Protein AF-A0A137QIG9-F1 (afdb_monomer)

Structure (mmCIF, N/CA/C/O backbone):
data_AF-A0A137QIG9-F1
#
_entry.id   AF-A0A137QIG9-F1
#
loop_
_atom_site.group_PDB
_atom_site.id
_atom_site.type_symbol
_atom_site.label_atom_id
_atom_site.label_alt_id
_atom_site.label_comp_id
_atom_site.label_asym_id
_atom_site.label_entity_id
_atom_site.label_seq_id
_atom_site.pdbx_PDB_ins_code
_atom_site.Cartn_x
_atom_site.Cartn_y
_atom_site.Cartn_z
_atom_site.occupancy
_atom_site.B_iso_or_equiv
_atom_site.auth_seq_id
_atom_site.auth_comp_id
_atom_site.auth_asym_id
_atom_site.auth_atom_id
_atom_site.pdbx_PDB_model_num
ATOM 1 N N . MET A 1 1 ? 20.051 21.800 -20.502 1.00 20.91 1 MET A N 1
ATOM 2 C CA . MET A 1 1 ? 19.982 21.470 -21.946 1.00 20.91 1 MET A CA 1
ATOM 3 C C . MET A 1 1 ? 20.220 19.974 -22.194 1.00 20.91 1 MET A C 1
ATOM 5 O O . MET A 1 1 ? 20.769 19.618 -23.230 1.00 20.91 1 MET A O 1
ATOM 9 N N . TRP A 1 2 ? 19.825 19.126 -21.243 1.00 20.00 2 TRP A N 1
ATOM 10 C CA . TRP A 1 2 ? 19.670 17.667 -21.298 1.00 20.00 2 TRP A CA 1
ATOM 11 C C . TRP A 1 2 ? 18.840 17.330 -20.047 1.00 20.00 2 TRP A C 1
ATOM 13 O O . TRP A 1 2 ? 19.403 17.200 -18.962 1.00 2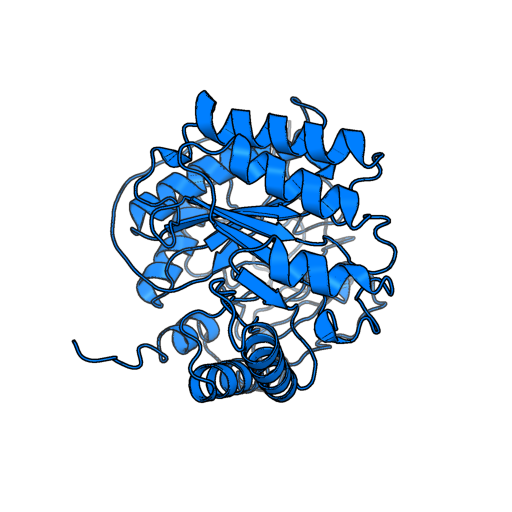0.00 2 TRP A O 1
ATOM 23 N N . ASP A 1 3 ? 17.510 17.343 -20.177 1.00 23.22 3 ASP A N 1
ATOM 24 C CA . ASP A 1 3 ? 16.591 17.719 -19.088 1.00 23.22 3 ASP A CA 1
ATOM 25 C C . ASP A 1 3 ? 15.458 16.648 -18.887 1.00 23.22 3 ASP A C 1
ATOM 27 O O . ASP A 1 3 ? 14.949 16.127 -19.881 1.00 23.22 3 ASP A O 1
ATOM 31 N N . GLY A 1 4 ? 15.091 16.304 -17.625 1.00 28.17 4 GLY A N 1
ATOM 32 C CA . GLY A 1 4 ? 13.861 15.561 -17.190 1.00 28.17 4 GLY A CA 1
ATOM 33 C C . GLY A 1 4 ? 13.885 14.081 -16.680 1.00 28.17 4 GLY A C 1
ATOM 34 O O . GLY A 1 4 ? 14.002 13.181 -17.510 1.00 28.17 4 GLY A O 1
ATOM 35 N N . ALA A 1 5 ? 13.660 13.808 -15.354 1.00 31.02 5 ALA A N 1
ATOM 36 C CA . ALA A 1 5 ? 13.376 12.457 -14.746 1.00 31.02 5 ALA A CA 1
ATOM 37 C C . ALA A 1 5 ? 13.061 12.339 -13.207 1.00 31.02 5 ALA A C 1
ATOM 39 O O . ALA A 1 5 ? 13.785 12.983 -12.450 1.00 31.02 5 ALA A O 1
ATOM 40 N N . TYR A 1 6 ? 12.203 11.455 -12.603 1.00 29.22 6 TYR A N 1
ATOM 41 C CA . TYR A 1 6 ? 11.046 10.566 -12.986 1.00 29.22 6 TYR A CA 1
ATOM 42 C C . TYR A 1 6 ? 10.512 9.657 -11.771 1.00 29.22 6 TYR A C 1
ATOM 44 O O . TYR A 1 6 ? 11.312 8.849 -11.323 1.00 29.22 6 TYR A O 1
ATOM 52 N N . ASP A 1 7 ? 9.247 9.677 -11.236 1.00 35.91 7 ASP A N 1
ATOM 53 C CA . ASP A 1 7 ? 8.769 8.852 -10.029 1.00 35.91 7 ASP A CA 1
ATOM 54 C C . ASP A 1 7 ? 7.508 7.980 -10.257 1.00 35.91 7 ASP A C 1
ATOM 56 O O . ASP A 1 7 ? 6.702 8.225 -11.162 1.00 35.91 7 ASP A O 1
ATOM 60 N N . MET A 1 8 ? 7.252 7.091 -9.280 1.00 25.17 8 MET A N 1
ATOM 61 C CA . MET A 1 8 ? 5.929 6.565 -8.882 1.00 25.17 8 MET A CA 1
ATOM 62 C C . MET A 1 8 ? 5.747 6.568 -7.367 1.00 25.17 8 MET A C 1
ATOM 64 O O . MET A 1 8 ? 6.738 6.579 -6.657 1.00 25.17 8 MET A O 1
ATOM 68 N N . ARG A 1 9 ? 4.503 6.527 -6.865 1.00 32.47 9 ARG A N 1
ATOM 69 C CA . ARG A 1 9 ? 4.206 6.260 -5.447 1.00 32.47 9 ARG A CA 1
ATOM 70 C C . ARG A 1 9 ? 2.824 5.615 -5.247 1.00 32.47 9 ARG A C 1
ATOM 72 O O . ARG A 1 9 ? 1.987 5.681 -6.142 1.00 32.47 9 ARG A O 1
ATOM 79 N N . TYR A 1 10 ? 2.664 5.036 -4.056 1.00 36.44 10 TYR A N 1
ATOM 80 C CA . TYR A 1 10 ? 2.079 3.713 -3.791 1.00 36.44 10 TYR A CA 1
ATOM 81 C C . TYR A 1 10 ? 0.558 3.509 -3.870 1.00 36.44 10 TYR A C 1
ATOM 83 O O . TYR A 1 10 ? -0.215 4.411 -3.532 1.00 36.44 10 TYR A O 1
ATOM 91 N N . TYR A 1 11 ? 0.180 2.247 -4.132 1.00 31.41 11 TYR A N 1
ATOM 92 C CA . TYR A 1 11 ? -1.182 1.690 -4.097 1.00 31.41 11 TYR A CA 1
ATOM 93 C C . TYR A 1 11 ? -1.285 0.354 -3.333 1.00 31.41 11 TYR A C 1
ATOM 95 O O . TYR A 1 11 ? -0.499 -0.568 -3.560 1.00 31.41 11 TYR A O 1
ATOM 103 N N . GLU A 1 12 ? -2.303 0.204 -2.476 1.00 28.77 12 GLU A N 1
ATOM 104 C CA . GLU A 1 12 ? -2.576 -1.024 -1.696 1.00 28.77 12 GLU A CA 1
ATOM 105 C C . GLU A 1 12 ? -4.069 -1.476 -1.808 1.00 28.77 12 GLU A C 1
ATOM 107 O O . GLU A 1 12 ? -4.941 -0.656 -1.516 1.00 28.77 12 GLU A O 1
ATOM 112 N N . PRO A 1 13 ? -4.388 -2.706 -2.300 1.00 24.38 13 PRO A N 1
ATOM 113 C CA . PRO A 1 13 ? -5.691 -3.036 -2.941 1.00 24.38 13 PRO A CA 1
ATOM 114 C C . PRO A 1 13 ? -6.859 -3.701 -2.138 1.00 24.38 13 PRO A C 1
ATOM 116 O O . PRO A 1 13 ? -6.637 -4.215 -1.044 1.00 24.38 13 PRO A O 1
ATOM 119 N N . LEU A 1 14 ? -8.081 -3.740 -2.743 1.00 25.34 14 LEU A N 1
ATOM 120 C CA . LEU A 1 14 ? -9.395 -4.326 -2.283 1.00 25.34 14 LEU A CA 1
ATOM 121 C C . LEU A 1 14 ? -10.174 -5.136 -3.419 1.00 25.34 14 LEU A C 1
ATOM 123 O O . LEU A 1 14 ? -9.456 -5.667 -4.254 1.00 25.34 14 LEU A O 1
ATOM 127 N N . PHE A 1 15 ? -11.540 -5.260 -3.569 1.00 26.16 15 PHE A N 1
ATOM 128 C CA . PHE A 1 15 ? -12.291 -6.038 -4.656 1.00 26.16 15 PHE A CA 1
ATOM 129 C C . PHE A 1 15 ? -13.721 -5.567 -5.260 1.00 26.16 15 PHE A C 1
ATOM 131 O O . PHE A 1 15 ? -14.719 -6.048 -4.724 1.00 26.16 15 PHE A O 1
ATOM 138 N N . ASN A 1 16 ? -13.887 -4.761 -6.378 1.00 27.81 16 ASN A N 1
ATOM 139 C CA . ASN A 1 16 ? -15.129 -4.403 -7.232 1.00 27.81 16 ASN A CA 1
ATOM 140 C C . ASN A 1 16 ? -15.050 -3.196 -8.301 1.00 27.81 16 ASN A C 1
ATOM 142 O O . ASN A 1 16 ? -13.960 -2.673 -8.494 1.00 27.81 16 ASN A O 1
ATOM 146 N N . SER A 1 17 ? -16.112 -2.805 -9.101 1.00 25.45 17 SER A N 1
ATOM 147 C CA . SER A 1 17 ? -15.988 -2.362 -10.564 1.00 25.45 17 SER A CA 1
ATOM 148 C C . SER A 1 17 ? -16.797 -1.224 -11.359 1.00 25.45 17 SER A C 1
ATOM 150 O O . SER A 1 17 ? -18.005 -1.096 -11.169 1.00 25.45 17 SER A O 1
ATOM 152 N N . LEU A 1 18 ? -16.173 -0.645 -12.447 1.00 28.23 18 LEU A N 1
ATOM 153 C CA . LEU A 1 18 ? -16.595 0.108 -13.725 1.00 28.23 18 LEU A CA 1
ATOM 154 C C . LEU A 1 18 ? -17.172 1.590 -13.756 1.00 28.23 18 LEU A C 1
ATOM 156 O O . LEU A 1 18 ? -18.077 1.843 -12.970 1.00 28.23 18 LEU A O 1
ATOM 160 N N . ASN A 1 19 ? -16.880 2.625 -14.619 1.00 27.17 19 ASN A N 1
ATOM 161 C CA . ASN A 1 19 ? -15.881 3.099 -15.669 1.00 27.17 19 ASN A CA 1
ATOM 162 C C . ASN A 1 19 ? -16.148 4.647 -16.027 1.00 27.17 19 ASN A C 1
ATOM 164 O O . ASN A 1 19 ? -17.226 5.089 -15.635 1.00 27.17 19 ASN A O 1
ATOM 168 N N . THR A 1 20 ? -15.469 5.601 -16.768 1.00 29.83 20 THR A N 1
ATOM 169 C CA . THR A 1 20 ? -14.322 5.803 -17.759 1.00 29.83 20 THR A CA 1
ATOM 170 C C . THR A 1 20 ? -13.870 7.326 -17.974 1.00 29.83 20 THR A C 1
ATOM 172 O O . THR A 1 20 ? -14.753 8.129 -18.258 1.00 29.83 20 THR A O 1
ATOM 175 N N . GLY A 1 21 ? -12.562 7.755 -18.001 1.00 24.03 21 GLY A N 1
ATOM 176 C CA . GLY A 1 21 ? -12.031 9.139 -18.399 1.00 24.03 21 GLY A CA 1
ATOM 177 C C . GLY A 1 21 ? -10.466 9.366 -18.618 1.00 24.03 21 GLY A C 1
ATOM 178 O O . GLY A 1 21 ? -9.690 8.572 -18.112 1.00 24.03 21 GLY A O 1
ATOM 179 N N . MET A 1 22 ? -9.919 10.338 -19.420 1.00 24.84 22 MET A N 1
ATOM 180 C CA . MET A 1 22 ? -8.519 10.222 -20.007 1.00 24.84 22 MET A CA 1
ATOM 181 C C . MET A 1 22 ? -7.687 11.479 -20.511 1.00 24.84 22 MET A C 1
ATOM 183 O O . MET A 1 22 ? -8.282 12.419 -21.030 1.00 24.84 22 MET A O 1
ATOM 187 N N . HIS A 1 23 ? -6.323 11.348 -20.582 1.00 23.94 23 HIS A N 1
ATOM 188 C CA . HIS A 1 23 ? -5.239 12.020 -21.414 1.00 23.94 23 HIS A CA 1
ATOM 189 C C . HIS A 1 23 ? -4.222 13.061 -20.798 1.00 23.94 23 HIS A C 1
ATOM 191 O O . HIS A 1 23 ? -4.358 13.444 -19.649 1.00 23.94 23 HIS A O 1
ATOM 197 N N . VAL A 1 24 ? -3.107 13.400 -21.509 1.00 25.73 24 VAL A N 1
ATOM 198 C CA . VAL A 1 24 ? -1.710 13.578 -20.957 1.00 25.73 24 VAL A CA 1
ATOM 199 C C . VAL A 1 24 ? -0.944 14.899 -21.291 1.00 25.73 24 VAL A C 1
ATOM 201 O O . VAL A 1 24 ? -0.969 15.301 -22.457 1.00 25.73 24 VAL A O 1
ATOM 204 N N . ARG A 1 25 ? -0.125 15.456 -20.351 1.00 23.64 25 ARG A N 1
ATOM 205 C CA . ARG A 1 25 ? 1.225 16.107 -20.557 1.00 23.64 25 ARG A CA 1
ATOM 206 C C . ARG A 1 25 ? 1.881 16.691 -19.271 1.00 23.64 25 ARG A C 1
ATOM 208 O O . ARG A 1 25 ? 1.282 17.580 -18.692 1.00 23.64 25 ARG A O 1
ATOM 215 N N . GLU A 1 26 ? 3.127 16.293 -18.941 1.00 27.64 26 GLU A N 1
ATOM 216 C CA . GLU A 1 26 ? 4.297 17.079 -18.415 1.00 27.64 26 GLU A CA 1
ATOM 217 C C . GLU A 1 26 ? 5.324 16.186 -17.661 1.00 27.64 26 GLU A C 1
ATOM 219 O O . GLU A 1 26 ? 5.009 15.051 -17.313 1.00 27.64 26 GLU A O 1
ATOM 224 N N . MET A 1 27 ? 6.596 16.620 -17.531 1.00 28.98 27 MET A N 1
ATOM 225 C CA . MET A 1 27 ? 7.738 15.714 -17.253 1.00 28.98 27 MET A CA 1
ATOM 226 C C . MET A 1 27 ? 9.002 16.433 -16.709 1.00 28.98 27 MET A C 1
ATOM 228 O O . MET A 1 27 ? 9.857 16.829 -17.493 1.00 28.98 27 MET A O 1
ATOM 232 N N . GLU A 1 28 ? 9.162 16.575 -15.383 1.00 26.73 28 GLU A N 1
ATOM 233 C CA . GLU A 1 28 ? 10.444 16.949 -14.725 1.00 26.73 28 GLU A CA 1
ATOM 234 C C . GLU A 1 28 ? 10.423 16.760 -13.193 1.00 26.73 28 GLU A C 1
ATOM 236 O O . GLU A 1 28 ? 9.338 16.644 -12.641 1.00 26.73 28 GLU A O 1
ATOM 241 N N . ILE A 1 29 ? 11.589 16.743 -12.509 1.00 31.03 29 ILE A N 1
ATOM 242 C CA . ILE A 1 29 ? 11.810 16.159 -11.147 1.00 31.03 29 ILE A CA 1
ATOM 243 C C . ILE A 1 29 ? 11.631 14.617 -11.192 1.00 31.03 29 ILE A C 1
ATOM 245 O O . ILE A 1 29 ? 11.130 14.138 -12.209 1.00 31.03 29 ILE A O 1
ATOM 249 N N . HIS A 1 30 ? 12.015 13.857 -10.130 1.00 48.34 30 HIS A N 1
ATOM 250 C CA . HIS A 1 30 ? 11.229 12.732 -9.542 1.00 48.34 30 HIS A CA 1
ATOM 251 C C . HIS A 1 30 ? 11.862 11.332 -9.193 1.00 48.34 30 HIS A C 1
ATOM 253 O O . HIS A 1 30 ? 11.135 10.516 -8.662 1.00 48.34 30 HIS A O 1
ATOM 259 N N . CYS A 1 31 ? 13.152 10.991 -9.354 1.00 48.56 31 CYS A N 1
ATOM 260 C CA . CYS A 1 31 ? 13.641 9.572 -9.235 1.00 48.56 31 CYS A CA 1
ATOM 261 C C . CYS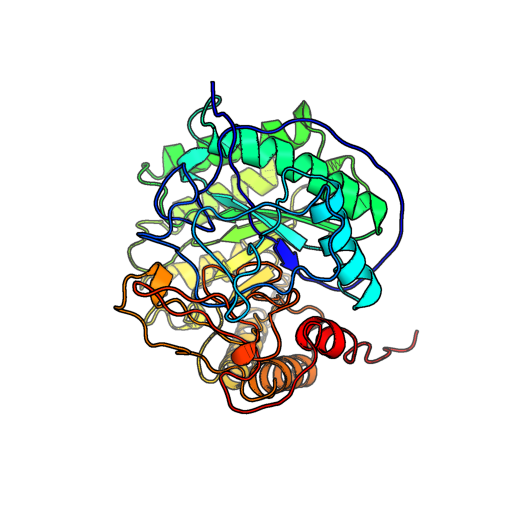 A 1 31 ? 13.637 8.794 -7.875 1.00 48.56 31 CYS A C 1
ATOM 263 O O . CYS A 1 31 ? 14.425 7.856 -7.727 1.00 48.56 31 CYS A O 1
ATOM 265 N N . ASP A 1 32 ? 12.805 9.111 -6.878 1.00 51.09 32 ASP A N 1
ATOM 266 C CA . ASP A 1 32 ? 13.020 8.639 -5.495 1.00 51.09 32 ASP A CA 1
ATOM 267 C C . ASP A 1 32 ? 12.648 7.159 -5.209 1.00 51.09 32 ASP A C 1
ATOM 269 O O . ASP A 1 32 ? 13.412 6.491 -4.504 1.00 51.09 32 ASP A O 1
ATOM 273 N N . GLU A 1 33 ? 11.556 6.573 -5.714 1.00 62.06 33 GLU A N 1
ATOM 274 C CA . GLU A 1 33 ? 11.270 5.163 -5.357 1.00 62.06 33 GLU A CA 1
ATOM 275 C C . GLU A 1 33 ? 12.213 4.165 -6.058 1.00 62.06 33 GLU A C 1
ATOM 277 O O . GLU A 1 33 ? 12.598 3.145 -5.478 1.00 62.06 33 GLU A O 1
ATOM 282 N N . TRP A 1 34 ? 12.688 4.502 -7.260 1.00 65.38 34 TRP A N 1
ATOM 283 C CA . TRP A 1 34 ? 13.612 3.663 -8.029 1.00 65.38 34 TRP A CA 1
ATOM 284 C C . TRP A 1 34 ? 15.094 3.867 -7.666 1.00 65.38 34 TRP A C 1
ATOM 286 O O . TRP A 1 34 ? 15.857 2.896 -7.660 1.00 65.38 34 TRP A O 1
ATOM 296 N N . PHE A 1 35 ? 15.541 5.090 -7.352 1.00 69.62 35 PHE A N 1
ATOM 297 C CA . PHE A 1 35 ? 16.967 5.410 -7.183 1.00 69.62 35 PHE A CA 1
ATOM 298 C C . PHE A 1 35 ? 17.256 6.290 -5.961 1.00 69.62 35 PHE A C 1
ATOM 300 O O . PHE A 1 35 ? 16.421 7.032 -5.461 1.00 69.62 35 PHE A O 1
ATOM 307 N N . ASP A 1 36 ? 18.493 6.224 -5.471 1.00 55.38 36 ASP A N 1
ATOM 308 C CA . ASP A 1 36 ? 18.964 6.946 -4.279 1.00 55.38 36 ASP A CA 1
ATOM 309 C C . ASP A 1 36 ? 19.332 8.424 -4.563 1.00 55.38 36 ASP A C 1
ATOM 311 O O . ASP A 1 36 ? 20.041 9.055 -3.777 1.00 55.38 36 ASP A O 1
ATOM 315 N N . SER A 1 37 ? 18.910 8.956 -5.717 1.00 51.03 37 SER A N 1
ATOM 316 C CA . SER A 1 37 ? 19.242 10.288 -6.238 1.00 51.03 37 SER A CA 1
ATOM 317 C C . SER A 1 37 ? 18.197 10.784 -7.239 1.00 51.03 37 SER A C 1
ATOM 319 O O . SER A 1 37 ? 17.603 9.986 -7.953 1.00 51.03 37 SER A O 1
ATOM 321 N N . GLN A 1 38 ? 18.049 12.108 -7.371 1.00 47.22 38 GLN A N 1
ATOM 322 C CA . GLN A 1 38 ? 17.079 12.751 -8.277 1.00 47.22 38 GLN A CA 1
ATOM 323 C C . GLN A 1 38 ? 17.286 12.433 -9.773 1.00 47.22 38 GLN A C 1
ATOM 325 O O . GLN A 1 38 ? 16.360 12.607 -10.556 1.00 47.22 38 GLN A O 1
ATOM 330 N N . SER A 1 39 ? 18.466 11.942 -10.167 1.00 49.22 39 SER A N 1
ATOM 331 C CA . SER A 1 39 ? 18.742 11.373 -11.492 1.00 49.22 39 SER A CA 1
ATOM 332 C C . SER A 1 39 ? 18.711 9.837 -11.460 1.00 49.22 39 SER A C 1
ATOM 334 O O . SER A 1 39 ? 19.260 9.267 -10.508 1.00 49.22 39 SER A O 1
ATOM 336 N N . PRO A 1 40 ? 18.204 9.157 -12.509 1.00 53.31 40 PRO A N 1
ATOM 337 C CA . PRO A 1 40 ? 18.238 7.701 -12.599 1.00 53.31 40 PRO A CA 1
ATOM 338 C C . PRO A 1 40 ? 19.681 7.244 -12.853 1.00 53.31 40 PRO A C 1
ATOM 340 O O . PRO A 1 40 ? 20.229 7.391 -13.945 1.00 53.31 40 PRO A O 1
ATOM 343 N N . ASP A 1 41 ? 20.323 6.753 -11.795 1.00 58.78 41 ASP A N 1
ATOM 344 C CA . ASP A 1 41 ? 21.766 6.534 -11.716 1.00 58.78 41 ASP A CA 1
ATOM 345 C C . ASP A 1 41 ? 22.059 5.137 -11.141 1.00 58.78 41 ASP A C 1
ATOM 347 O O . ASP A 1 41 ? 21.824 4.836 -9.965 1.00 58.78 41 ASP A O 1
ATOM 351 N N . MET A 1 42 ? 22.649 4.278 -11.976 1.00 65.75 42 MET A N 1
ATOM 352 C CA . MET A 1 42 ? 22.959 2.881 -11.649 1.00 65.75 42 MET A CA 1
ATOM 353 C C . MET A 1 42 ? 24.043 2.678 -10.573 1.00 65.75 42 MET A C 1
ATOM 355 O O . MET A 1 42 ? 24.452 1.545 -10.317 1.00 65.75 42 MET A O 1
ATOM 359 N N . LYS A 1 43 ? 24.539 3.729 -9.906 1.00 65.69 43 LYS A N 1
ATOM 360 C CA . LYS A 1 43 ? 25.306 3.585 -8.655 1.00 65.69 43 LYS A CA 1
ATOM 361 C C . LYS A 1 43 ? 24.429 3.044 -7.521 1.00 65.69 43 LYS A C 1
ATOM 363 O O . LYS A 1 43 ? 24.957 2.337 -6.660 1.00 65.69 43 LYS A O 1
ATOM 368 N N . ARG A 1 44 ? 23.138 3.411 -7.474 1.00 71.69 44 ARG A N 1
ATOM 369 C CA . ARG A 1 44 ? 22.250 3.137 -6.328 1.00 71.69 44 ARG A CA 1
ATOM 370 C C . ARG A 1 44 ? 20.748 3.033 -6.706 1.00 71.69 44 ARG A C 1
ATOM 372 O O . ARG A 1 44 ? 19.979 3.926 -6.358 1.00 71.69 44 ARG A O 1
ATOM 379 N N . PRO A 1 45 ? 20.301 1.953 -7.370 1.00 78.25 45 PRO A N 1
ATOM 380 C CA . PRO A 1 45 ? 18.892 1.553 -7.341 1.00 78.25 45 PRO A CA 1
ATOM 381 C C . PRO A 1 45 ? 18.457 1.211 -5.906 1.00 78.25 45 PRO A C 1
ATOM 383 O O . PRO A 1 45 ? 19.284 0.773 -5.099 1.00 78.25 45 PRO A O 1
ATOM 386 N N . ARG A 1 46 ? 17.166 1.394 -5.605 1.00 78.31 46 ARG A N 1
ATOM 387 C CA . ARG A 1 46 ? 16.542 1.097 -4.300 1.00 78.31 46 ARG A CA 1
ATOM 388 C C . ARG A 1 46 ? 15.595 -0.111 -4.307 1.00 78.31 46 ARG A C 1
ATOM 390 O O . ARG A 1 46 ? 14.922 -0.333 -3.313 1.00 78.31 46 ARG A O 1
ATOM 397 N N . PHE A 1 47 ? 15.570 -0.888 -5.386 1.00 86.06 47 PHE A N 1
ATOM 398 C CA . PHE A 1 47 ? 14.650 -2.004 -5.624 1.00 86.06 47 PHE A CA 1
ATOM 399 C C . PHE A 1 47 ? 15.410 -3.270 -6.032 1.00 86.06 47 PHE A C 1
ATOM 401 O O . PHE A 1 47 ? 16.444 -3.174 -6.697 1.00 86.06 47 PHE A O 1
ATOM 408 N N . ASP A 1 48 ? 14.897 -4.441 -5.655 1.00 92.62 48 ASP A N 1
ATOM 409 C CA . ASP A 1 48 ? 15.407 -5.739 -6.124 1.00 92.62 48 ASP A CA 1
ATOM 410 C C . ASP A 1 48 ? 14.557 -6.270 -7.288 1.00 92.62 48 ASP A C 1
ATOM 412 O O . ASP A 1 48 ? 15.087 -6.652 -8.329 1.00 92.62 48 ASP A O 1
ATOM 416 N N . LEU A 1 49 ? 13.233 -6.274 -7.110 1.00 91.19 49 LEU A N 1
ATOM 417 C CA . LEU A 1 49 ? 12.237 -6.837 -8.023 1.00 91.19 49 LEU A CA 1
ATOM 418 C C . LEU A 1 49 ? 12.134 -6.008 -9.311 1.00 91.19 49 LEU A C 1
ATOM 420 O O . LEU A 1 49 ? 11.777 -4.833 -9.247 1.00 91.19 49 LEU A O 1
ATOM 424 N N . PHE A 1 50 ? 12.439 -6.592 -10.474 1.00 91.69 50 PHE A N 1
ATOM 425 C CA . PHE A 1 50 ? 12.387 -5.852 -11.738 1.00 91.69 50 PHE A CA 1
ATOM 426 C C . PHE A 1 50 ? 10.999 -5.956 -12.393 1.00 91.69 50 PHE A C 1
ATOM 428 O O . PHE A 1 50 ? 10.531 -7.073 -12.622 1.00 91.69 50 PHE A O 1
ATOM 435 N N . PRO A 1 51 ? 10.338 -4.836 -12.731 1.00 91.44 51 PRO A N 1
ATOM 436 C CA . PRO A 1 51 ? 9.027 -4.858 -13.376 1.00 91.44 51 PRO A CA 1
ATOM 437 C C . PRO A 1 51 ? 9.086 -5.421 -14.795 1.00 91.44 51 PRO A C 1
ATOM 439 O O . PRO A 1 51 ? 9.984 -5.067 -15.564 1.00 91.44 51 PRO A O 1
ATOM 442 N N . ASP A 1 52 ? 8.102 -6.237 -15.177 1.00 93.56 52 ASP A N 1
ATOM 443 C CA . ASP A 1 52 ? 7.854 -6.462 -16.600 1.00 93.56 52 ASP A CA 1
ATOM 444 C C . ASP A 1 52 ? 7.114 -5.248 -17.155 1.00 93.56 52 ASP A C 1
ATOM 446 O O . ASP A 1 52 ? 5.999 -4.923 -16.745 1.00 93.56 52 ASP A O 1
ATOM 450 N N . VAL A 1 53 ? 7.759 -4.566 -18.096 1.00 90.62 53 VAL A N 1
ATOM 451 C CA . VAL A 1 53 ? 7.213 -3.375 -18.743 1.00 90.62 53 VAL A CA 1
ATOM 452 C C . VAL A 1 53 ? 6.741 -3.643 -20.182 1.00 90.62 53 VAL A C 1
ATOM 454 O O . VAL A 1 53 ? 6.421 -2.708 -20.914 1.00 90.62 53 VAL A O 1
ATOM 457 N N . SER A 1 54 ? 6.658 -4.915 -20.593 1.00 92.69 54 SER A N 1
ATOM 458 C CA . SER A 1 54 ? 6.287 -5.346 -21.953 1.00 92.69 54 SER A CA 1
ATOM 459 C C . SER A 1 54 ? 4.889 -4.906 -22.417 1.00 92.69 54 SER A C 1
ATOM 461 O O . SER A 1 54 ? 4.678 -4.704 -23.613 1.00 92.69 54 SER A O 1
ATOM 463 N N . LEU A 1 55 ? 3.951 -4.726 -21.482 1.00 92.19 55 LEU A N 1
ATOM 464 C CA . LEU A 1 55 ? 2.554 -4.353 -21.743 1.00 92.19 55 LEU A CA 1
ATOM 465 C C . LEU A 1 55 ? 2.285 -2.833 -21.722 1.00 92.19 55 LEU A C 1
ATOM 467 O O . LEU A 1 55 ? 1.159 -2.404 -21.982 1.00 92.19 55 LEU A O 1
ATOM 471 N N . TYR A 1 56 ? 3.290 -2.007 -21.418 1.00 89.94 56 TYR A N 1
ATOM 472 C CA . TYR A 1 56 ? 3.164 -0.546 -21.392 1.00 89.94 56 TYR A CA 1
ATOM 473 C C . TYR A 1 56 ? 3.384 0.055 -22.786 1.00 89.94 56 TYR A C 1
ATOM 475 O O . TYR A 1 56 ? 4.180 -0.440 -23.586 1.00 89.94 56 TYR A O 1
ATOM 483 N N . SER A 1 57 ? 2.709 1.165 -23.092 1.00 93.56 57 SER A N 1
ATOM 484 C CA . SER A 1 57 ? 2.948 1.883 -24.346 1.00 93.56 57 SER A CA 1
ATOM 485 C C . SER A 1 57 ? 4.255 2.695 -24.300 1.00 93.56 57 SER A C 1
ATOM 487 O O . SER A 1 57 ? 4.685 3.120 -23.226 1.00 93.56 57 SER A O 1
ATOM 489 N N . PRO A 1 58 ? 4.873 3.019 -25.453 1.00 92.00 58 PRO A N 1
ATOM 490 C CA . PRO A 1 58 ? 6.087 3.838 -25.497 1.00 92.00 58 PRO A CA 1
ATOM 491 C C . PRO A 1 58 ? 5.990 5.234 -24.853 1.00 92.00 58 PRO A C 1
ATOM 493 O O . PRO A 1 58 ? 7.026 5.848 -24.632 1.00 92.00 58 PRO A O 1
ATOM 496 N N . SER A 1 59 ? 4.791 5.759 -24.564 1.00 88.88 59 SER A N 1
ATOM 497 C CA . SER A 1 59 ? 4.619 7.025 -23.829 1.00 88.88 59 SER A CA 1
ATOM 498 C C . SER A 1 59 ? 4.612 6.853 -22.304 1.00 88.88 59 SER A C 1
ATOM 500 O O . SER A 1 59 ? 4.799 7.826 -21.574 1.00 88.88 59 SER A O 1
ATOM 502 N N . GLU A 1 60 ? 4.408 5.633 -21.809 1.00 85.75 60 GLU A N 1
ATOM 503 C CA . GLU A 1 60 ? 4.558 5.250 -20.398 1.00 85.75 60 GLU A CA 1
ATOM 504 C C . GLU A 1 60 ? 5.997 4.798 -20.086 1.00 85.75 60 GLU A C 1
ATOM 506 O O . GLU A 1 60 ? 6.403 4.811 -18.926 1.00 85.75 60 GLU A O 1
ATOM 511 N N . LEU A 1 61 ? 6.764 4.417 -21.118 1.00 83.50 61 LEU A N 1
ATOM 512 C CA . LEU A 1 61 ? 8.068 3.761 -21.010 1.00 83.50 61 LEU A CA 1
ATOM 513 C C . LEU A 1 61 ? 9.262 4.712 -21.012 1.00 83.50 61 LEU A C 1
ATOM 515 O O . LEU A 1 61 ? 9.377 5.632 -21.820 1.00 83.50 61 LEU A O 1
ATOM 519 N N . TYR A 1 62 ? 10.198 4.419 -20.116 1.00 80.75 62 TYR A N 1
ATOM 520 C CA . TYR A 1 62 ? 11.143 5.408 -19.623 1.00 80.75 62 TYR A CA 1
ATOM 521 C C . TYR A 1 62 ? 12.574 4.851 -19.486 1.00 80.75 62 TYR A C 1
ATOM 523 O O . TYR A 1 62 ? 12.788 3.955 -18.670 1.00 80.75 62 TYR A O 1
ATOM 531 N N . PRO A 1 63 ? 13.567 5.321 -20.269 1.00 84.06 63 PRO A N 1
ATOM 532 C CA . PRO A 1 63 ? 14.881 4.678 -20.355 1.00 84.06 63 PRO A CA 1
ATOM 533 C C . PRO A 1 63 ? 15.732 4.900 -19.098 1.00 84.06 63 PRO A C 1
ATOM 535 O O . PRO A 1 63 ? 15.914 6.032 -18.655 1.00 84.06 63 PRO A O 1
ATOM 538 N N . VAL A 1 64 ? 16.328 3.827 -18.570 1.00 80.81 64 VAL A N 1
ATOM 539 C CA . VAL A 1 64 ? 17.274 3.885 -17.441 1.00 80.81 64 VAL A CA 1
ATOM 540 C C . VAL A 1 64 ? 18.713 4.042 -17.967 1.00 80.81 64 VAL A C 1
ATOM 542 O O . VAL A 1 64 ? 19.246 3.100 -18.565 1.00 80.81 64 VAL A O 1
ATOM 545 N N . PRO A 1 65 ? 19.387 5.195 -17.776 1.00 77.25 65 PRO A N 1
ATOM 546 C CA . PRO A 1 65 ? 20.683 5.455 -18.401 1.00 77.25 65 PRO A CA 1
ATOM 547 C C . PRO A 1 65 ? 21.779 4.483 -17.948 1.00 77.25 65 PRO A C 1
ATOM 549 O O . PRO A 1 65 ? 22.082 4.356 -16.760 1.00 77.25 65 PRO A O 1
ATOM 552 N N . GLY A 1 66 ? 22.414 3.815 -18.915 1.00 78.00 66 GLY A N 1
ATOM 553 C CA . GLY A 1 66 ? 23.483 2.848 -18.647 1.00 78.00 66 GLY A CA 1
ATOM 554 C C . GLY A 1 66 ? 23.003 1.520 -18.051 1.00 78.00 66 GLY A C 1
ATOM 555 O O . GLY A 1 66 ? 23.813 0.813 -17.452 1.00 78.00 66 GLY A O 1
ATOM 556 N N . LEU A 1 67 ? 21.717 1.187 -18.203 1.00 82.44 67 LEU A N 1
ATOM 557 C CA . LEU A 1 67 ? 21.155 -0.122 -17.880 1.00 82.44 67 LEU A CA 1
ATOM 558 C C . LEU A 1 67 ? 20.647 -0.808 -19.156 1.00 82.44 67 LEU A C 1
ATOM 560 O O . LEU A 1 67 ? 19.827 -0.244 -19.886 1.00 82.44 67 LEU A O 1
ATOM 564 N N . THR A 1 68 ? 21.138 -2.020 -19.419 1.00 87.62 68 THR A N 1
ATOM 565 C CA . THR A 1 68 ? 20.779 -2.804 -20.608 1.00 87.62 68 THR A CA 1
ATOM 566 C C . THR A 1 68 ? 20.566 -4.279 -20.286 1.00 87.62 68 THR A C 1
ATOM 568 O O . THR A 1 68 ? 21.156 -4.812 -19.345 1.00 87.62 68 THR A O 1
ATOM 571 N N . THR A 1 69 ? 19.784 -4.971 -21.113 1.00 85.88 69 THR A N 1
ATOM 572 C CA . THR A 1 69 ? 19.657 -6.439 -21.106 1.00 85.88 69 THR A CA 1
ATOM 573 C C . THR A 1 69 ? 20.984 -7.135 -21.447 1.00 85.88 69 THR A C 1
ATOM 575 O O . THR A 1 69 ? 21.930 -6.520 -21.944 1.00 85.88 69 THR A O 1
ATOM 578 N N . ASN A 1 70 ? 21.037 -8.457 -21.262 1.00 83.44 70 ASN A N 1
ATOM 579 C CA . ASN A 1 70 ? 22.125 -9.313 -21.765 1.00 83.44 70 ASN A CA 1
ATOM 580 C C . ASN A 1 70 ? 22.304 -9.273 -23.302 1.00 83.44 70 ASN A C 1
ATOM 582 O O . ASN A 1 70 ? 23.381 -9.590 -23.802 1.00 83.44 70 ASN A O 1
ATOM 586 N N . THR A 1 71 ? 21.281 -8.853 -24.049 1.00 86.00 71 THR A N 1
ATOM 587 C CA . THR A 1 71 ? 21.311 -8.607 -25.501 1.00 86.00 71 THR A CA 1
ATOM 588 C C . THR A 1 71 ? 21.732 -7.174 -25.870 1.00 86.00 71 THR A C 1
ATOM 590 O O . THR A 1 71 ? 21.678 -6.807 -27.042 1.00 86.00 71 THR A O 1
ATOM 593 N N . ASN A 1 72 ? 22.193 -6.371 -24.899 1.00 87.25 72 ASN A N 1
ATOM 594 C CA . ASN A 1 72 ? 22.551 -4.949 -25.029 1.00 87.25 72 ASN A CA 1
ATOM 595 C C . ASN A 1 72 ? 21.384 -4.028 -25.449 1.00 87.25 72 ASN A C 1
ATOM 597 O O . ASN A 1 72 ? 21.607 -2.958 -26.017 1.00 87.25 72 ASN A O 1
ATOM 601 N N . GLN A 1 73 ? 20.136 -4.417 -25.179 1.00 89.06 73 GLN A N 1
ATOM 602 C CA . GLN A 1 73 ? 18.967 -3.566 -25.421 1.00 89.06 73 GLN A CA 1
ATOM 603 C C . GLN A 1 73 ? 18.765 -2.609 -24.241 1.00 89.06 73 GLN A C 1
ATOM 605 O O . GLN A 1 73 ? 18.920 -3.010 -23.089 1.00 89.06 73 GLN A O 1
ATOM 610 N N . GLN A 1 74 ? 18.410 -1.352 -24.521 1.00 89.62 74 GLN A N 1
ATOM 611 C CA . GLN A 1 74 ? 18.090 -0.346 -23.501 1.00 89.62 74 GLN A CA 1
ATOM 612 C C . GLN A 1 74 ? 16.951 -0.838 -22.595 1.00 89.62 74 GLN A C 1
ATOM 614 O O . GLN A 1 74 ? 15.919 -1.287 -23.088 1.00 89.62 74 GLN A O 1
ATOM 619 N N . THR A 1 75 ? 17.129 -0.735 -21.278 1.00 87.06 75 THR A N 1
ATOM 620 C CA . THR A 1 75 ? 16.105 -1.105 -20.291 1.00 87.06 75 THR A CA 1
ATOM 621 C C . THR A 1 75 ? 15.224 0.094 -19.933 1.00 87.06 75 THR A C 1
ATOM 623 O O . THR A 1 75 ? 15.706 1.230 -19.892 1.00 87.06 75 THR A O 1
ATOM 626 N N . PHE A 1 76 ? 13.943 -0.154 -19.660 1.00 86.25 76 PHE A N 1
ATOM 627 C CA . PHE A 1 76 ? 12.946 0.873 -19.358 1.00 86.25 76 PHE A CA 1
ATOM 628 C C . PHE A 1 76 ? 12.238 0.602 -18.018 1.00 86.25 76 PHE A C 1
ATOM 630 O O . PHE A 1 76 ? 12.194 -0.537 -17.556 1.00 86.25 76 PHE A O 1
ATOM 637 N N . LEU A 1 77 ? 11.689 1.657 -17.417 1.00 85.69 77 LEU A N 1
ATOM 638 C CA . LEU A 1 77 ? 10.742 1.642 -16.294 1.00 85.69 77 LEU A CA 1
ATOM 639 C C . LEU A 1 77 ? 9.457 2.397 -16.708 1.00 85.69 77 LEU A C 1
ATOM 641 O O . LEU A 1 77 ? 9.290 2.719 -17.886 1.00 85.69 77 LEU A O 1
ATOM 645 N N . PHE A 1 78 ? 8.557 2.664 -15.758 1.00 83.94 78 PHE A N 1
ATOM 646 C CA . PHE A 1 78 ? 7.250 3.315 -15.945 1.00 83.94 78 PHE A CA 1
ATOM 647 C C . PHE A 1 78 ? 7.012 4.413 -14.879 1.00 83.94 78 PHE A C 1
ATOM 649 O O . PHE A 1 78 ? 7.851 4.601 -13.993 1.00 83.94 78 PHE A O 1
ATOM 656 N N . SER A 1 79 ? 5.926 5.196 -14.998 1.00 80.12 79 SER A N 1
ATOM 657 C CA . SER A 1 79 ? 5.708 6.427 -14.204 1.00 80.12 79 SER A CA 1
ATOM 658 C C . SER A 1 79 ? 4.250 6.836 -14.009 1.00 80.12 79 SER A C 1
ATOM 660 O O . SER A 1 79 ? 3.531 7.032 -14.987 1.00 80.12 79 SER A O 1
ATOM 662 N N . SER A 1 80 ? 3.852 7.095 -12.764 1.00 77.94 80 SER A N 1
ATOM 663 C CA . SER A 1 80 ? 2.490 7.461 -12.330 1.00 77.94 80 SER A CA 1
ATOM 664 C C . SER A 1 80 ? 2.185 8.948 -12.521 1.00 77.94 80 SER A C 1
ATOM 666 O O . SER A 1 80 ? 1.048 9.380 -12.336 1.00 77.94 80 SER A O 1
ATOM 668 N N . ARG A 1 81 ? 3.180 9.735 -12.954 1.00 77.25 81 ARG A N 1
ATOM 669 C CA . ARG A 1 81 ? 2.944 11.051 -13.570 1.00 77.25 81 ARG A CA 1
ATOM 670 C C . ARG A 1 81 ? 2.363 10.949 -14.975 1.00 77.25 81 ARG A C 1
ATOM 672 O O . ARG A 1 81 ? 1.754 11.896 -15.454 1.00 77.25 81 ARG A O 1
ATOM 679 N N . ASN A 1 82 ? 2.518 9.811 -15.654 1.00 82.19 82 ASN A N 1
ATOM 680 C CA . ASN A 1 82 ? 1.693 9.538 -16.821 1.00 82.19 82 ASN A CA 1
ATOM 681 C C . ASN A 1 82 ? 0.358 8.949 -16.321 1.00 82.19 82 ASN A C 1
ATOM 683 O O . ASN A 1 82 ? 0.366 7.830 -15.804 1.00 82.19 82 ASN A O 1
ATOM 687 N N . PRO A 1 83 ? -0.794 9.630 -16.489 1.00 87.31 83 PRO A N 1
ATOM 688 C CA . PRO A 1 83 ? -2.084 9.085 -16.063 1.00 87.31 83 PRO A CA 1
ATOM 689 C C . PRO A 1 83 ? -2.426 7.765 -16.767 1.00 87.31 83 PRO A C 1
ATOM 691 O O . PRO A 1 83 ? -3.156 6.954 -16.211 1.00 87.31 83 PRO A O 1
ATOM 694 N N . SER A 1 84 ? -1.855 7.499 -17.949 1.00 91.12 84 SER A N 1
ATOM 695 C CA . SER A 1 84 ? -2.010 6.219 -18.662 1.00 91.12 84 SER A CA 1
ATOM 696 C C . SER A 1 84 ? -1.421 5.043 -17.873 1.00 91.12 84 SER A C 1
ATOM 698 O O . SER A 1 84 ? -1.990 3.958 -17.902 1.00 91.12 84 SER A O 1
ATOM 700 N N . THR A 1 85 ? -0.331 5.272 -17.131 1.00 86.88 85 THR A N 1
ATOM 701 C CA . THR A 1 85 ? 0.297 4.282 -16.243 1.00 86.88 85 THR A CA 1
ATOM 702 C C . THR A 1 85 ? -0.612 3.950 -15.066 1.00 86.88 85 THR A C 1
ATOM 704 O O . THR A 1 85 ? -0.906 2.784 -14.832 1.00 86.88 85 THR A O 1
ATOM 707 N N . VAL A 1 86 ? -1.092 4.975 -14.348 1.00 87.38 86 VAL A N 1
ATOM 708 C CA . VAL A 1 86 ? -1.988 4.783 -13.193 1.00 87.38 86 VAL A CA 1
ATOM 709 C C . VAL A 1 86 ? -3.271 4.107 -13.659 1.00 87.38 86 VAL A C 1
ATOM 711 O O . VAL A 1 86 ? -3.701 3.117 -13.079 1.00 87.38 86 VAL A O 1
ATOM 714 N N . GLN A 1 87 ? -3.826 4.556 -14.784 1.00 94.62 87 GLN A N 1
ATOM 715 C CA . GLN A 1 87 ? -4.961 3.901 -15.410 1.00 94.62 87 GLN A CA 1
ATOM 716 C C . GLN A 1 87 ? -4.668 2.438 -15.771 1.00 94.62 87 GLN A C 1
ATOM 718 O O . GLN A 1 87 ? -5.523 1.601 -15.532 1.00 94.62 87 GLN A O 1
ATOM 723 N N . ARG A 1 88 ? -3.482 2.091 -16.289 1.00 93.75 88 ARG A N 1
ATOM 724 C CA . ARG A 1 88 ? -3.105 0.690 -16.544 1.00 93.75 88 ARG A CA 1
ATOM 725 C C . ARG A 1 88 ? -3.070 -0.138 -15.265 1.00 93.75 88 ARG A C 1
ATOM 727 O O . ARG A 1 88 ? -3.571 -1.255 -15.266 1.00 93.75 88 ARG A O 1
ATOM 734 N N . HIS A 1 89 ? -2.543 0.407 -14.170 1.00 90.56 89 HIS A N 1
ATOM 735 C CA . HIS A 1 89 ? -2.551 -0.268 -12.868 1.00 90.56 89 HIS A CA 1
ATOM 736 C C . HIS A 1 89 ? -3.972 -0.534 -12.388 1.00 90.56 89 HIS A C 1
ATOM 738 O O . HIS A 1 89 ? -4.269 -1.647 -11.973 1.00 90.56 89 HIS A O 1
ATOM 744 N N . PHE A 1 90 ? -4.853 0.455 -12.505 1.00 90.25 90 PHE A N 1
ATOM 745 C CA . PHE A 1 90 ? -6.276 0.341 -12.186 1.00 90.25 90 PHE A CA 1
ATOM 746 C C . PHE A 1 90 ? -7.064 -0.527 -13.191 1.00 90.25 90 PHE A C 1
ATOM 748 O O . PHE A 1 90 ? -8.085 -1.111 -12.830 1.00 90.25 90 PHE A O 1
ATOM 755 N N . HIS A 1 91 ? -6.583 -0.672 -14.428 1.00 93.12 91 HIS A N 1
ATOM 756 C CA . HIS A 1 91 ? -7.153 -1.567 -15.436 1.00 93.12 91 HIS A CA 1
ATOM 757 C C . HIS A 1 91 ? -6.807 -3.018 -15.118 1.00 93.12 91 HIS A C 1
ATOM 759 O O . HIS A 1 91 ? -7.689 -3.865 -15.109 1.00 93.12 91 HIS A O 1
ATOM 765 N N . TRP A 1 92 ? -5.561 -3.293 -14.731 1.00 87.75 92 TRP A N 1
ATOM 766 C CA . TRP A 1 92 ? -5.183 -4.593 -14.186 1.00 87.75 92 TRP A CA 1
ATOM 767 C C . TRP A 1 92 ? -5.935 -4.900 -12.892 1.00 87.75 92 TRP A C 1
ATOM 769 O O . TRP A 1 92 ? -6.441 -6.008 -12.748 1.00 87.75 92 TRP A O 1
ATOM 779 N N . MET A 1 93 ? -6.148 -3.922 -12.000 1.00 83.56 93 MET A N 1
ATOM 780 C CA . MET A 1 93 ? -7.069 -4.127 -10.874 1.00 83.56 93 MET A CA 1
ATOM 781 C C . MET A 1 93 ? -8.453 -4.576 -11.377 1.00 83.56 93 MET A C 1
ATOM 783 O O . MET A 1 93 ? -9.042 -5.505 -10.828 1.00 83.56 93 MET A O 1
ATOM 787 N N . ALA A 1 94 ? -8.950 -3.974 -12.461 1.00 86.88 94 ALA A N 1
ATOM 788 C CA . ALA A 1 94 ? -10.230 -4.327 -13.056 1.00 86.88 94 ALA A CA 1
ATOM 789 C C . ALA A 1 94 ? -10.295 -5.711 -13.710 1.00 86.88 94 ALA A C 1
ATOM 791 O O . ALA A 1 94 ? -11.280 -6.421 -13.489 1.00 86.88 94 ALA A O 1
ATOM 792 N N . GLU A 1 95 ? -9.270 -6.104 -14.462 1.00 87.25 95 GLU A N 1
ATOM 793 C CA . GLU A 1 95 ? -9.137 -7.437 -15.064 1.00 87.25 95 GLU A CA 1
ATOM 794 C C . GLU A 1 95 ? -8.965 -8.530 -13.997 1.00 87.25 95 GLU A C 1
ATOM 796 O O . GLU A 1 95 ? -9.458 -9.648 -14.162 1.00 87.25 95 GLU A O 1
ATOM 801 N N . HIS A 1 96 ? -8.331 -8.193 -12.870 1.00 81.19 96 HIS A N 1
ATOM 802 C CA . HIS A 1 96 ? -7.973 -9.130 -11.807 1.00 81.19 96 HIS A CA 1
ATOM 803 C C . HIS A 1 96 ? -8.883 -9.074 -10.562 1.00 81.19 96 HIS A C 1
ATOM 805 O O . HIS A 1 96 ? -8.577 -9.674 -9.533 1.00 81.19 96 HIS A O 1
ATOM 811 N N . GLY A 1 97 ? -10.044 -8.417 -10.668 1.00 80.62 97 GLY A N 1
ATOM 812 C CA . GLY A 1 97 ? -11.112 -8.438 -9.655 1.00 80.62 97 GLY A CA 1
ATOM 813 C C . GLY A 1 97 ? -10.921 -7.497 -8.459 1.00 80.62 97 GLY A C 1
ATOM 814 O O . GLY A 1 97 ? -11.779 -7.455 -7.580 1.00 80.62 97 GLY A O 1
ATOM 815 N N . VAL A 1 98 ? -9.844 -6.717 -8.436 1.00 82.12 98 VAL A N 1
ATOM 816 C CA . VAL A 1 98 ? -9.472 -5.796 -7.356 1.00 82.12 98 VAL A CA 1
ATOM 817 C C . VAL A 1 98 ? -10.328 -4.517 -7.378 1.00 82.12 98 VAL A C 1
ATOM 819 O O . VAL A 1 98 ? -10.621 -3.995 -8.444 1.00 82.12 98 VAL A O 1
ATOM 822 N N . ASP A 1 99 ? -10.737 -3.982 -6.222 1.00 81.81 99 ASP A N 1
ATOM 823 C CA . ASP A 1 99 ? -11.592 -2.779 -6.071 1.00 81.81 99 ASP A CA 1
ATOM 824 C C . ASP A 1 99 ? -10.908 -1.535 -6.540 1.00 81.81 99 ASP A C 1
ATOM 826 O O . ASP A 1 99 ? -11.623 -0.611 -6.843 1.00 81.81 99 ASP A O 1
ATOM 830 N N . GLY A 1 100 ? -9.589 -1.426 -6.481 1.00 87.62 100 GLY A N 1
ATOM 831 C CA . GLY A 1 100 ? -8.972 -0.123 -6.272 1.00 87.62 100 GLY A CA 1
ATOM 832 C C . GLY A 1 100 ? -8.018 -0.159 -5.099 1.00 87.62 100 GLY A C 1
ATOM 833 O O . GLY A 1 100 ? -7.664 -1.251 -4.658 1.00 87.62 100 GLY A O 1
ATOM 834 N N . ALA A 1 101 ? -7.601 1.010 -4.606 1.00 87.12 101 ALA A N 1
ATOM 835 C CA . ALA A 1 101 ? -6.488 1.089 -3.664 1.00 87.12 101 ALA A CA 1
ATOM 836 C C . ALA A 1 101 ? -6.495 2.279 -2.691 1.00 87.12 101 ALA A C 1
ATOM 838 O O . ALA A 1 101 ? -7.033 3.354 -2.966 1.00 87.12 101 ALA A O 1
ATOM 839 N N . PHE A 1 102 ? -5.789 2.102 -1.576 1.00 87.50 102 PHE A N 1
ATOM 840 C CA . PHE A 1 102 ? -5.326 3.192 -0.723 1.00 87.50 102 PHE A CA 1
ATOM 841 C C . PHE A 1 102 ? -4.121 3.887 -1.368 1.00 87.50 102 PHE A C 1
ATOM 843 O O . PHE A 1 102 ? -3.157 3.230 -1.758 1.00 87.50 102 PHE A O 1
ATOM 850 N N . PHE A 1 103 ? -4.170 5.217 -1.466 1.00 89.06 103 PHE A N 1
ATOM 851 C CA . PHE A 1 103 ? -3.056 6.058 -1.903 1.00 89.06 103 PHE A CA 1
ATOM 852 C C . PHE A 1 103 ? -2.326 6.636 -0.685 1.00 89.06 103 PHE A C 1
ATOM 854 O O . PHE A 1 103 ? -2.893 7.441 0.064 1.00 89.06 103 PHE A O 1
ATOM 861 N N . ARG A 1 104 ? -1.068 6.223 -0.482 1.00 84.62 104 ARG A N 1
ATOM 862 C CA . ARG A 1 104 ? -0.274 6.556 0.713 1.00 84.62 104 ARG A CA 1
ATOM 863 C C . ARG A 1 104 ? 0.384 7.936 0.626 1.00 84.62 104 ARG A C 1
ATOM 865 O O . ARG A 1 104 ? 1.236 8.180 -0.229 1.00 84.62 104 ARG A O 1
ATOM 872 N N . ARG A 1 105 ? 0.069 8.798 1.597 1.00 85.81 105 ARG A N 1
ATOM 873 C CA . ARG A 1 105 ? 0.632 10.142 1.806 1.00 85.81 105 ARG A CA 1
ATOM 874 C C . ARG A 1 105 ? 1.470 10.160 3.086 1.00 85.81 105 ARG A C 1
ATOM 876 O O . ARG A 1 105 ? 0.946 9.973 4.179 1.00 85.81 105 ARG A O 1
ATOM 883 N N . GLY A 1 106 ? 2.772 10.406 2.960 1.00 81.88 106 GLY A N 1
ATOM 884 C CA . GLY A 1 106 ? 3.695 10.469 4.101 1.00 81.88 106 GLY A CA 1
ATOM 885 C C . GLY A 1 106 ? 3.685 11.845 4.771 1.00 81.88 106 GLY A C 1
ATOM 886 O O . GLY A 1 106 ? 4.005 12.841 4.121 1.00 81.88 106 GLY A O 1
ATOM 887 N N . ALA A 1 107 ? 3.356 11.908 6.063 1.00 83.50 107 ALA A N 1
ATOM 888 C CA . ALA A 1 107 ? 3.125 13.155 6.799 1.00 83.50 107 ALA A CA 1
ATOM 889 C C . ALA A 1 107 ? 4.322 14.124 6.788 1.00 83.50 107 ALA A C 1
ATOM 891 O O . ALA A 1 107 ? 4.130 15.333 6.636 1.00 83.50 107 ALA A O 1
ATOM 892 N N . GLY A 1 108 ? 5.553 13.602 6.848 1.00 77.62 108 GLY A N 1
ATOM 893 C CA . GLY A 1 108 ? 6.780 14.405 6.916 1.00 77.62 108 GLY A CA 1
ATOM 894 C C . GLY A 1 108 ? 6.984 15.398 5.761 1.00 77.62 108 GLY A C 1
ATOM 895 O O . GLY A 1 108 ? 7.600 16.441 5.972 1.00 77.62 108 GLY A O 1
ATOM 896 N N . TYR A 1 109 ? 6.424 15.137 4.570 1.00 74.88 109 TYR A N 1
ATOM 897 C CA . TYR A 1 109 ? 6.459 16.069 3.426 1.00 74.88 109 TYR A CA 1
ATOM 898 C C . TYR A 1 109 ? 5.151 16.850 3.211 1.00 74.88 109 TYR A C 1
ATOM 900 O O . TYR A 1 109 ? 5.028 17.597 2.244 1.00 74.88 109 TYR A O 1
ATOM 908 N N . LEU A 1 110 ? 4.159 16.725 4.099 1.00 82.19 110 LEU A N 1
ATOM 909 C CA . LEU A 1 110 ? 2.928 17.523 4.030 1.00 82.19 110 LEU A CA 1
ATOM 910 C C . LEU A 1 110 ? 3.086 18.908 4.678 1.00 82.19 110 LEU A C 1
ATOM 912 O O . LEU A 1 110 ? 2.324 19.818 4.347 1.00 82.19 110 LEU A O 1
ATOM 916 N N . ARG A 1 111 ? 4.081 19.085 5.561 1.00 80.44 111 ARG A N 1
ATOM 917 C CA . ARG A 1 111 ? 4.302 20.318 6.342 1.00 80.44 111 ARG A CA 1
ATOM 918 C C . ARG A 1 111 ? 4.453 21.572 5.475 1.00 80.44 111 ARG A C 1
ATOM 920 O O . ARG A 1 111 ? 3.889 22.614 5.798 1.00 80.44 111 ARG A O 1
ATOM 927 N N . GLU A 1 112 ? 5.198 21.479 4.374 1.00 79.50 112 GLU A N 1
ATOM 928 C CA . GLU A 1 112 ? 5.450 22.603 3.469 1.00 79.50 112 GLU A CA 1
ATOM 929 C C . GLU A 1 112 ? 4.546 22.520 2.232 1.00 79.50 112 GLU A C 1
ATOM 931 O O . GLU A 1 112 ? 4.505 21.518 1.519 1.00 79.50 112 GLU A O 1
ATOM 936 N N . SER A 1 113 ? 3.808 23.594 1.936 1.00 77.31 113 SER A N 1
ATOM 937 C CA . SER A 1 113 ? 2.885 23.639 0.788 1.00 77.31 113 SER A CA 1
ATOM 938 C C . SER A 1 113 ? 3.587 23.664 -0.574 1.00 77.31 113 SER A C 1
ATOM 940 O O . SER A 1 113 ? 2.927 23.516 -1.601 1.00 77.31 113 SER A O 1
ATOM 942 N N . GLN A 1 114 ? 4.904 23.878 -0.596 1.00 78.75 114 GLN A N 1
ATOM 943 C CA . GLN A 1 114 ? 5.743 23.916 -1.797 1.00 78.75 114 GLN A CA 1
ATOM 944 C C . GLN A 1 114 ? 6.740 22.747 -1.863 1.00 78.75 114 GLN A C 1
ATOM 946 O O . GLN A 1 114 ? 7.604 22.748 -2.738 1.00 78.75 114 GLN A O 1
ATOM 951 N N . ASP A 1 115 ? 6.625 21.742 -0.983 1.00 74.81 115 ASP A N 1
ATOM 952 C CA . ASP A 1 115 ? 7.444 20.530 -1.080 1.00 74.81 115 ASP A CA 1
ATOM 953 C C . ASP A 1 115 ? 7.154 19.815 -2.423 1.00 74.81 115 ASP A C 1
ATOM 955 O O . ASP A 1 115 ? 6.000 19.445 -2.686 1.00 74.81 115 ASP A O 1
ATOM 959 N N . PRO A 1 116 ? 8.165 19.569 -3.284 1.00 73.50 116 PRO A N 1
ATOM 960 C CA . PRO A 1 116 ? 7.979 18.865 -4.553 1.00 73.50 116 PRO A CA 1
ATOM 961 C C . PRO A 1 116 ? 7.345 17.471 -4.415 1.00 73.50 116 PRO A C 1
ATOM 963 O O . PRO A 1 116 ? 6.668 17.007 -5.335 1.00 73.50 116 PRO A O 1
ATOM 966 N N . LYS A 1 117 ? 7.520 16.795 -3.272 1.00 72.94 117 LYS A N 1
ATOM 967 C CA . LYS A 1 117 ? 6.880 15.511 -2.955 1.00 72.94 117 LYS A CA 1
ATOM 968 C C . LYS A 1 117 ? 5.394 15.669 -2.655 1.00 72.94 117 LYS A C 1
ATOM 970 O O . LYS A 1 117 ? 4.635 14.781 -3.045 1.00 72.94 117 LYS A O 1
ATOM 975 N N . ARG A 1 118 ? 4.976 16.776 -2.028 1.00 78.50 118 ARG A N 1
ATOM 976 C CA . ARG A 1 118 ? 3.559 17.113 -1.805 1.00 78.50 118 ARG A CA 1
ATOM 977 C C . ARG A 1 118 ? 2.869 17.495 -3.108 1.00 78.50 118 ARG A C 1
ATOM 979 O O . ARG A 1 118 ? 1.775 17.004 -3.376 1.00 78.50 118 ARG A O 1
ATOM 986 N N . ILE A 1 119 ? 3.527 18.310 -3.934 1.00 81.12 119 ILE A N 1
ATOM 987 C CA . ILE A 1 119 ? 3.036 18.682 -5.270 1.00 81.12 119 ILE A CA 1
ATOM 988 C C . ILE A 1 119 ? 2.845 17.418 -6.122 1.00 81.12 119 ILE A C 1
ATOM 990 O O . ILE A 1 119 ? 1.745 17.192 -6.620 1.00 81.12 119 ILE A O 1
ATOM 994 N N . LEU A 1 120 ? 3.849 16.530 -6.174 1.00 74.44 120 LEU A N 1
ATOM 995 C CA . LEU A 1 120 ? 3.735 15.231 -6.849 1.00 74.44 120 LEU A CA 1
ATOM 996 C C . LEU A 1 120 ? 2.587 14.375 -6.301 1.00 74.44 120 LEU A C 1
ATOM 998 O O . LEU A 1 120 ? 1.827 13.800 -7.069 1.00 74.44 120 LEU A O 1
ATOM 1002 N N . ASN A 1 121 ? 2.452 14.279 -4.976 1.00 79.44 121 ASN A N 1
ATOM 1003 C CA . ASN A 1 121 ? 1.369 13.513 -4.357 1.00 79.44 121 ASN A CA 1
ATOM 1004 C C . ASN A 1 121 ? -0.011 14.059 -4.727 1.00 79.44 121 ASN A C 1
ATOM 1006 O O . ASN A 1 121 ? -0.955 13.289 -4.852 1.00 79.44 121 ASN A O 1
ATOM 1010 N N . ASN A 1 122 ? -0.139 15.371 -4.905 1.00 85.50 122 ASN A N 1
ATOM 1011 C CA . ASN A 1 122 ? -1.388 16.002 -5.313 1.00 85.50 122 ASN A CA 1
ATOM 1012 C C . ASN A 1 122 ? -1.688 15.819 -6.807 1.00 85.50 122 ASN A C 1
ATOM 1014 O O . ASN A 1 122 ? -2.862 15.775 -7.154 1.00 85.50 122 ASN A O 1
ATOM 1018 N N . GLU A 1 123 ? -0.673 15.720 -7.666 1.00 84.62 123 GLU A N 1
ATOM 1019 C CA . GLU A 1 123 ? -0.825 15.392 -9.091 1.00 84.62 123 GLU A CA 1
ATOM 1020 C C . GLU A 1 123 ? -1.186 13.913 -9.283 1.00 84.62 123 GLU A C 1
ATOM 1022 O O . GLU A 1 123 ? -2.201 13.587 -9.890 1.00 84.62 123 GLU A O 1
ATOM 1027 N N . VAL A 1 124 ? -0.402 13.007 -8.690 1.00 83.38 124 VAL A N 1
ATOM 1028 C CA . VAL A 1 124 ? -0.646 11.561 -8.781 1.00 83.38 124 VAL A CA 1
ATOM 1029 C C . VAL A 1 124 ? -2.018 11.211 -8.200 1.00 83.38 124 VAL A C 1
ATOM 1031 O O . VAL A 1 124 ? -2.739 10.444 -8.821 1.00 83.38 124 VAL A O 1
ATOM 1034 N N . MET A 1 125 ? -2.450 11.835 -7.097 1.00 88.88 125 MET A N 1
ATOM 1035 C CA . MET A 1 125 ? -3.804 11.644 -6.551 1.00 88.88 125 MET A CA 1
ATOM 1036 C C . MET A 1 125 ? -4.930 12.064 -7.519 1.00 88.88 125 MET A C 1
ATOM 1038 O O . MET A 1 125 ? -6.010 11.475 -7.470 1.00 88.88 125 MET A O 1
ATOM 1042 N N . ASP A 1 126 ? -4.714 13.033 -8.418 1.00 89.94 126 ASP A N 1
ATOM 1043 C CA . ASP A 1 126 ? -5.707 13.333 -9.463 1.00 89.94 126 ASP A CA 1
ATOM 1044 C C . ASP A 1 126 ? -5.781 12.179 -10.467 1.00 89.94 126 ASP A C 1
ATOM 1046 O O . ASP A 1 126 ? -6.876 11.697 -10.758 1.00 89.94 126 ASP A O 1
ATOM 1050 N N . HIS A 1 127 ? -4.625 11.669 -10.911 1.00 92.00 127 HIS A N 1
ATOM 1051 C CA . HIS A 1 127 ? -4.553 10.487 -11.774 1.00 92.00 127 HIS A CA 1
ATOM 1052 C C . HIS A 1 127 ? -5.173 9.248 -11.111 1.00 92.00 127 HIS A C 1
ATOM 1054 O O . HIS A 1 127 ? -5.770 8.439 -11.808 1.00 92.00 127 HIS A O 1
ATOM 1060 N N . VAL A 1 128 ? -5.071 9.105 -9.784 1.00 91.06 128 VAL A N 1
ATOM 1061 C CA . VAL A 1 128 ? -5.719 8.033 -9.004 1.00 91.06 128 VAL A CA 1
ATOM 1062 C C . VAL A 1 128 ? -7.223 8.152 -9.057 1.00 91.06 128 VAL A C 1
ATOM 1064 O O . VAL A 1 128 ? -7.885 7.191 -9.424 1.00 91.06 128 VAL A O 1
ATOM 1067 N N . ARG A 1 129 ? -7.767 9.324 -8.712 1.00 95.50 129 ARG A N 1
ATOM 1068 C CA . ARG A 1 129 ? -9.210 9.566 -8.751 1.00 95.50 129 ARG A CA 1
ATOM 1069 C C . ARG A 1 129 ? -9.753 9.306 -10.158 1.00 95.50 129 ARG A C 1
ATOM 1071 O O . ARG A 1 129 ? -10.765 8.632 -10.302 1.00 95.50 129 ARG A O 1
ATOM 1078 N N . GLU A 1 130 ? -9.055 9.783 -11.186 1.00 96.94 130 GLU A N 1
ATOM 1079 C CA . GLU A 1 130 ? -9.452 9.606 -12.587 1.00 96.94 130 GLU A CA 1
ATOM 1080 C C . GLU A 1 130 ? -9.299 8.167 -13.076 1.00 96.94 130 GLU A C 1
ATOM 1082 O O . GLU A 1 130 ? -10.160 7.699 -13.811 1.00 96.94 130 GLU A O 1
ATOM 1087 N N . ALA A 1 131 ? -8.259 7.441 -12.660 1.00 94.31 131 ALA A N 1
ATOM 1088 C CA . ALA A 1 131 ? -8.075 6.021 -12.957 1.00 94.31 131 ALA A CA 1
ATOM 1089 C C . ALA A 1 131 ? -9.113 5.143 -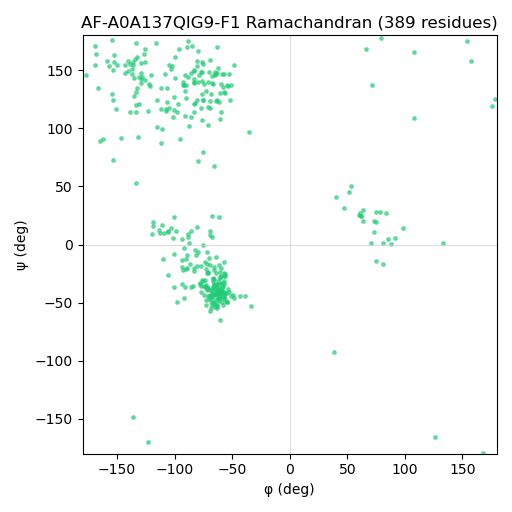12.238 1.00 94.31 131 ALA A C 1
ATOM 1091 O O . ALA A 1 131 ? -9.658 4.213 -12.834 1.00 94.31 131 ALA A O 1
ATOM 1092 N N . ALA A 1 132 ? -9.429 5.483 -10.988 1.00 92.25 132 ALA A N 1
ATOM 1093 C CA . ALA A 1 132 ? -10.449 4.840 -10.179 1.00 92.25 132 ALA A CA 1
ATOM 1094 C C . ALA A 1 132 ? -11.833 5.028 -10.812 1.00 92.25 132 ALA A C 1
ATOM 1096 O O . ALA A 1 132 ? -12.470 4.049 -11.189 1.00 92.25 132 ALA A O 1
ATOM 1097 N N . GLU A 1 133 ? -12.237 6.273 -11.077 1.00 97.38 133 GLU A N 1
ATOM 1098 C CA . GLU A 1 133 ? -13.420 6.593 -11.889 1.00 97.38 133 GLU A CA 1
ATOM 1099 C C . GLU A 1 133 ? -13.368 5.897 -13.262 1.00 97.38 133 GLU A C 1
ATOM 1101 O O . GLU A 1 133 ? -14.389 5.404 -13.748 1.00 97.38 133 GLU A O 1
ATOM 1106 N N . LYS A 1 134 ? -12.184 5.796 -13.891 1.00 97.75 134 LYS A N 1
ATOM 1107 C CA . LYS A 1 134 ? -12.048 5.254 -15.247 1.00 97.75 134 LYS A CA 1
ATOM 1108 C C . LYS A 1 134 ? -12.251 3.743 -15.351 1.00 97.75 134 LYS A C 1
ATOM 1110 O O . LYS A 1 134 ? -12.833 3.289 -16.333 1.00 97.75 134 LYS A O 1
ATOM 1115 N N . GLU A 1 135 ? -11.805 2.979 -14.372 1.00 94.38 135 GLU A N 1
ATOM 1116 C CA . GLU A 1 135 ? -11.934 1.513 -14.362 1.00 94.38 135 GLU A CA 1
ATOM 1117 C C . GLU A 1 135 ? -13.038 1.062 -13.360 1.00 94.38 135 GLU A C 1
ATOM 1119 O O . GLU A 1 135 ? -13.185 -0.120 -13.016 1.00 94.38 135 GLU A O 1
ATOM 1124 N N . GLY A 1 136 ? -13.802 2.057 -12.871 1.00 94.12 136 GLY A N 1
ATOM 1125 C CA . GLY A 1 136 ? -14.739 2.065 -11.736 1.00 94.12 136 GLY A CA 1
ATOM 1126 C C . GLY A 1 136 ? -14.276 1.295 -10.527 1.00 94.12 136 GLY A C 1
ATOM 1127 O O . GLY A 1 136 ? -15.039 0.579 -9.887 1.00 94.12 136 GLY A O 1
ATOM 1128 N N . ARG A 1 137 ? -12.998 1.446 -10.254 1.00 93.44 137 ARG A N 1
ATOM 1129 C CA . ARG A 1 137 ? -12.394 1.053 -9.008 1.00 93.44 137 ARG A CA 1
ATOM 1130 C C . ARG A 1 137 ? -12.662 2.140 -7.961 1.00 93.44 137 ARG A C 1
ATOM 1132 O O . ARG A 1 137 ? -12.921 3.284 -8.322 1.00 93.44 137 ARG A O 1
ATOM 1139 N N . VAL A 1 138 ? -12.608 1.831 -6.676 1.00 95.38 138 VAL A N 1
ATOM 1140 C CA . VAL A 1 138 ? -12.604 2.802 -5.582 1.00 95.38 138 VAL A CA 1
ATOM 1141 C C . VAL A 1 138 ? -11.188 3.316 -5.292 1.00 95.38 138 VAL A C 1
ATOM 1143 O O . VAL A 1 138 ? -10.190 2.782 -5.773 1.00 95.38 138 VAL A O 1
ATOM 1146 N N . PHE A 1 139 ? -11.066 4.339 -4.456 1.00 95.12 139 PHE A N 1
ATOM 1147 C CA . PHE A 1 139 ? -9.794 4.723 -3.856 1.00 95.12 139 PHE A CA 1
ATOM 1148 C C . PHE A 1 139 ? -9.998 5.363 -2.482 1.00 95.12 139 PHE A C 1
ATOM 1150 O O . PHE A 1 139 ? -11.052 5.932 -2.197 1.00 95.12 139 PHE A O 1
ATOM 1157 N N . ALA A 1 140 ? -8.983 5.282 -1.629 1.00 95.94 140 ALA A N 1
ATOM 1158 C CA . ALA A 1 140 ? -8.965 5.907 -0.309 1.00 95.94 140 ALA A CA 1
ATOM 1159 C C . ALA A 1 140 ? -7.649 6.654 -0.086 1.00 95.94 140 ALA A C 1
ATOM 1161 O O . ALA A 1 140 ? -6.650 6.380 -0.751 1.00 95.94 140 ALA A O 1
ATOM 1162 N N . ILE A 1 141 ? -7.623 7.576 0.875 1.00 95.62 141 ILE A N 1
ATOM 1163 C CA . ILE A 1 141 ? -6.369 8.153 1.366 1.00 95.62 141 ILE A CA 1
ATOM 1164 C C . ILE A 1 141 ? -5.852 7.326 2.541 1.00 95.62 141 ILE A C 1
ATOM 1166 O O . ILE A 1 141 ? -6.587 7.041 3.490 1.00 95.62 141 ILE A O 1
ATOM 1170 N N . GLU A 1 142 ? -4.567 6.990 2.485 1.00 91.38 142 GLU A N 1
ATOM 1171 C CA . GLU A 1 142 ? -3.800 6.562 3.646 1.00 91.38 142 GLU A CA 1
ATOM 1172 C C . GLU A 1 142 ? -2.832 7.666 4.079 1.00 91.38 142 GLU A C 1
ATOM 1174 O O . GLU A 1 142 ? -2.117 8.229 3.249 1.00 91.38 142 GLU A O 1
ATOM 1179 N N . TYR A 1 143 ? -2.765 7.933 5.383 1.00 92.75 143 TYR A N 1
ATOM 1180 C CA . TYR A 1 143 ? -1.734 8.771 5.987 1.00 92.75 143 TYR A CA 1
ATOM 1181 C C . TYR A 1 143 ? -0.700 7.919 6.726 1.00 92.75 143 TYR A C 1
ATOM 1183 O O . TYR A 1 143 ? -1.015 7.256 7.711 1.00 92.75 143 TYR A O 1
ATOM 1191 N N . ASP A 1 144 ? 0.547 7.976 6.262 1.00 86.25 144 ASP A N 1
ATOM 1192 C CA . ASP A 1 144 ? 1.709 7.338 6.883 1.00 86.25 144 ASP A CA 1
ATOM 1193 C C . ASP A 1 144 ? 2.460 8.350 7.759 1.00 86.25 144 ASP A C 1
ATOM 1195 O O . ASP A 1 144 ? 2.917 9.387 7.269 1.00 86.25 144 ASP A O 1
ATOM 1199 N N . VAL A 1 145 ? 2.586 8.052 9.056 1.00 84.56 145 VAL A N 1
ATOM 1200 C CA . VAL A 1 145 ? 3.233 8.929 10.047 1.00 84.56 145 VAL A CA 1
ATOM 1201 C C . VAL A 1 145 ? 4.573 8.396 10.585 1.00 84.56 145 VAL A C 1
ATOM 1203 O O . VAL A 1 145 ? 5.045 8.873 11.613 1.00 84.56 145 VAL A O 1
ATOM 1206 N N . TYR A 1 146 ? 5.211 7.422 9.918 1.00 67.00 146 TYR A N 1
ATOM 1207 C CA . TYR A 1 146 ? 6.412 6.729 10.431 1.00 67.00 146 TYR A CA 1
ATOM 1208 C C . TYR A 1 146 ? 7.615 7.642 10.747 1.00 67.00 146 TYR A C 1
ATOM 1210 O O . TYR A 1 146 ? 8.382 7.354 11.663 1.00 67.00 146 TYR A O 1
ATOM 1218 N N . ASP A 1 147 ? 7.794 8.728 9.989 1.00 54.56 147 ASP A N 1
ATOM 1219 C CA . ASP A 1 147 ? 8.914 9.675 10.120 1.00 54.56 147 ASP A CA 1
ATOM 1220 C C . ASP A 1 147 ? 8.414 11.131 10.088 1.00 54.56 147 ASP A C 1
ATOM 1222 O O . ASP A 1 147 ? 8.852 11.954 9.281 1.00 54.56 147 ASP A O 1
ATOM 1226 N N . ASP A 1 148 ? 7.446 11.461 10.953 1.00 54.94 148 ASP A N 1
ATOM 1227 C CA . ASP A 1 148 ? 7.157 12.861 11.273 1.00 54.94 148 ASP A CA 1
ATOM 1228 C C . ASP A 1 148 ? 7.892 13.275 12.554 1.00 54.94 148 ASP A C 1
ATOM 1230 O O . ASP A 1 148 ? 7.381 13.182 13.663 1.00 54.94 148 ASP A O 1
ATOM 1234 N N . SER A 1 149 ? 9.114 13.785 12.379 1.00 48.69 149 SER A N 1
ATOM 1235 C CA . SER A 1 149 ? 9.997 14.379 13.408 1.00 48.69 149 SER A CA 1
ATOM 1236 C C . SER A 1 149 ? 9.446 15.635 14.127 1.00 48.69 149 SER A C 1
ATOM 1238 O O . SER A 1 149 ? 10.204 16.491 14.590 1.00 48.69 149 SER A O 1
ATOM 1240 N N . ALA A 1 150 ? 8.127 15.797 14.152 1.00 51.50 150 ALA A N 1
ATOM 1241 C CA . ALA A 1 150 ? 7.403 16.882 14.784 1.00 51.50 150 ALA A CA 1
ATOM 1242 C C . ALA A 1 150 ? 7.073 16.543 16.249 1.00 51.50 150 ALA A C 1
ATOM 1244 O O . ALA A 1 150 ? 7.222 15.412 16.701 1.00 51.50 150 ALA A O 1
ATOM 1245 N N . SER A 1 151 ? 6.600 17.531 17.007 1.00 57.69 151 SER A N 1
ATOM 1246 C CA . SER A 1 151 ? 5.903 17.270 18.269 1.00 57.69 151 SER A CA 1
ATOM 1247 C C . SER A 1 151 ? 4.441 16.889 18.006 1.00 57.69 151 SER A C 1
ATOM 1249 O O . SER A 1 151 ? 3.859 17.352 17.024 1.00 57.69 151 SER A O 1
ATOM 1251 N N . ASP A 1 152 ? 3.830 16.121 18.919 1.00 61.56 152 ASP A N 1
ATOM 1252 C CA . ASP A 1 152 ? 2.448 15.606 18.859 1.00 61.56 152 ASP A CA 1
ATOM 1253 C C . ASP A 1 152 ? 1.425 16.611 18.287 1.00 61.56 152 ASP A C 1
ATOM 1255 O O . ASP A 1 152 ? 0.595 16.272 17.446 1.00 61.56 152 ASP A O 1
ATOM 1259 N N . VAL A 1 153 ? 1.503 17.873 18.724 1.00 60.16 153 VAL A N 1
ATOM 1260 C CA . VAL A 1 153 ? 0.585 18.953 18.320 1.00 60.16 153 VAL A CA 1
ATOM 1261 C C . VAL A 1 153 ? 0.678 19.262 16.821 1.00 60.16 153 VAL A C 1
ATOM 1263 O O . VAL A 1 153 ? -0.343 19.460 16.167 1.00 60.16 153 VAL A O 1
ATOM 1266 N N . ALA A 1 154 ? 1.889 19.286 16.263 1.00 77.75 154 ALA A N 1
ATOM 1267 C CA . ALA A 1 154 ? 2.109 19.668 14.874 1.00 77.75 154 ALA A CA 1
ATOM 1268 C C . ALA A 1 154 ? 1.697 18.566 13.882 1.00 77.75 154 ALA A C 1
ATOM 1270 O O . ALA A 1 154 ? 1.202 18.901 12.808 1.00 77.75 154 ALA A O 1
ATOM 1271 N N . LEU A 1 155 ? 1.812 17.280 14.243 1.00 84.56 155 LEU A N 1
ATOM 1272 C CA . LEU A 1 155 ? 1.348 16.179 13.386 1.00 84.56 155 LEU A CA 1
ATOM 1273 C C . LEU A 1 155 ? -0.169 16.268 13.135 1.00 84.56 155 LEU A C 1
ATOM 1275 O O . LEU A 1 155 ? -0.617 16.219 11.988 1.00 84.56 155 LEU A O 1
ATOM 1279 N N . ALA A 1 156 ? -0.966 16.457 14.192 1.00 87.06 156 ALA A N 1
ATOM 1280 C CA . ALA A 1 156 ? -2.421 16.564 14.070 1.00 87.06 156 ALA A CA 1
ATOM 1281 C C . ALA A 1 156 ? -2.852 17.784 13.229 1.00 87.06 156 ALA A C 1
ATOM 1283 O O . ALA A 1 156 ? -3.736 17.658 12.378 1.00 87.06 156 ALA A O 1
ATOM 1284 N N . ASP A 1 157 ? -2.192 18.935 13.405 1.00 88.75 157 ASP A N 1
ATOM 1285 C CA . ASP A 1 157 ? -2.446 20.148 12.614 1.00 88.75 157 ASP A CA 1
ATOM 1286 C C . ASP A 1 157 ? -2.066 19.981 11.130 1.00 88.75 157 ASP A C 1
ATOM 1288 O O . ASP A 1 157 ? -2.771 20.492 10.255 1.00 88.75 157 ASP A O 1
ATOM 1292 N N . VAL A 1 158 ? -0.971 19.274 10.824 1.00 90.31 158 VAL A N 1
ATOM 1293 C CA . VAL A 1 158 ? -0.527 18.983 9.446 1.00 90.31 158 VAL A CA 1
ATOM 1294 C C . VAL A 1 158 ? -1.519 18.057 8.739 1.00 90.31 158 VAL A C 1
ATOM 1296 O O . VAL A 1 158 ? -1.904 18.330 7.598 1.00 90.31 158 VAL A O 1
ATOM 1299 N N . LEU A 1 159 ? -1.990 17.013 9.428 1.00 93.50 159 LEU A N 1
ATOM 1300 C CA . LEU A 1 159 ? -3.020 16.106 8.916 1.00 93.50 159 LEU A CA 1
ATOM 1301 C C . LEU A 1 159 ? -4.364 16.830 8.712 1.00 93.50 159 LEU A C 1
ATOM 1303 O O . LEU A 1 159 ? -4.979 16.672 7.659 1.00 93.50 159 LEU A O 1
ATOM 1307 N N . GLU A 1 160 ? -4.796 17.687 9.648 1.00 94.94 160 GLU A N 1
ATOM 1308 C CA . GLU A 1 160 ? -6.033 18.472 9.497 1.00 94.94 160 GLU A CA 1
ATOM 1309 C C . GLU A 1 160 ? -5.961 19.454 8.314 1.00 94.94 160 GLU A C 1
ATOM 1311 O O . GLU A 1 160 ? -6.949 19.644 7.600 1.00 94.94 160 GLU A O 1
ATOM 1316 N N . GLN A 1 161 ? -4.803 20.078 8.081 1.00 94.06 161 GLN A N 1
ATOM 1317 C CA . GLN A 1 161 ? -4.601 21.000 6.960 1.00 94.06 161 GLN A CA 1
ATOM 1318 C C . GLN A 1 161 ? -4.573 20.285 5.607 1.00 94.06 161 GLN A C 1
ATOM 1320 O O . GLN A 1 161 ? -5.196 20.760 4.655 1.00 94.06 161 GLN A O 1
ATOM 1325 N N . ASP A 1 162 ? -3.876 19.150 5.499 1.00 94.25 162 ASP A N 1
ATOM 1326 C CA . ASP A 1 162 ? -3.851 18.387 4.251 1.00 94.25 162 ASP A CA 1
ATOM 1327 C C . ASP A 1 162 ? -5.215 17.763 3.943 1.00 94.25 162 ASP A C 1
ATOM 1329 O O . ASP A 1 162 ? -5.700 17.913 2.823 1.00 94.25 162 ASP A O 1
ATOM 1333 N N . TRP A 1 163 ? -5.890 17.177 4.937 1.00 97.25 163 TRP A N 1
ATOM 1334 C CA . TRP A 1 163 ? -7.223 16.604 4.750 1.00 97.25 163 TRP A CA 1
ATOM 1335 C C . TRP A 1 163 ? -8.253 17.654 4.325 1.00 97.25 163 TRP A C 1
ATOM 1337 O O . TRP A 1 163 ? -9.005 17.424 3.381 1.00 97.25 163 TRP A O 1
ATOM 1347 N N . LYS A 1 164 ? -8.241 18.856 4.922 1.00 96.12 164 LYS A N 1
ATOM 1348 C CA . LYS A 1 164 ? -9.086 19.971 4.453 1.00 96.12 164 LYS A CA 1
ATOM 1349 C C . LYS A 1 164 ? -8.795 20.351 3.003 1.00 96.12 164 LYS A C 1
ATOM 1351 O O . LYS A 1 164 ? -9.734 20.547 2.238 1.00 96.12 164 LYS A O 1
ATOM 1356 N N . ASN A 1 165 ? -7.527 20.420 2.603 1.00 94.69 165 ASN A N 1
ATOM 1357 C CA . ASN A 1 165 ? -7.162 20.670 1.209 1.00 94.69 165 ASN A CA 1
ATOM 1358 C C . ASN A 1 165 ? -7.688 19.556 0.277 1.00 94.69 165 ASN A C 1
ATOM 1360 O O . ASN A 1 165 ? -8.219 19.855 -0.792 1.00 94.69 165 ASN A O 1
ATOM 1364 N N . LEU A 1 166 ? -7.608 18.284 0.684 1.00 95.38 166 LEU A N 1
ATOM 1365 C CA . LEU A 1 166 ? -8.156 17.173 -0.102 1.00 95.38 166 LEU A CA 1
ATOM 1366 C C . LEU A 1 166 ? -9.692 17.216 -0.203 1.00 95.38 166 LEU A C 1
ATOM 1368 O O . LEU A 1 166 ? -10.247 17.023 -1.283 1.00 95.38 166 LEU A O 1
ATOM 1372 N N . VAL A 1 167 ? -10.390 17.504 0.896 1.00 97.19 167 VAL A N 1
ATOM 1373 C CA . VAL A 1 167 ? -11.860 17.534 0.943 1.00 97.19 167 VAL A CA 1
ATOM 1374 C C . VAL A 1 167 ? -12.443 18.754 0.226 1.00 97.19 167 VAL A C 1
ATOM 1376 O O . VAL A 1 167 ? -13.371 18.592 -0.563 1.00 97.19 167 VAL A O 1
ATOM 1379 N N . TYR A 1 168 ? -11.926 19.959 0.489 1.00 96.31 168 TYR A N 1
ATOM 1380 C CA . TYR A 1 168 ? -12.577 21.215 0.091 1.00 96.31 168 TYR A CA 1
ATOM 1381 C C . TYR A 1 168 ? -11.980 21.858 -1.172 1.00 96.31 168 TYR A C 1
ATOM 1383 O O . TYR A 1 168 ? -12.745 22.378 -1.978 1.00 96.31 168 TYR A O 1
ATOM 1391 N N . GLU A 1 169 ? -10.659 21.782 -1.388 1.00 94.56 169 GLU A N 1
ATOM 1392 C CA . GLU A 1 169 ? -10.003 22.380 -2.571 1.00 94.56 169 GLU A CA 1
ATOM 1393 C C . GLU A 1 169 ? -9.892 21.376 -3.731 1.00 94.56 169 GLU A C 1
ATOM 1395 O O . GLU A 1 169 ? -10.235 21.682 -4.871 1.00 94.56 169 GLU A O 1
ATOM 1400 N N . LYS A 1 170 ? -9.454 20.141 -3.443 1.00 93.50 170 LYS A N 1
ATOM 1401 C CA . LYS A 1 170 ? -9.394 19.037 -4.423 1.00 93.50 170 LYS A CA 1
ATOM 1402 C C . LYS A 1 170 ? -10.738 18.338 -4.642 1.00 93.50 170 LYS A C 1
ATOM 1404 O O . LYS A 1 170 ? -10.891 17.627 -5.631 1.00 93.50 170 LYS A O 1
ATOM 1409 N N . GLY A 1 171 ? -11.693 18.493 -3.723 1.00 96.38 171 GLY A N 1
ATOM 1410 C CA . GLY A 1 171 ? -13.012 17.868 -3.827 1.00 96.38 171 GLY A CA 1
ATOM 1411 C C . GLY A 1 171 ? -12.993 16.336 -3.796 1.00 96.38 171 GLY A C 1
ATOM 1412 O O . GLY A 1 171 ? -13.860 15.718 -4.410 1.00 96.38 171 GLY A O 1
ATOM 1413 N N . VAL A 1 172 ? -12.024 15.703 -3.121 1.00 95.56 172 VAL A N 1
ATOM 1414 C CA . VAL A 1 172 ? -11.753 14.253 -3.230 1.00 95.56 172 VAL A CA 1
ATOM 1415 C C . VAL A 1 172 ? -12.974 13.379 -2.897 1.00 95.56 172 VAL A C 1
ATOM 1417 O O . VAL A 1 172 ? -13.202 12.355 -3.534 1.00 95.56 172 VAL A O 1
ATOM 1420 N N . LEU A 1 173 ? -13.815 13.832 -1.959 1.00 97.44 173 LEU A N 1
ATOM 1421 C CA . LEU A 1 173 ? -15.035 13.144 -1.515 1.00 97.44 173 LEU A CA 1
ATOM 1422 C C . LEU A 1 173 ? -16.243 13.311 -2.455 1.00 97.44 173 LEU A C 1
ATOM 1424 O O . LEU A 1 173 ? -17.275 12.678 -2.217 1.00 97.44 173 LEU A O 1
ATOM 1428 N N . ASN A 1 174 ? -16.127 14.154 -3.490 1.00 96.94 174 ASN A N 1
ATOM 1429 C CA . ASN A 1 174 ? -17.144 14.322 -4.534 1.00 96.94 174 ASN A CA 1
ATOM 1430 C C . ASN A 1 174 ? -17.118 13.169 -5.548 1.00 96.94 174 ASN A C 1
ATOM 1432 O O . ASN A 1 174 ? -18.096 12.972 -6.268 1.00 96.94 174 ASN A O 1
ATOM 1436 N N . SER A 1 175 ? -16.015 12.416 -5.612 1.00 97.25 175 SER A N 1
ATOM 1437 C CA . SER A 1 175 ? -15.938 11.206 -6.421 1.00 97.25 175 SER A CA 1
ATOM 1438 C C . SER A 1 175 ? -16.836 10.121 -5.827 1.00 97.25 175 SER A C 1
ATOM 1440 O O . SER A 1 175 ? -16.738 9.802 -4.639 1.00 97.25 175 SER A O 1
ATOM 1442 N N . LEU A 1 176 ? -17.691 9.517 -6.657 1.00 96.12 176 LEU A N 1
ATOM 1443 C CA . LEU A 1 176 ? -18.465 8.327 -6.273 1.00 96.12 176 LEU A CA 1
ATOM 1444 C C . LEU A 1 176 ? -17.556 7.113 -6.033 1.00 96.12 176 LEU A C 1
ATOM 1446 O O . LEU A 1 176 ? -17.946 6.180 -5.338 1.00 96.12 176 LEU A O 1
ATOM 1450 N N . ASN A 1 177 ? -16.339 7.171 -6.570 1.00 96.69 177 ASN A N 1
ATOM 1451 C CA . ASN A 1 177 ? -15.286 6.183 -6.423 1.00 96.69 177 ASN A CA 1
ATOM 1452 C C . ASN A 1 177 ? -14.418 6.429 -5.177 1.00 96.69 177 ASN A C 1
ATOM 1454 O O . ASN A 1 177 ? -13.502 5.658 -4.921 1.00 96.69 177 ASN A O 1
ATOM 1458 N N . TYR A 1 178 ? -14.689 7.449 -4.354 1.00 98.19 178 TYR A N 1
ATOM 1459 C CA . TYR A 1 178 ? -14.062 7.500 -3.033 1.00 98.19 178 TYR A CA 1
ATOM 1460 C C . TYR A 1 178 ? -14.638 6.383 -2.146 1.00 98.19 178 TYR A C 1
ATOM 1462 O O . TYR A 1 178 ? -15.852 6.332 -1.931 1.00 98.19 178 TYR A O 1
ATOM 1470 N N . LEU A 1 179 ? -13.777 5.511 -1.614 1.00 97.00 179 LEU A N 1
ATOM 1471 C CA . LEU A 1 179 ? -14.153 4.342 -0.818 1.00 97.00 179 LEU A CA 1
ATOM 1472 C C . LEU A 1 179 ? -15.001 4.742 0.396 1.00 97.00 179 LEU A C 1
ATOM 1474 O O . LEU A 1 179 ? -14.632 5.625 1.180 1.00 97.00 179 LEU A O 1
ATOM 1478 N N . ARG A 1 180 ? -16.133 4.057 0.573 1.00 97.06 180 ARG A N 1
ATOM 1479 C CA . ARG A 1 180 ? -17.064 4.287 1.678 1.00 97.06 180 ARG A CA 1
ATOM 1480 C C . ARG A 1 180 ? -17.490 2.977 2.317 1.00 97.06 180 ARG A C 1
ATOM 1482 O O . ARG A 1 180 ? -17.969 2.091 1.622 1.00 97.06 180 ARG A O 1
ATOM 1489 N N . GLU A 1 181 ? -17.408 2.919 3.640 1.00 94.19 181 GLU A N 1
ATOM 1490 C CA . GLU A 1 181 ? -17.933 1.820 4.450 1.00 94.19 181 GLU A CA 1
ATOM 1491 C C . GLU A 1 181 ? -18.962 2.387 5.438 1.00 94.19 181 GLU A C 1
ATOM 1493 O O . GLU A 1 181 ? -18.803 3.490 5.972 1.00 94.19 181 GLU A O 1
ATOM 1498 N N . ASN A 1 182 ? -20.093 1.695 5.594 1.00 90.81 182 ASN A N 1
ATOM 1499 C CA . ASN A 1 182 ? -21.296 2.188 6.274 1.00 90.81 182 ASN A CA 1
ATOM 1500 C C . ASN A 1 182 ? -21.714 3.619 5.836 1.00 90.81 182 ASN A C 1
ATOM 1502 O O . ASN A 1 182 ? -22.248 4.406 6.618 1.00 90.81 182 ASN A O 1
ATOM 1506 N N . GLY A 1 183 ? -21.446 3.973 4.570 1.00 94.81 183 GLY A N 1
ATOM 1507 C CA . GLY A 1 183 ? -21.720 5.282 3.956 1.00 94.81 183 GLY A CA 1
ATOM 1508 C C . GLY A 1 183 ? -20.694 6.391 4.249 1.00 94.81 183 GLY A C 1
ATOM 1509 O O . GLY A 1 183 ? -20.640 7.385 3.509 1.00 94.81 183 GLY A O 1
ATOM 1510 N N . LYS A 1 184 ? -19.849 6.227 5.274 1.00 97.62 184 LYS A N 1
ATOM 1511 C CA . LYS A 1 184 ? -18.796 7.189 5.633 1.00 97.62 184 LYS A CA 1
ATOM 1512 C C . LYS A 1 184 ? -17.580 7.039 4.703 1.00 97.62 184 LYS A C 1
ATOM 1514 O O . LYS A 1 184 ? -17.256 5.908 4.350 1.00 97.62 184 LYS A O 1
ATOM 1519 N N . PRO A 1 185 ? -16.855 8.115 4.346 1.00 98.38 185 PRO A N 1
ATOM 1520 C CA . PRO A 1 185 ? -15.548 8.008 3.694 1.00 98.38 185 PRO A CA 1
ATOM 1521 C C . PRO A 1 185 ? -14.548 7.204 4.532 1.00 98.38 185 PRO A C 1
ATOM 1523 O O . PRO A 1 185 ? -14.433 7.444 5.736 1.00 98.38 185 PRO A O 1
ATOM 1526 N N . VAL A 1 186 ? -13.807 6.294 3.899 1.00 98.31 186 VAL A N 1
ATOM 1527 C CA . VAL A 1 186 ? -12.718 5.546 4.544 1.00 98.31 186 VAL A CA 1
ATOM 1528 C C . VAL A 1 186 ? -11.419 6.358 4.548 1.00 98.31 186 VAL A C 1
ATOM 1530 O O . VAL A 1 186 ? -11.078 7.009 3.558 1.00 98.31 186 VAL A O 1
ATOM 1533 N N . ILE A 1 187 ? -10.680 6.308 5.656 1.00 98.38 187 ILE A N 1
ATOM 1534 C CA . ILE A 1 187 ? -9.328 6.871 5.791 1.00 98.38 187 ILE A CA 1
ATOM 1535 C C . ILE A 1 187 ? -8.463 5.833 6.514 1.00 98.38 187 ILE A C 1
ATOM 1537 O O . ILE A 1 187 ? -8.858 5.363 7.582 1.00 98.38 187 ILE A O 1
ATOM 1541 N N . SER A 1 188 ? -7.305 5.475 5.952 1.00 95.88 188 SER A N 1
ATOM 1542 C CA . SER A 1 188 ? -6.309 4.639 6.645 1.00 95.88 188 SER A CA 1
ATOM 1543 C C . SER A 1 188 ? -5.281 5.510 7.367 1.00 95.88 188 SER A C 1
ATOM 1545 O O . SER A 1 188 ? -4.849 6.539 6.840 1.00 95.88 188 SER A O 1
ATOM 1547 N N . LEU A 1 189 ? -4.894 5.104 8.575 1.00 95.81 189 LEU A N 1
ATOM 1548 C CA . LEU A 1 189 ? -3.846 5.730 9.376 1.00 95.81 189 LEU A CA 1
ATOM 1549 C C . LEU A 1 189 ? -2.780 4.684 9.720 1.00 95.81 189 LEU A C 1
ATOM 1551 O O . LEU A 1 189 ? -3.043 3.739 10.469 1.00 95.81 189 LEU A O 1
ATOM 1555 N N . SER A 1 190 ? -1.571 4.886 9.205 1.00 89.75 190 SER A N 1
ATOM 1556 C CA . SER A 1 190 ? -0.446 3.955 9.318 1.00 89.75 190 SER A CA 1
ATOM 1557 C C . SER A 1 190 ? 0.626 4.464 10.262 1.00 89.75 190 SER A C 1
ATOM 1559 O O . SER A 1 190 ? 0.902 5.659 10.327 1.00 89.75 190 SER A O 1
ATOM 1561 N N . ASN A 1 191 ? 1.280 3.532 10.957 1.00 87.12 191 ASN A N 1
ATOM 1562 C CA . ASN A 1 191 ? 2.422 3.777 11.847 1.00 87.12 191 ASN A CA 1
ATOM 1563 C C . ASN A 1 191 ? 2.106 4.466 13.200 1.00 87.12 191 ASN A C 1
ATOM 1565 O O . ASN A 1 191 ? 3.004 4.791 13.982 1.00 87.12 191 ASN A O 1
ATOM 1569 N N . LEU A 1 192 ? 0.821 4.588 13.559 1.00 89.81 192 LEU A N 1
ATOM 1570 C CA . LEU A 1 192 ? 0.374 5.031 14.888 1.00 89.81 192 LEU A CA 1
ATOM 1571 C C . LEU A 1 192 ? 0.541 3.920 15.946 1.00 89.81 192 LEU A C 1
ATOM 1573 O O . LEU A 1 192 ? 0.004 2.823 15.798 1.00 89.81 192 LEU A O 1
ATOM 1577 N N . GLY A 1 193 ? 1.261 4.214 17.036 1.00 89.44 193 GLY A N 1
ATOM 1578 C CA . GLY A 1 193 ? 1.536 3.262 18.131 1.00 89.44 193 GLY A CA 1
ATOM 1579 C C . GLY A 1 193 ? 2.592 2.183 17.823 1.00 89.44 193 GLY A C 1
ATOM 1580 O O . GLY A 1 193 ? 2.642 1.153 18.494 1.00 89.44 193 GLY A O 1
ATOM 1581 N N . TRP A 1 194 ? 3.435 2.402 16.810 1.00 90.75 194 TRP A N 1
ATOM 1582 C CA . TRP A 1 194 ? 4.609 1.568 16.525 1.00 90.75 194 TRP A CA 1
ATOM 1583 C C . TRP A 1 194 ? 5.769 1.861 17.489 1.00 90.75 194 TRP A C 1
ATOM 1585 O O . TRP A 1 194 ? 5.953 2.998 17.939 1.00 90.75 194 TRP A O 1
ATOM 1595 N N . ARG A 1 195 ? 6.583 0.844 17.802 1.00 90.25 195 ARG A N 1
ATOM 1596 C CA . ARG A 1 195 ? 7.671 0.957 18.785 1.00 90.25 195 ARG A CA 1
ATOM 1597 C C . ARG A 1 195 ? 8.688 2.017 18.370 1.00 90.25 195 ARG A C 1
ATOM 1599 O O . ARG A 1 195 ? 9.243 1.978 17.277 1.00 90.25 195 ARG A O 1
ATOM 1606 N N . SER A 1 196 ? 9.024 2.904 19.304 1.00 85.38 196 SER A N 1
ATOM 1607 C CA . SER A 1 196 ? 9.965 4.025 19.115 1.00 85.38 196 SER A CA 1
ATOM 1608 C C . SER A 1 196 ? 9.469 5.168 18.219 1.00 85.38 196 SER A C 1
ATOM 1610 O O . SER A 1 196 ? 10.201 6.141 18.068 1.00 85.38 196 SER A O 1
ATOM 1612 N N . ALA A 1 197 ? 8.238 5.118 17.694 1.00 83.56 197 ALA A N 1
ATOM 1613 C CA . ALA A 1 197 ? 7.664 6.216 16.908 1.00 83.56 197 ALA A CA 1
ATOM 1614 C C . ALA A 1 197 ? 7.287 7.451 17.760 1.00 83.56 197 ALA A C 1
ATOM 1616 O O . ALA A 1 197 ? 6.884 8.476 17.227 1.00 83.56 197 ALA A O 1
ATOM 1617 N N . GLY A 1 198 ? 7.378 7.366 19.094 1.00 84.19 198 GLY A N 1
ATOM 1618 C CA . GLY A 1 198 ? 7.127 8.481 20.021 1.00 84.19 198 GLY A CA 1
ATOM 1619 C C . GLY A 1 198 ? 5.651 8.844 20.230 1.00 84.19 198 GLY A C 1
ATOM 1620 O O . GLY A 1 198 ? 5.335 9.535 21.195 1.00 84.19 198 GLY A O 1
ATOM 1621 N N . HIS A 1 199 ? 4.754 8.344 19.376 1.00 87.81 199 HIS A N 1
ATOM 1622 C CA . HIS A 1 199 ? 3.310 8.541 19.467 1.00 87.81 199 HIS A CA 1
ATOM 1623 C C . HIS A 1 199 ? 2.750 8.200 20.858 1.00 87.81 199 HIS A C 1
ATOM 1625 O O . HIS A 1 199 ? 3.082 7.170 21.440 1.00 87.81 199 HIS A O 1
ATOM 1631 N N . THR A 1 200 ? 1.841 9.036 21.367 1.00 91.75 200 THR A N 1
ATOM 1632 C CA . THR A 1 200 ? 1.126 8.799 22.631 1.00 91.75 200 THR A CA 1
ATOM 1633 C C . THR A 1 200 ? -0.308 8.301 22.387 1.00 91.75 200 THR A C 1
ATOM 1635 O O . THR A 1 200 ? -0.906 8.651 21.366 1.00 91.75 200 THR A O 1
ATOM 1638 N N . PRO A 1 201 ? -0.925 7.540 23.317 1.00 94.94 201 PRO A N 1
ATOM 1639 C CA . PRO A 1 201 ? -2.348 7.189 23.240 1.00 94.94 201 PRO A CA 1
ATOM 1640 C C . PRO A 1 201 ? -3.245 8.417 23.027 1.00 94.94 201 PRO A C 1
ATOM 1642 O O . PRO A 1 201 ? -4.090 8.429 22.135 1.00 94.94 201 PRO A O 1
ATOM 1645 N N . THR A 1 202 ? -2.986 9.498 23.771 1.00 94.19 202 THR A N 1
ATOM 1646 C CA . THR A 1 202 ? -3.670 10.795 23.649 1.00 94.19 202 THR A CA 1
ATOM 1647 C C . THR A 1 202 ? -3.569 11.398 22.245 1.00 94.19 202 THR A C 1
ATOM 1649 O O . THR A 1 202 ? -4.564 11.923 21.746 1.00 94.19 202 THR A O 1
ATOM 1652 N N . LEU A 1 203 ? -2.402 11.314 21.596 1.00 91.50 203 LEU A N 1
ATOM 1653 C CA . LEU A 1 203 ? -2.204 11.773 20.218 1.00 91.50 203 LEU A CA 1
ATOM 1654 C C . LEU A 1 203 ? -3.000 10.931 19.216 1.00 91.50 203 LEU A C 1
ATOM 1656 O O . LEU A 1 203 ? -3.640 11.480 18.324 1.00 91.50 203 LEU A O 1
ATOM 1660 N N . VAL A 1 204 ? -3.020 9.606 19.370 1.00 94.25 204 VAL A N 1
ATOM 1661 C CA . VAL A 1 204 ? -3.816 8.746 18.481 1.00 94.25 204 VAL A CA 1
ATOM 1662 C C . VAL A 1 204 ? -5.311 9.054 18.630 1.00 94.25 204 VAL A C 1
ATOM 1664 O O . VAL A 1 204 ? -5.988 9.265 17.622 1.00 94.25 204 VAL A O 1
ATOM 1667 N N . ARG A 1 205 ? -5.817 9.199 19.866 1.00 96.00 205 ARG A N 1
ATOM 1668 C CA . ARG A 1 205 ? -7.204 9.639 20.118 1.00 96.00 205 ARG A CA 1
ATOM 1669 C C . ARG A 1 205 ? -7.493 11.014 19.493 1.00 96.00 205 ARG A C 1
ATOM 1671 O O . ARG A 1 205 ? -8.560 11.203 18.912 1.00 96.00 205 ARG A O 1
ATOM 1678 N N . SER A 1 206 ? -6.565 11.975 19.570 1.00 94.88 206 SER A N 1
ATOM 1679 C CA . SER A 1 206 ? -6.779 13.324 19.020 1.00 94.88 206 SER A CA 1
ATOM 1680 C C . SER A 1 206 ? -6.760 13.363 17.487 1.00 94.88 206 SER A C 1
ATOM 1682 O O . SER A 1 206 ? -7.591 14.061 16.903 1.00 94.88 206 SER A O 1
ATOM 1684 N N . ILE A 1 207 ? -5.899 12.575 16.830 1.00 95.12 207 ILE A N 1
ATOM 1685 C CA . ILE A 1 207 ? -5.872 12.422 15.365 1.00 95.12 207 ILE A CA 1
ATOM 1686 C C . ILE A 1 207 ? -7.175 11.779 14.869 1.00 95.12 207 ILE A C 1
ATOM 1688 O O . ILE A 1 207 ? -7.809 12.310 13.956 1.00 95.12 207 ILE A O 1
ATOM 1692 N N . VAL A 1 208 ? -7.632 10.686 15.493 1.00 96.94 208 VAL A N 1
ATOM 1693 C CA . VAL A 1 208 ? -8.895 10.031 15.105 1.00 96.94 208 VAL A CA 1
ATOM 1694 C C . VAL A 1 208 ? -10.088 10.974 15.313 1.00 96.94 208 VAL A C 1
ATOM 1696 O O . VAL A 1 208 ? -10.887 11.173 14.395 1.00 96.94 208 VAL A O 1
ATOM 1699 N N . ALA A 1 209 ? -10.174 11.644 16.468 1.00 96.81 209 ALA A N 1
ATOM 1700 C CA . ALA A 1 209 ? -11.220 12.631 16.740 1.00 96.81 209 ALA A CA 1
ATOM 1701 C C . ALA A 1 209 ? -11.175 13.839 15.781 1.00 96.81 209 ALA A C 1
ATOM 1703 O O . ALA A 1 209 ? -12.222 14.399 15.445 1.00 96.81 209 ALA A O 1
ATOM 1704 N N . MET A 1 210 ? -9.989 14.235 15.303 1.00 96.69 210 MET A N 1
ATOM 1705 C CA . MET A 1 210 ? -9.829 15.262 14.272 1.00 96.69 210 MET A CA 1
ATOM 1706 C C . MET A 1 210 ? -10.440 14.811 12.942 1.00 96.69 210 MET A C 1
ATOM 1708 O O . MET A 1 210 ? -11.275 15.538 12.395 1.00 96.69 210 MET A O 1
ATOM 1712 N N . PHE A 1 211 ? -10.106 13.617 12.443 1.00 98.00 211 PHE A N 1
ATOM 1713 C CA . PHE A 1 211 ? -10.671 13.110 11.187 1.00 98.00 211 PHE A CA 1
ATOM 1714 C C . PHE A 1 211 ? -12.193 12.917 11.273 1.00 98.00 211 PHE A C 1
ATOM 1716 O O . PHE A 1 211 ? -12.912 13.324 10.357 1.00 98.00 211 PHE A O 1
ATOM 1723 N N . GLN A 1 212 ? -12.705 12.399 12.395 1.00 97.25 212 GLN A N 1
ATOM 1724 C CA . GLN A 1 212 ? -14.150 12.279 12.636 1.00 97.25 212 GLN A CA 1
ATOM 1725 C C . GLN A 1 212 ? -14.864 13.645 12.658 1.00 97.25 212 GLN A C 1
ATOM 1727 O O . GLN A 1 212 ? -15.967 13.772 12.130 1.00 97.25 212 GLN A O 1
ATOM 1732 N N . ARG A 1 213 ? -14.239 14.688 13.226 1.00 96.75 213 ARG A N 1
ATOM 1733 C CA . ARG A 1 213 ? -14.784 16.061 13.277 1.00 96.75 213 ARG A CA 1
ATOM 1734 C C . ARG A 1 213 ? -14.744 16.788 11.929 1.00 96.75 213 ARG A C 1
ATOM 1736 O O . ARG A 1 213 ? -15.604 17.626 11.669 1.00 96.75 213 ARG A O 1
ATOM 1743 N N . THR A 1 214 ? -13.703 16.568 11.131 1.00 96.62 214 THR A N 1
ATOM 1744 C CA . THR A 1 214 ? -13.407 17.379 9.933 1.00 96.62 214 THR A CA 1
ATOM 1745 C C . THR A 1 214 ? -13.998 16.816 8.645 1.00 96.62 214 THR A C 1
ATOM 1747 O O . THR A 1 214 ? -14.206 17.572 7.692 1.00 96.62 214 THR A O 1
ATOM 1750 N N . THR A 1 215 ? -14.303 15.517 8.626 1.00 98.12 215 THR A N 1
ATOM 1751 C CA . THR A 1 215 ? -14.910 14.821 7.485 1.00 98.12 215 THR A CA 1
ATOM 1752 C C . THR A 1 215 ? -16.426 15.053 7.445 1.00 98.12 215 THR A C 1
ATOM 1754 O O . THR A 1 215 ? -17.113 14.740 8.422 1.00 98.12 215 THR A O 1
ATOM 1757 N N . PRO A 1 216 ? -16.998 15.561 6.335 1.00 95.88 216 PRO A N 1
ATOM 1758 C CA . PRO A 1 216 ? -18.444 15.717 6.194 1.00 95.88 216 PRO A CA 1
ATOM 1759 C C . PRO A 1 216 ? -19.189 14.377 6.325 1.00 95.88 216 PRO A C 1
ATOM 1761 O O . PRO A 1 216 ? -19.054 13.496 5.480 1.00 95.88 216 PRO A O 1
ATOM 1764 N N . GLY A 1 217 ? -19.997 14.244 7.383 1.00 94.62 217 GLY A N 1
ATOM 1765 C CA . GLY A 1 217 ? -20.714 13.006 7.726 1.00 94.62 217 GLY A CA 1
ATOM 1766 C C . GLY A 1 217 ? -19.965 12.056 8.673 1.00 94.62 217 GLY A C 1
ATOM 1767 O O . GLY A 1 217 ? -20.473 10.972 8.951 1.00 94.62 217 GLY A O 1
ATOM 1768 N N . GLY A 1 218 ? -18.798 12.455 9.191 1.00 97.00 218 GLY A N 1
ATOM 1769 C CA . GLY A 1 218 ? -17.886 11.569 9.919 1.00 97.00 218 GLY A CA 1
ATOM 1770 C C . GLY A 1 218 ? -17.061 10.692 8.973 1.00 97.00 218 GLY A C 1
ATOM 1771 O O . GLY A 1 218 ? -17.221 10.754 7.755 1.00 97.00 218 GLY A O 1
ATOM 1772 N N . ALA A 1 219 ? -16.168 9.879 9.531 1.00 98.12 219 ALA A N 1
ATOM 1773 C CA . ALA A 1 219 ? -15.252 9.017 8.785 1.00 98.12 219 ALA A CA 1
ATOM 1774 C C . ALA A 1 219 ? -15.302 7.566 9.288 1.00 98.12 219 ALA A C 1
ATOM 1776 O O . ALA A 1 219 ? -15.692 7.293 10.428 1.00 98.12 219 ALA A O 1
ATOM 1777 N N . TYR A 1 220 ? -14.920 6.629 8.427 1.00 98.25 220 TYR A N 1
ATOM 1778 C CA . TYR A 1 220 ? -14.614 5.253 8.801 1.00 98.25 220 TYR A CA 1
ATOM 1779 C C . TYR A 1 220 ? -13.092 5.127 8.862 1.00 98.25 220 TYR A C 1
ATOM 1781 O O . TYR A 1 220 ? -12.415 5.249 7.839 1.00 98.25 220 TYR A O 1
ATOM 1789 N N . ILE A 1 221 ? -12.541 4.972 10.062 1.00 98.25 221 ILE A N 1
ATOM 1790 C CA . ILE A 1 221 ? -11.096 5.037 10.282 1.00 98.25 221 ILE A CA 1
ATOM 1791 C C . ILE A 1 221 ? -10.522 3.626 10.383 1.00 98.25 221 ILE A C 1
ATOM 1793 O O . ILE A 1 221 ? -10.828 2.886 11.319 1.00 98.25 221 ILE A O 1
ATOM 1797 N N . MET A 1 222 ? -9.666 3.277 9.424 1.00 97.81 222 MET A N 1
ATOM 1798 C CA . MET A 1 222 ? -8.852 2.066 9.451 1.00 97.81 222 MET A CA 1
ATOM 1799 C C . MET A 1 222 ? -7.483 2.376 10.065 1.00 97.81 222 MET A C 1
ATOM 1801 O O . MET A 1 222 ? -6.879 3.400 9.756 1.00 97.81 222 MET A O 1
ATOM 1805 N N . GLY A 1 223 ? -6.983 1.499 10.933 1.00 97.06 223 GLY A N 1
ATOM 1806 C CA . GLY A 1 223 ? -5.616 1.575 11.451 1.00 97.06 223 GLY A CA 1
ATOM 1807 C C . GLY A 1 223 ? -4.743 0.489 10.839 1.00 97.06 223 GLY A C 1
ATOM 1808 O O . GLY A 1 223 ? -5.063 -0.688 11.008 1.00 97.06 223 GLY A O 1
ATOM 1809 N N . TYR A 1 224 ? -3.641 0.856 10.183 1.00 93.69 224 TYR A N 1
ATOM 1810 C CA . TYR A 1 224 ? -2.608 -0.104 9.786 1.00 93.69 224 TYR A CA 1
ATOM 1811 C C . TYR A 1 224 ? -1.613 -0.272 10.944 1.00 93.69 224 TYR A C 1
ATOM 1813 O O . TYR A 1 224 ? -0.800 0.609 11.255 1.00 93.69 224 TYR A O 1
ATOM 1821 N N . LEU A 1 225 ? -1.775 -1.377 11.670 1.00 94.50 225 LEU A N 1
ATOM 1822 C CA . LEU A 1 225 ? -1.242 -1.566 13.018 1.00 94.50 225 LEU A CA 1
ATOM 1823 C C . LEU A 1 225 ? 0.059 -2.378 13.031 1.00 94.50 225 LEU A C 1
ATOM 1825 O O . LEU A 1 225 ? 0.315 -3.133 12.093 1.00 94.50 225 LEU A O 1
ATOM 1829 N N . PRO A 1 226 ? 0.849 -2.306 14.119 1.00 94.50 226 PRO A N 1
ATOM 1830 C CA . PRO A 1 226 ? 1.943 -3.242 14.342 1.00 94.50 226 PRO A CA 1
ATOM 1831 C C . PRO A 1 226 ? 1.484 -4.701 14.253 1.00 94.50 226 PRO A C 1
ATOM 1833 O O . PRO A 1 226 ? 0.388 -5.065 14.692 1.00 94.50 226 PRO A O 1
ATOM 1836 N N . THR A 1 227 ? 2.367 -5.563 13.772 1.00 93.19 227 THR A N 1
ATOM 1837 C CA . THR A 1 227 ? 2.212 -7.019 13.744 1.00 93.19 227 THR A CA 1
ATOM 1838 C C . THR A 1 227 ? 1.781 -7.570 15.105 1.00 93.19 227 THR A C 1
ATOM 1840 O O . THR A 1 227 ? 0.904 -8.433 15.201 1.00 93.19 227 THR A O 1
ATOM 1843 N N . PHE A 1 228 ? 2.391 -7.084 16.187 1.00 94.94 228 PHE A N 1
ATOM 1844 C CA . PHE A 1 228 ? 2.155 -7.549 17.556 1.00 94.94 228 PHE A CA 1
ATOM 1845 C C . PHE A 1 228 ? 1.221 -6.632 18.368 1.00 94.94 228 PHE A C 1
ATOM 1847 O O . PHE A 1 228 ? 1.235 -6.690 19.597 1.00 94.94 228 PHE A O 1
ATOM 1854 N N . TRP A 1 229 ? 0.360 -5.837 17.714 1.00 96.06 229 TRP A N 1
ATOM 1855 C CA . TRP A 1 229 ? -0.585 -4.898 18.356 1.00 96.06 229 TRP A CA 1
ATOM 1856 C C . TRP A 1 229 ? -1.309 -5.476 19.592 1.00 96.06 229 TRP A C 1
ATOM 1858 O O . TRP A 1 229 ? -1.384 -4.836 20.635 1.00 96.06 229 TRP A O 1
ATOM 1868 N N . ARG A 1 230 ? -1.795 -6.721 19.516 1.00 96.00 230 ARG A N 1
ATOM 1869 C CA . ARG A 1 230 ? -2.549 -7.381 20.597 1.00 96.00 230 ARG A CA 1
ATOM 1870 C C . ARG A 1 230 ? -1.698 -7.778 21.810 1.00 96.00 230 ARG A C 1
ATOM 1872 O O . ARG A 1 230 ? -2.249 -7.961 22.893 1.00 96.00 230 ARG A O 1
ATOM 1879 N N . THR A 1 231 ? -0.392 -7.984 21.640 1.00 96.00 231 THR A N 1
ATOM 1880 C CA . THR A 1 231 ? 0.516 -8.422 22.719 1.00 96.00 231 THR A CA 1
ATOM 1881 C C . THR A 1 231 ? 1.502 -7.344 23.165 1.00 96.00 231 THR A C 1
ATOM 1883 O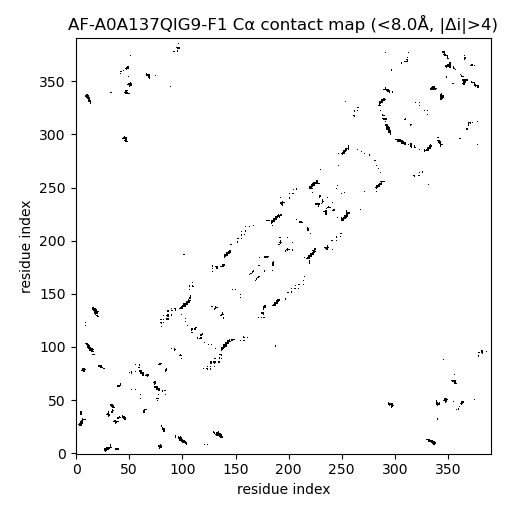 O . THR A 1 231 ? 2.093 -7.491 24.232 1.00 96.00 231 THR A O 1
ATOM 1886 N N . LEU A 1 232 ? 1.633 -6.250 22.404 1.00 96.31 232 LEU A N 1
ATOM 1887 C CA . LEU A 1 232 ? 2.537 -5.117 22.663 1.00 96.31 232 LEU A CA 1
ATOM 1888 C C . LEU A 1 232 ? 4.036 -5.508 22.661 1.00 96.31 232 LEU A C 1
ATOM 1890 O O . LEU A 1 232 ? 4.905 -4.858 23.257 1.00 96.31 232 LEU A O 1
ATOM 1894 N N . GLU A 1 233 ? 4.332 -6.600 21.955 1.00 94.25 233 GLU A N 1
ATOM 1895 C CA . GLU A 1 233 ? 5.665 -7.164 21.729 1.00 94.25 233 GLU A CA 1
ATOM 1896 C C . GLU A 1 233 ? 6.326 -6.554 20.475 1.00 94.25 233 GLU A C 1
ATOM 1898 O O . GLU A 1 233 ? 5.732 -5.729 19.790 1.00 94.25 233 GLU A O 1
ATOM 1903 N N . ASP A 1 234 ? 7.584 -6.918 20.217 1.00 93.12 234 ASP A N 1
ATOM 1904 C CA . ASP A 1 234 ? 8.362 -6.668 18.985 1.00 93.12 234 ASP A CA 1
ATOM 1905 C C . ASP A 1 234 ? 8.175 -5.292 18.299 1.00 93.12 234 ASP A C 1
ATOM 1907 O O . ASP A 1 234 ? 8.855 -4.341 18.679 1.00 93.12 234 ASP A O 1
ATOM 1911 N N . ASP A 1 235 ? 7.263 -5.138 17.333 1.00 92.56 235 ASP A N 1
ATOM 1912 C CA . ASP A 1 235 ? 7.054 -3.894 16.572 1.00 92.56 235 ASP A CA 1
ATOM 1913 C C . ASP A 1 235 ? 6.024 -2.916 17.176 1.00 92.56 235 ASP A C 1
ATOM 1915 O O . ASP A 1 235 ? 5.986 -1.744 16.796 1.00 92.56 235 ASP A O 1
ATOM 1919 N N . ALA A 1 236 ? 5.227 -3.346 18.155 1.00 95.00 236 ALA A N 1
ATOM 1920 C CA . ALA A 1 236 ? 4.246 -2.509 18.848 1.00 95.00 236 ALA A CA 1
ATOM 1921 C C . ALA A 1 236 ? 4.872 -1.689 19.989 1.00 95.00 236 ALA A C 1
ATOM 1923 O O . ALA A 1 236 ? 5.810 -2.141 20.646 1.00 95.00 236 ALA A O 1
ATOM 1924 N N . ASP A 1 237 ? 4.344 -0.497 20.282 1.00 94.62 237 ASP A N 1
ATOM 1925 C CA . ASP A 1 237 ? 4.726 0.231 21.498 1.00 94.62 237 ASP A CA 1
ATOM 1926 C C . ASP A 1 237 ? 4.249 -0.515 22.769 1.00 94.62 237 ASP A C 1
ATOM 1928 O O . ASP A 1 237 ? 3.129 -1.024 22.788 1.00 94.62 237 ASP A O 1
ATOM 1932 N N . PRO A 1 238 ? 5.060 -0.616 23.844 1.00 96.31 238 PRO A N 1
ATOM 1933 C CA . PRO A 1 238 ? 4.719 -1.410 25.027 1.00 96.31 238 PRO A CA 1
ATOM 1934 C C . PRO A 1 238 ? 3.670 -0.776 25.964 1.00 96.31 238 PRO A C 1
ATOM 1936 O O . PRO A 1 238 ? 3.363 -1.368 27.002 1.00 96.31 238 PRO A O 1
ATOM 1939 N N . ASN A 1 239 ? 3.141 0.419 25.676 1.00 96.44 239 ASN A N 1
ATOM 1940 C CA .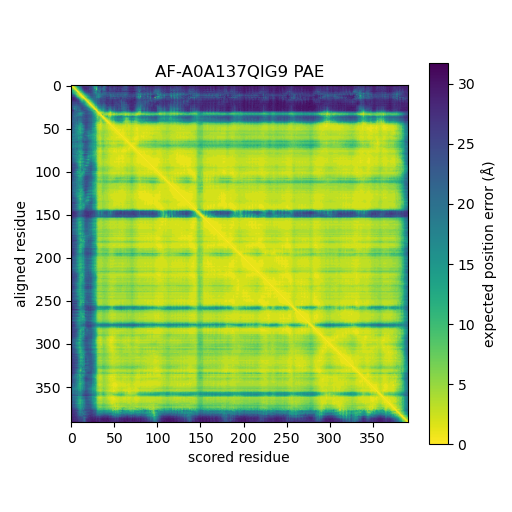 ASN A 1 239 ? 2.117 1.047 26.514 1.00 96.44 239 ASN A CA 1
ATOM 1941 C C . ASN A 1 239 ? 0.761 0.320 26.407 1.00 96.44 239 ASN A C 1
ATOM 1943 O O . ASN A 1 239 ? 0.124 0.301 25.354 1.00 96.44 239 ASN A O 1
ATOM 1947 N N . SER A 1 240 ? 0.281 -0.214 27.535 1.00 96.06 240 SER A N 1
ATOM 1948 C CA . SER A 1 240 ? -0.955 -1.002 27.631 1.00 96.06 240 SER A CA 1
ATOM 1949 C C . SER A 1 240 ? -2.222 -0.294 27.141 1.00 96.06 240 SER A C 1
ATOM 1951 O O . SER A 1 240 ? -3.164 -0.973 26.745 1.00 96.06 240 SER A O 1
ATOM 1953 N N . GLU A 1 241 ? -2.260 1.043 27.136 1.00 97.38 241 GLU A N 1
ATOM 1954 C CA . GLU A 1 241 ? -3.424 1.792 26.637 1.00 97.38 241 GLU A CA 1
ATOM 1955 C C . GLU A 1 241 ? -3.607 1.667 25.110 1.00 97.38 241 GLU A C 1
ATOM 1957 O O . GLU A 1 241 ? -4.696 1.932 24.607 1.00 97.38 241 GLU A O 1
ATOM 1962 N N . PHE A 1 242 ? -2.592 1.247 24.341 1.00 97.19 242 PHE A N 1
ATOM 1963 C CA . PHE A 1 242 ? -2.732 1.179 22.881 1.00 97.19 242 PHE A CA 1
ATOM 1964 C C . PHE A 1 242 ? -3.760 0.147 22.406 1.00 97.19 242 PHE A C 1
ATOM 1966 O O . PHE A 1 242 ? -4.479 0.432 21.451 1.00 97.19 242 PHE A O 1
ATOM 1973 N N . VAL A 1 243 ? -3.926 -0.987 23.097 1.00 96.94 243 VAL A N 1
ATOM 1974 C CA . VAL A 1 243 ? -5.001 -1.950 22.776 1.00 96.94 243 VAL A CA 1
ATOM 1975 C C . VAL A 1 243 ? -6.379 -1.308 22.973 1.00 96.94 243 VAL A C 1
ATOM 1977 O O . VAL A 1 243 ? -7.247 -1.442 22.109 1.00 96.94 243 VAL A O 1
ATOM 1980 N N . ASP A 1 244 ? -6.555 -0.542 24.055 1.00 95.44 244 ASP A N 1
ATOM 1981 C CA . ASP A 1 244 ? -7.785 0.212 24.308 1.00 95.44 244 ASP A CA 1
ATOM 1982 C C . ASP A 1 244 ? -8.005 1.291 23.242 1.00 95.44 244 ASP A C 1
ATOM 1984 O O . ASP A 1 244 ? -9.130 1.466 22.782 1.00 95.44 244 ASP A O 1
ATOM 1988 N N . VAL A 1 245 ? -6.967 2.020 22.827 1.00 96.38 245 VAL A N 1
ATOM 1989 C CA . VAL A 1 245 ? -7.065 3.032 21.763 1.00 96.38 245 VAL A CA 1
ATOM 1990 C C . VAL A 1 245 ? -7.453 2.395 20.431 1.00 96.38 245 VAL A C 1
ATOM 1992 O O . VAL A 1 245 ? -8.436 2.814 19.821 1.00 96.38 245 VAL A O 1
ATOM 1995 N N . TRP A 1 246 ? -6.724 1.372 19.985 1.00 96.56 246 TRP A N 1
ATOM 1996 C CA . TRP A 1 246 ? -6.970 0.729 18.696 1.00 96.56 246 TRP A CA 1
ATOM 1997 C C . TRP A 1 246 ? -8.379 0.128 18.622 1.00 96.56 246 TRP A C 1
ATOM 1999 O O . TRP A 1 246 ? -9.065 0.314 17.619 1.00 96.56 246 TRP A O 1
ATOM 2009 N N . LEU A 1 247 ? -8.869 -0.504 19.695 1.00 95.81 247 LEU A N 1
ATOM 2010 C CA . LEU A 1 247 ? -10.207 -1.104 19.701 1.00 95.81 247 LEU A CA 1
ATOM 2011 C C . LEU A 1 247 ? -11.347 -0.120 20.018 1.00 95.81 247 LEU A C 1
ATOM 2013 O O . LEU A 1 247 ? -12.478 -0.375 19.601 1.00 95.81 247 LEU A O 1
ATOM 2017 N N . ASN A 1 248 ? -11.109 1.015 20.687 1.00 95.06 248 ASN A N 1
ATOM 2018 C CA . ASN A 1 248 ? -12.168 2.002 20.961 1.00 95.06 248 ASN A CA 1
ATOM 2019 C C . ASN A 1 248 ? -12.269 3.121 19.913 1.00 95.06 248 ASN A C 1
ATOM 2021 O O . ASN A 1 248 ? -13.392 3.499 19.584 1.00 95.06 248 ASN A O 1
ATOM 2025 N N . GLU A 1 249 ? -11.171 3.580 19.308 1.00 96.19 249 GLU A N 1
ATOM 2026 C CA . GLU A 1 249 ? -11.196 4.736 18.390 1.00 96.19 249 GLU A CA 1
ATOM 2027 C 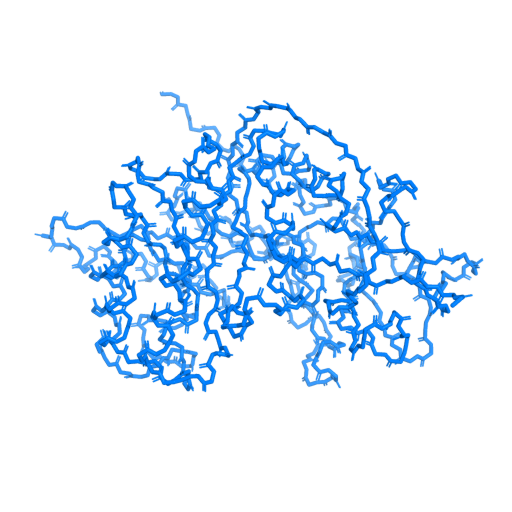C . GLU A 1 249 ? -11.413 4.361 16.910 1.00 96.19 249 GLU A C 1
ATOM 2029 O O . GLU A 1 249 ? -12.111 5.075 16.195 1.00 96.19 249 GLU A O 1
ATOM 2034 N N . PHE A 1 250 ? -10.858 3.239 16.439 1.00 97.31 250 PHE A N 1
ATOM 2035 C CA . PHE A 1 250 ? -10.871 2.865 15.014 1.00 97.31 250 PHE A CA 1
ATOM 2036 C C . PHE A 1 250 ? -12.126 2.065 14.634 1.00 97.31 250 PHE A C 1
ATOM 2038 O O . PHE A 1 250 ? -12.601 1.253 15.429 1.00 97.31 250 PHE A O 1
ATOM 2045 N N . ASP A 1 251 ? -12.661 2.259 13.427 1.00 97.19 251 ASP A N 1
ATOM 2046 C CA . ASP A 1 251 ? -13.759 1.441 12.892 1.00 97.19 251 ASP A CA 1
ATOM 2047 C C . ASP A 1 251 ? -13.230 0.077 12.378 1.00 97.19 251 ASP A C 1
ATOM 2049 O O . ASP A 1 251 ? -13.892 -0.947 12.547 1.00 97.19 251 ASP A O 1
ATOM 2053 N N . ALA A 1 252 ? -12.001 0.038 11.839 1.00 96.94 252 ALA A N 1
ATOM 2054 C CA . ALA A 1 252 ? -11.312 -1.186 11.408 1.00 96.94 252 ALA A CA 1
ATOM 2055 C C . ALA A 1 252 ? -9.838 -1.228 11.832 1.00 96.94 252 ALA A C 1
ATOM 2057 O O . ALA A 1 252 ? -9.182 -0.190 11.949 1.00 96.94 252 ALA A O 1
ATOM 2058 N N . ILE A 1 253 ? -9.286 -2.436 11.971 1.00 96.88 253 ILE A N 1
ATOM 2059 C CA . ILE A 1 253 ? -7.846 -2.651 12.159 1.00 96.88 253 ILE A CA 1
ATOM 2060 C C . ILE A 1 253 ? -7.274 -3.615 11.115 1.00 96.88 253 ILE A C 1
ATOM 2062 O O . ILE A 1 253 ? -7.891 -4.623 10.759 1.00 96.88 253 ILE A O 1
ATOM 2066 N N . CYS A 1 254 ? -6.065 -3.298 10.659 1.00 94.69 254 CYS A N 1
ATOM 2067 C CA . CYS A 1 254 ? -5.306 -4.046 9.670 1.00 94.69 254 CYS A CA 1
ATOM 2068 C C . CYS A 1 254 ? -3.872 -4.259 10.175 1.00 94.69 254 CYS A C 1
ATOM 2070 O O . CYS A 1 254 ? -3.033 -3.374 10.016 1.00 94.69 254 CYS A O 1
ATOM 2072 N N . PRO A 1 255 ? -3.561 -5.380 10.850 1.00 94.38 255 PRO A N 1
ATOM 2073 C CA . PRO A 1 255 ? -2.209 -5.631 11.338 1.00 94.38 255 PRO A CA 1
ATOM 2074 C C . PRO A 1 255 ? -1.214 -5.844 10.198 1.00 94.38 255 PRO A C 1
ATOM 2076 O O . PRO A 1 255 ? -1.537 -6.482 9.191 1.00 94.38 255 PRO A O 1
ATOM 2079 N N . HIS A 1 256 ? 0.015 -5.373 10.395 1.00 89.69 256 HIS A N 1
ATOM 2080 C CA . HIS A 1 256 ? 1.141 -5.680 9.526 1.00 89.69 256 HIS A CA 1
ATOM 2081 C C . HIS A 1 256 ? 1.366 -7.199 9.427 1.00 89.69 256 HIS A C 1
ATOM 2083 O O . HIS A 1 256 ? 1.136 -7.969 10.366 1.00 89.69 256 HIS A O 1
ATOM 2089 N N . ILE A 1 257 ? 1.817 -7.628 8.251 1.00 82.44 257 ILE A N 1
ATOM 2090 C CA . ILE A 1 257 ? 2.077 -9.025 7.911 1.00 82.44 257 ILE A CA 1
ATOM 2091 C C . ILE A 1 257 ? 3.215 -9.644 8.738 1.00 82.44 257 ILE A C 1
ATOM 2093 O O . ILE A 1 257 ? 4.169 -8.968 9.124 1.00 82.44 257 ILE A O 1
ATOM 2097 N N . SER A 1 258 ? 3.130 -10.953 9.006 1.00 77.44 258 SER A N 1
ATOM 2098 C CA . SER A 1 258 ? 4.112 -11.674 9.824 1.00 77.44 258 SER A CA 1
ATOM 2099 C C . SER A 1 258 ? 4.437 -13.067 9.307 1.00 77.44 258 SER A C 1
ATOM 2101 O O . SER A 1 258 ? 3.609 -13.752 8.709 1.00 77.44 258 SER A O 1
ATOM 2103 N N . THR A 1 259 ? 5.601 -13.590 9.695 1.00 70.69 259 THR A N 1
ATOM 2104 C CA . THR A 1 259 ? 5.784 -15.048 9.693 1.00 70.69 259 THR A CA 1
ATOM 2105 C C . THR A 1 259 ? 4.673 -15.703 10.530 1.00 70.69 259 THR A C 1
ATOM 2107 O O . THR A 1 259 ? 4.271 -15.180 11.570 1.00 70.69 259 THR A O 1
ATOM 2110 N N . ASN A 1 260 ? 4.112 -16.812 10.037 1.00 77.19 260 ASN A N 1
ATOM 2111 C CA . ASN A 1 260 ? 2.941 -17.503 10.607 1.00 77.19 260 ASN A CA 1
ATOM 2112 C C . ASN A 1 260 ? 1.628 -16.682 10.684 1.00 77.19 260 ASN A C 1
ATOM 2114 O O . ASN A 1 260 ? 0.748 -17.024 11.473 1.00 77.19 260 ASN A O 1
ATOM 2118 N N . ASN A 1 261 ? 1.459 -15.672 9.816 1.00 82.44 261 ASN A N 1
ATOM 2119 C CA . ASN A 1 261 ? 0.289 -14.781 9.709 1.00 82.44 261 ASN A CA 1
ATOM 2120 C C . ASN A 1 261 ? -1.073 -15.446 10.034 1.00 82.44 261 ASN A C 1
ATOM 2122 O O . ASN A 1 261 ? -1.777 -15.012 10.937 1.00 82.44 261 ASN A O 1
ATOM 2126 N N . GLY A 1 262 ? -1.418 -16.571 9.394 1.00 86.44 262 GLY A N 1
ATOM 2127 C CA . GLY A 1 262 ? -2.717 -17.242 9.588 1.00 86.44 262 GLY A CA 1
ATOM 2128 C C . GLY A 1 262 ? -3.050 -17.706 11.020 1.00 86.44 262 GLY A C 1
ATOM 2129 O O . GLY A 1 262 ? -4.227 -17.766 11.376 1.00 86.44 262 GLY A O 1
ATOM 2130 N N . GLU A 1 263 ? -2.057 -18.002 11.868 1.00 90.62 263 GLU A N 1
ATOM 2131 C CA . GLU A 1 263 ? -2.301 -18.312 13.290 1.00 90.62 263 GLU A CA 1
ATOM 2132 C C . GLU A 1 263 ? -2.565 -17.035 14.104 1.00 90.62 263 GLU A C 1
ATOM 2134 O O . GLU A 1 263 ? -3.422 -17.028 14.993 1.00 90.62 263 GLU A O 1
ATOM 2139 N N . ARG A 1 264 ? -1.885 -15.936 13.746 1.00 91.62 264 ARG A N 1
ATOM 2140 C CA . ARG A 1 264 ? -2.102 -14.595 14.305 1.00 91.62 264 ARG A CA 1
ATOM 2141 C C . ARG A 1 264 ? -3.486 -14.066 13.940 1.00 91.62 264 ARG A C 1
ATOM 2143 O O . ARG A 1 264 ? -4.222 -13.711 14.854 1.00 91.62 264 ARG A O 1
ATOM 2150 N N . MET A 1 265 ? -3.881 -14.130 12.663 1.00 92.19 265 MET A N 1
ATOM 2151 C CA . MET A 1 265 ? -5.224 -13.750 12.192 1.00 92.19 265 MET A CA 1
ATOM 2152 C C . MET A 1 265 ? -6.326 -14.388 13.045 1.00 92.19 265 MET A C 1
ATOM 2154 O O . MET A 1 265 ? -7.260 -13.720 13.487 1.00 92.19 265 MET A O 1
ATOM 2158 N N . LYS A 1 266 ? -6.189 -15.689 13.333 1.00 94.12 266 LYS A N 1
ATOM 2159 C CA . LYS A 1 266 ? -7.140 -16.415 14.174 1.00 94.12 266 LYS A CA 1
ATOM 2160 C C . LYS A 1 266 ? -7.174 -15.860 15.604 1.00 94.12 266 LYS A C 1
ATOM 2162 O O . LYS A 1 266 ? -8.255 -15.570 16.114 1.00 94.12 266 LYS A O 1
ATOM 2167 N N . ALA A 1 267 ? -6.013 -15.737 16.249 1.00 95.50 267 ALA A N 1
ATOM 2168 C CA . ALA A 1 267 ? -5.909 -15.272 17.633 1.00 95.50 267 ALA A CA 1
ATOM 2169 C C . ALA A 1 267 ? -6.392 -13.819 17.804 1.00 95.50 267 ALA A C 1
ATOM 2171 O O . ALA A 1 267 ? -7.010 -13.486 18.814 1.00 95.50 267 ALA A O 1
ATOM 2172 N N . ASP A 1 268 ? -6.154 -12.975 16.802 1.00 95.56 268 ASP A N 1
ATOM 2173 C CA . ASP A 1 268 ? -6.621 -11.593 16.740 1.00 95.56 268 ASP A CA 1
ATOM 2174 C C . ASP A 1 268 ? -8.151 -11.530 16.629 1.00 95.56 268 ASP A C 1
ATOM 2176 O O . ASP A 1 268 ? -8.793 -10.883 17.453 1.00 95.56 268 ASP A O 1
ATOM 2180 N N . MET A 1 269 ? -8.761 -12.269 15.694 1.00 93.94 269 MET A N 1
ATOM 2181 C CA . MET A 1 269 ? -10.225 -12.329 15.564 1.00 93.94 269 MET A CA 1
ATOM 2182 C C . MET A 1 269 ? -10.914 -12.950 16.791 1.00 93.94 269 MET A C 1
ATOM 2184 O O . MET A 1 269 ? -12.010 -12.526 17.162 1.00 93.94 269 MET A O 1
ATOM 2188 N N . GLU A 1 270 ? -10.301 -13.945 17.440 1.00 95.50 270 GLU A N 1
ATOM 2189 C CA . GLU A 1 270 ? -10.802 -14.502 18.706 1.00 95.50 270 GLU A CA 1
ATOM 2190 C C . GLU A 1 270 ? -10.715 -13.481 19.855 1.00 95.50 270 GLU A C 1
ATOM 2192 O O . GLU A 1 270 ? -11.640 -13.399 20.665 1.00 95.50 270 GLU A O 1
ATOM 2197 N N . PHE A 1 271 ? -9.665 -12.655 19.893 1.00 96.44 271 PHE A N 1
ATOM 2198 C CA . PHE A 1 271 ? -9.512 -11.581 20.876 1.00 96.44 271 PHE A CA 1
ATOM 2199 C C . PHE A 1 271 ? -10.494 -10.426 20.651 1.00 96.44 271 PHE A C 1
ATOM 2201 O O . PHE A 1 271 ? -11.157 -10.025 21.601 1.00 96.44 271 PHE A O 1
ATOM 2208 N N . ILE A 1 272 ? -10.646 -9.936 19.415 1.00 95.25 272 ILE A N 1
ATOM 2209 C CA . ILE A 1 272 ? -11.596 -8.861 19.068 1.00 95.25 272 ILE A CA 1
ATOM 2210 C C . ILE A 1 272 ? -13.025 -9.297 19.392 1.00 95.25 272 ILE A C 1
ATOM 2212 O O . ILE A 1 272 ? -13.759 -8.558 20.045 1.00 95.25 272 ILE A O 1
ATOM 2216 N N . ARG A 1 273 ? -13.407 -10.530 19.019 1.00 93.62 273 ARG A N 1
ATOM 2217 C CA . ARG A 1 273 ? -14.720 -11.091 19.370 1.00 93.62 273 ARG A CA 1
ATOM 2218 C C . ARG A 1 273 ? -14.955 -11.041 20.878 1.00 93.62 273 ARG A C 1
ATOM 2220 O O . ARG A 1 273 ? -15.989 -10.538 21.298 1.00 93.62 273 ARG A O 1
ATOM 2227 N N . LYS A 1 274 ? -13.984 -11.511 21.668 1.00 94.75 274 LYS A N 1
ATOM 2228 C CA . LYS A 1 274 ? -14.062 -11.525 23.133 1.00 94.75 274 LYS A CA 1
ATOM 2229 C C . LYS A 1 274 ? -14.070 -10.121 23.745 1.00 94.75 274 LYS A C 1
ATOM 2231 O O . LYS A 1 274 ? -14.748 -9.896 24.740 1.00 94.75 274 LYS A O 1
ATOM 2236 N N . TRP A 1 275 ? -13.330 -9.177 23.169 1.00 92.75 275 TRP A N 1
ATOM 2237 C CA . TRP A 1 275 ? -13.294 -7.782 23.616 1.00 92.75 275 TRP A CA 1
ATOM 2238 C C . TRP A 1 275 ? -14.651 -7.087 23.456 1.00 92.75 275 TRP A C 1
ATOM 2240 O O . TRP A 1 275 ? -15.040 -6.267 24.283 1.00 92.75 275 TRP A O 1
ATOM 2250 N N . LEU A 1 276 ? -15.385 -7.448 22.402 1.00 90.44 276 LEU A N 1
ATOM 2251 C CA . LEU A 1 276 ? -16.691 -6.884 22.066 1.00 90.44 276 LEU A CA 1
ATOM 2252 C C . LEU A 1 276 ? -17.874 -7.702 22.633 1.00 90.44 276 LEU A C 1
ATOM 2254 O O . LEU A 1 276 ? -19.029 -7.363 22.369 1.00 90.44 276 LEU A O 1
ATOM 2258 N N . GLU A 1 277 ? -17.633 -8.749 23.436 1.00 90.38 277 GLU A N 1
ATOM 2259 C CA . GLU A 1 277 ? -18.691 -9.547 24.079 1.00 90.38 277 GLU A CA 1
ATOM 2260 C C . GLU A 1 277 ? -19.557 -8.679 25.015 1.00 90.38 277 GLU A C 1
ATOM 2262 O O . GLU A 1 277 ? -19.142 -8.272 26.098 1.00 90.38 277 GLU A O 1
ATOM 2267 N N . GLY A 1 278 ? -20.795 -8.403 24.590 1.00 79.12 278 GLY A N 1
ATOM 2268 C CA . GLY A 1 278 ? -21.743 -7.544 25.313 1.00 79.12 278 GLY A CA 1
ATOM 2269 C C . GLY A 1 278 ? -21.644 -6.047 24.989 1.00 79.12 278 GLY A C 1
ATOM 2270 O O . GLY A 1 278 ? -22.422 -5.262 25.533 1.00 79.12 278 GLY A O 1
ATOM 2271 N N . GLY A 1 279 ? -20.733 -5.643 24.099 1.00 81.19 279 GLY A N 1
ATOM 2272 C CA . GLY A 1 279 ? -20.639 -4.276 23.586 1.00 81.19 279 GLY A CA 1
ATOM 2273 C C . GLY A 1 279 ? -21.657 -3.964 22.480 1.00 81.19 279 GLY A C 1
ATOM 2274 O O . GLY A 1 279 ? -22.265 -4.855 21.893 1.00 81.19 279 GLY A O 1
ATOM 2275 N N . GLN A 1 280 ? -21.820 -2.672 22.172 1.00 77.25 280 GLN A N 1
ATOM 2276 C CA . GLN A 1 280 ? -22.534 -2.198 20.971 1.00 77.25 280 GLN A CA 1
ATOM 2277 C C . GLN A 1 280 ? -21.594 -1.769 19.833 1.00 77.25 280 GLN A C 1
ATOM 2279 O O . GLN A 1 280 ? -22.064 -1.491 18.733 1.00 77.25 280 GLN A O 1
ATOM 2284 N N . LYS A 1 281 ? -20.280 -1.698 20.084 1.00 86.31 281 LYS A N 1
ATOM 2285 C CA . LYS A 1 281 ? -19.284 -1.369 19.062 1.00 86.31 281 LYS A CA 1
ATOM 2286 C C . LYS A 1 281 ? -18.902 -2.618 18.258 1.00 86.31 281 LYS A C 1
ATOM 2288 O O . LYS A 1 281 ? -18.735 -3.692 18.828 1.00 86.31 281 LYS A O 1
ATOM 2293 N N . THR A 1 282 ? -18.695 -2.443 16.957 1.00 90.25 282 THR A N 1
ATOM 2294 C CA . THR A 1 282 ? -17.958 -3.365 16.083 1.00 90.25 282 THR A CA 1
ATOM 2295 C C . THR A 1 282 ? -16.561 -2.813 15.786 1.00 90.25 282 THR A C 1
ATOM 2297 O O . THR A 1 282 ? -16.356 -1.600 15.787 1.00 90.25 282 THR A O 1
ATOM 2300 N N . VAL A 1 283 ? -15.601 -3.705 15.541 1.00 94.94 283 VAL A N 1
ATOM 2301 C CA . VAL A 1 283 ? -14.302 -3.379 14.934 1.00 94.94 283 VAL A CA 1
ATOM 2302 C C . VAL A 1 283 ? -14.058 -4.427 13.861 1.00 94.94 283 VAL A C 1
ATOM 2304 O O . VAL A 1 283 ? -14.024 -5.620 14.175 1.00 94.94 283 VAL A O 1
ATOM 2307 N N . ASP A 1 284 ? -13.921 -3.997 12.613 1.00 94.56 284 ASP A N 1
ATOM 2308 C CA . ASP A 1 284 ? -13.675 -4.910 11.501 1.00 94.56 284 ASP A CA 1
ATOM 2309 C C . ASP A 1 284 ? -12.195 -5.314 11.433 1.00 94.56 284 ASP A C 1
ATOM 2311 O O . ASP A 1 284 ? -11.293 -4.506 11.667 1.00 94.56 284 ASP A O 1
ATOM 2315 N N . TYR A 1 285 ? -11.942 -6.590 11.129 1.00 94.62 285 TYR A N 1
ATOM 2316 C CA . TYR A 1 285 ? -10.595 -7.154 11.025 1.00 94.62 285 TYR A CA 1
ATOM 2317 C C . TYR A 1 285 ? -10.245 -7.425 9.565 1.00 94.62 285 TYR A C 1
ATOM 2319 O O . TYR A 1 285 ? -10.861 -8.283 8.926 1.00 94.62 285 TYR A O 1
ATOM 2327 N N . ILE A 1 286 ? -9.247 -6.706 9.057 1.00 93.69 286 ILE A N 1
ATOM 2328 C CA . ILE A 1 286 ? -8.801 -6.776 7.665 1.00 93.69 286 ILE A CA 1
ATOM 2329 C C . ILE A 1 286 ? -7.364 -7.319 7.670 1.00 93.69 286 ILE A C 1
ATOM 2331 O O . ILE A 1 286 ? -6.444 -6.584 8.008 1.00 93.69 286 ILE A O 1
ATOM 2335 N N . PRO A 1 287 ? -7.120 -8.606 7.372 1.00 91.00 287 PRO A N 1
ATOM 2336 C CA . PRO A 1 287 ? -5.768 -9.152 7.396 1.00 91.00 287 PRO A CA 1
ATOM 2337 C C . PRO A 1 287 ? -4.939 -8.701 6.187 1.00 91.00 287 PRO A C 1
ATOM 2339 O O . PRO A 1 287 ? -5.411 -8.750 5.047 1.00 91.00 287 PRO A O 1
ATOM 2342 N N . SER A 1 288 ? -3.675 -8.357 6.438 1.00 89.25 288 SER A N 1
ATOM 2343 C CA . SER A 1 288 ? -2.660 -8.147 5.399 1.00 89.25 288 SER A CA 1
ATOM 2344 C C . SER A 1 288 ? -2.233 -9.466 4.746 1.00 89.25 288 SER A C 1
ATOM 2346 O O . SER A 1 288 ? -2.035 -10.464 5.448 1.00 89.25 288 SER A O 1
ATOM 2348 N N . VAL A 1 289 ? -2.038 -9.457 3.424 1.00 87.38 289 VAL A N 1
ATOM 2349 C CA . VAL A 1 289 ? -1.525 -10.582 2.617 1.00 87.38 289 VAL A CA 1
ATOM 2350 C C . VAL A 1 289 ? -0.455 -10.105 1.622 1.00 87.38 289 VAL A C 1
ATOM 2352 O O . VAL A 1 289 ? -0.576 -9.011 1.069 1.00 87.38 289 VAL A O 1
ATOM 2355 N N . ASN A 1 290 ? 0.587 -10.908 1.376 1.00 84.62 290 ASN A N 1
ATOM 2356 C CA . ASN A 1 290 ? 1.714 -10.546 0.497 1.00 84.62 290 ASN A CA 1
ATOM 2357 C C . ASN A 1 290 ? 2.193 -11.735 -0.366 1.00 84.62 290 ASN A C 1
ATOM 2359 O O . ASN A 1 290 ? 2.146 -12.899 0.033 1.00 84.62 290 ASN A O 1
ATOM 2363 N N . ALA A 1 291 ? 2.698 -11.437 -1.566 1.00 85.62 291 ALA A N 1
ATOM 2364 C CA . ALA A 1 291 ? 3.429 -12.386 -2.402 1.00 85.62 291 ALA A CA 1
ATOM 2365 C C . ALA A 1 291 ? 4.829 -12.725 -1.860 1.00 85.62 291 ALA A C 1
ATOM 2367 O O . ALA A 1 291 ? 5.244 -13.876 -1.964 1.00 85.62 291 ALA A O 1
ATOM 2368 N N . GLY A 1 292 ? 5.553 -11.756 -1.297 1.00 90.00 292 GLY A N 1
ATOM 2369 C CA . GLY A 1 292 ? 6.910 -11.887 -0.757 1.00 90.00 292 GLY A CA 1
ATOM 2370 C C . GLY A 1 292 ? 7.668 -10.554 -0.778 1.00 90.00 292 GLY A C 1
ATOM 2371 O O . GLY A 1 292 ? 7.182 -9.578 -1.336 1.00 90.00 292 GLY A O 1
ATOM 2372 N N . GLU A 1 293 ? 8.877 -10.494 -0.220 1.00 89.25 293 GLU A N 1
ATOM 2373 C CA . GLU A 1 293 ? 9.692 -9.269 -0.109 1.00 89.25 293 GLU A CA 1
ATOM 2374 C C . GLU A 1 293 ? 11.163 -9.508 -0.448 1.00 89.25 293 GLU A C 1
ATOM 2376 O O . GLU A 1 293 ? 11.752 -10.542 -0.117 1.00 89.25 293 GLU A O 1
ATOM 2381 N N . SER A 1 294 ? 11.788 -8.487 -1.037 1.00 92.25 294 SER A N 1
ATOM 2382 C CA . SER A 1 294 ? 13.241 -8.388 -1.140 1.00 92.25 294 SER A CA 1
ATOM 2383 C C . SER A 1 294 ? 13.664 -6.922 -1.177 1.00 92.25 294 SER A C 1
ATOM 2385 O O . SER A 1 294 ? 13.313 -6.174 -2.088 1.00 92.25 294 SER A O 1
ATOM 2387 N N . SER A 1 295 ? 14.412 -6.527 -0.149 1.00 88.81 295 SER A N 1
ATOM 2388 C CA . SER A 1 295 ? 14.806 -5.144 0.144 1.00 88.81 295 SER A CA 1
ATOM 2389 C C . SER A 1 295 ? 16.327 -4.934 0.129 1.00 88.81 295 SER A C 1
ATOM 2391 O O . SER A 1 295 ? 16.829 -3.928 0.631 1.00 88.81 295 SER A O 1
ATOM 2393 N N . HIS A 1 296 ? 17.092 -5.862 -0.442 1.00 92.50 296 HIS A N 1
ATOM 2394 C CA . HIS A 1 296 ? 18.549 -5.902 -0.335 1.00 92.50 296 HIS A CA 1
ATOM 2395 C C . HIS A 1 296 ? 19.217 -4.645 -0.919 1.00 92.50 296 HIS A C 1
ATOM 2397 O O . HIS A 1 296 ? 20.070 -4.029 -0.274 1.00 92.50 296 HIS A O 1
ATOM 2403 N N . ASN A 1 297 ? 18.797 -4.196 -2.107 1.00 89.56 297 ASN A N 1
ATOM 2404 C CA . ASN A 1 297 ? 19.250 -2.931 -2.686 1.00 89.56 297 ASN A CA 1
ATOM 2405 C C . ASN A 1 297 ? 18.725 -1.720 -1.889 1.00 89.56 297 ASN A C 1
ATOM 2407 O O . ASN A 1 297 ? 19.491 -0.777 -1.662 1.00 89.56 297 ASN A O 1
ATOM 2411 N N . ARG A 1 298 ? 17.465 -1.759 -1.417 1.00 84.19 298 ARG A N 1
ATOM 2412 C CA . ARG A 1 298 ? 16.806 -0.700 -0.617 1.00 84.19 298 ARG A CA 1
ATOM 2413 C C . ARG A 1 298 ? 17.607 -0.352 0.635 1.00 84.19 298 ARG A C 1
ATOM 2415 O O . ARG A 1 298 ? 17.865 0.824 0.891 1.00 84.19 298 ARG A O 1
ATOM 2422 N N . THR A 1 299 ? 18.025 -1.365 1.391 1.00 87.38 299 THR A N 1
ATOM 2423 C CA . THR A 1 299 ? 18.741 -1.211 2.669 1.00 87.38 299 THR A CA 1
ATOM 2424 C C . THR A 1 299 ? 20.255 -1.374 2.545 1.00 87.38 299 THR A C 1
ATOM 2426 O O . THR A 1 299 ? 20.977 -1.401 3.541 1.00 87.38 299 THR A O 1
ATOM 2429 N N . ARG A 1 300 ? 20.770 -1.396 1.307 1.00 88.06 300 ARG A N 1
ATOM 2430 C CA . ARG A 1 300 ? 22.207 -1.459 0.983 1.00 88.06 300 ARG A CA 1
ATOM 2431 C C . ARG A 1 300 ? 22.897 -2.726 1.517 1.00 88.06 300 ARG A C 1
ATOM 2433 O O . ARG A 1 300 ? 24.110 -2.719 1.726 1.00 88.06 300 ARG A O 1
ATOM 2440 N N . GLY A 1 301 ? 22.133 -3.805 1.674 1.00 89.19 301 GLY A N 1
ATOM 2441 C CA . GLY A 1 301 ? 22.615 -5.142 2.001 1.00 89.19 301 GLY A CA 1
ATOM 2442 C C . GLY A 1 301 ? 22.528 -5.562 3.470 1.00 89.19 301 GLY A C 1
ATOM 2443 O O . GLY A 1 301 ? 23.157 -6.561 3.814 1.00 89.19 301 GLY A O 1
ATOM 2444 N N . SER A 1 302 ? 21.786 -4.851 4.333 1.00 90.44 302 SER A N 1
ATOM 2445 C CA . SER A 1 302 ? 21.444 -5.382 5.668 1.00 90.44 302 SER A CA 1
ATOM 2446 C C . SER A 1 302 ? 20.416 -6.511 5.593 1.00 90.44 302 SER A C 1
ATOM 2448 O O . SER A 1 302 ? 20.532 -7.499 6.317 1.00 90.44 302 SER A O 1
ATOM 2450 N N . ASP A 1 303 ? 19.436 -6.364 4.704 1.00 90.69 303 ASP A N 1
ATOM 2451 C CA . ASP A 1 303 ? 18.332 -7.306 4.513 1.00 90.69 303 ASP A CA 1
ATOM 2452 C C . ASP A 1 303 ? 18.806 -8.440 3.596 1.00 90.69 303 ASP A C 1
ATOM 2454 O O . ASP A 1 303 ? 19.669 -8.245 2.726 1.00 90.69 303 ASP A O 1
ATOM 2458 N N . LYS A 1 304 ? 18.259 -9.645 3.761 1.00 93.12 304 LYS A N 1
ATOM 2459 C CA . LYS A 1 304 ? 18.641 -10.785 2.920 1.00 93.12 304 LYS A CA 1
ATOM 2460 C C . LYS A 1 304 ? 17.997 -10.672 1.540 1.00 93.12 304 LYS A C 1
ATOM 2462 O O . LYS A 1 304 ? 16.894 -10.164 1.369 1.00 93.12 304 LYS A O 1
ATOM 2467 N N . TRP A 1 305 ? 18.700 -11.195 0.540 1.00 94.31 305 TRP A N 1
ATOM 2468 C CA . TRP A 1 305 ? 18.143 -11.386 -0.796 1.00 94.31 305 TRP A CA 1
ATOM 2469 C C . TRP A 1 305 ? 16.994 -12.399 -0.736 1.00 94.31 305 TRP A C 1
ATOM 2471 O O . TRP A 1 305 ? 17.217 -13.527 -0.290 1.00 94.31 305 TRP A O 1
ATOM 2481 N N . ASN A 1 306 ? 15.801 -12.007 -1.194 1.00 92.19 306 ASN A N 1
ATOM 2482 C CA . ASN A 1 306 ? 14.571 -12.806 -1.133 1.00 92.19 306 ASN A CA 1
ATOM 2483 C C . ASN A 1 306 ? 14.263 -13.307 0.302 1.00 92.19 306 ASN A C 1
ATOM 2485 O O . ASN A 1 306 ? 14.085 -14.506 0.529 1.00 92.19 306 ASN A O 1
ATOM 2489 N N . GLU A 1 307 ? 14.286 -12.384 1.277 1.00 88.38 307 GLU A N 1
ATOM 2490 C CA . GLU A 1 307 ? 14.067 -12.641 2.715 1.00 88.38 307 GLU A CA 1
ATOM 2491 C C . GLU A 1 307 ? 12.708 -13.319 2.973 1.00 88.38 307 GLU A C 1
ATOM 2493 O O . GLU A 1 307 ? 12.655 -14.344 3.659 1.00 88.38 307 GLU A O 1
ATOM 2498 N N . PHE A 1 308 ? 11.631 -12.815 2.356 1.00 88.69 308 PHE A N 1
ATOM 2499 C CA . PHE A 1 308 ? 10.312 -13.452 2.374 1.00 88.69 308 PHE A CA 1
ATOM 2500 C C . PHE A 1 308 ? 9.970 -13.980 0.979 1.00 88.69 308 PHE A C 1
ATOM 2502 O O . PHE A 1 308 ? 9.549 -13.243 0.091 1.00 88.69 308 PHE A O 1
ATOM 2509 N N . LYS A 1 309 ? 10.185 -15.285 0.796 1.00 91.81 309 LYS A N 1
ATOM 2510 C CA . LYS A 1 309 ? 10.063 -15.990 -0.486 1.00 91.81 309 LYS A CA 1
ATOM 2511 C C . LYS A 1 309 ? 8.652 -15.977 -1.068 1.00 91.81 309 LYS A C 1
ATOM 2513 O O . LYS A 1 309 ? 7.664 -16.111 -0.345 1.00 91.81 309 LYS A O 1
ATOM 2518 N N . ARG A 1 310 ? 8.592 -15.956 -2.401 1.00 90.56 310 ARG A N 1
ATOM 2519 C CA . ARG A 1 310 ? 7.371 -16.096 -3.207 1.00 90.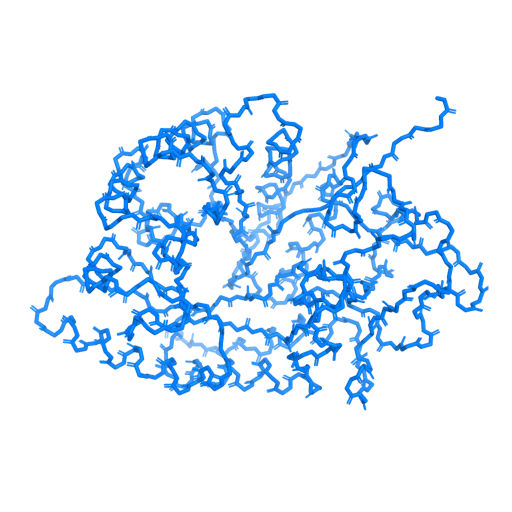56 310 ARG A CA 1
ATOM 2520 C C . ARG A 1 310 ? 6.908 -17.543 -3.315 1.00 90.56 310 ARG A C 1
ATOM 2522 O O . ARG A 1 310 ? 5.707 -17.800 -3.355 1.00 90.56 310 ARG A O 1
ATOM 2529 N N . ASP A 1 311 ? 7.849 -18.487 -3.353 1.00 92.38 311 ASP A N 1
ATOM 2530 C CA . ASP A 1 311 ? 7.604 -19.939 -3.316 1.00 92.38 311 ASP A CA 1
ATOM 2531 C C . ASP A 1 311 ? 6.565 -20.421 -4.358 1.00 92.38 311 ASP A C 1
ATOM 2533 O O . ASP A 1 311 ? 5.622 -21.154 -4.053 1.00 92.38 311 ASP A O 1
ATOM 2537 N N . GLY A 1 312 ? 6.673 -19.940 -5.603 1.00 90.06 312 GLY A N 1
ATOM 2538 C CA . GLY A 1 312 ? 5.702 -20.241 -6.669 1.00 90.06 312 GLY A CA 1
ATOM 2539 C C . GLY A 1 312 ? 4.283 -19.718 -6.390 1.00 90.06 312 GLY A C 1
ATOM 2540 O O . GLY A 1 312 ? 3.310 -20.236 -6.924 1.00 90.06 312 GLY A O 1
ATOM 2541 N N . GLY A 1 313 ? 4.160 -18.744 -5.489 1.00 88.25 313 GLY A N 1
ATOM 2542 C CA . GLY A 1 313 ? 2.919 -18.146 -5.007 1.00 88.25 313 GLY A CA 1
ATOM 2543 C C . GLY A 1 313 ? 2.228 -18.866 -3.859 1.00 88.25 313 GLY A C 1
ATOM 2544 O O . GLY A 1 313 ? 1.167 -18.424 -3.419 1.00 88.25 313 GLY A O 1
ATOM 2545 N N . ARG A 1 314 ? 2.833 -19.924 -3.309 1.00 89.25 314 ARG A N 1
ATOM 2546 C CA . ARG A 1 314 ? 2.284 -20.621 -2.137 1.00 89.25 314 ARG A CA 1
ATOM 2547 C C . ARG A 1 314 ? 2.278 -19.760 -0.874 1.00 89.25 314 ARG A C 1
ATOM 2549 O O . ARG A 1 314 ? 1.463 -20.036 0.001 1.00 89.25 314 ARG A O 1
ATOM 2556 N N . SER A 1 315 ? 3.113 -18.720 -0.794 1.00 86.75 315 SER A N 1
ATOM 2557 C CA . SER A 1 315 ? 3.060 -17.709 0.272 1.00 86.75 315 SER A CA 1
ATOM 2558 C C . SER A 1 315 ? 1.709 -16.980 0.265 1.00 86.75 315 SER A C 1
ATOM 2560 O O . SER A 1 315 ? 0.898 -17.220 1.160 1.00 86.75 315 SER A O 1
ATOM 2562 N N . LEU A 1 316 ? 1.408 -16.225 -0.799 1.00 87.12 316 LEU A N 1
ATOM 2563 C CA . LEU A 1 316 ? 0.140 -15.499 -0.970 1.00 87.12 316 LEU A CA 1
ATOM 2564 C C . LEU A 1 316 ? -1.084 -16.418 -0.826 1.00 87.12 316 LEU A C 1
ATOM 2566 O O . LEU A 1 316 ? -1.994 -16.142 -0.044 1.00 87.12 316 LEU A O 1
ATOM 2570 N N . TRP A 1 317 ? -1.079 -17.562 -1.523 1.00 88.69 317 TRP A N 1
ATOM 2571 C CA . TRP A 1 317 ? -2.183 -18.526 -1.472 1.00 88.69 317 TRP A CA 1
ATOM 2572 C C . TRP A 1 317 ? -2.437 -19.085 -0.072 1.00 88.69 317 TRP A C 1
ATOM 2574 O O . TRP A 1 317 ? -3.592 -19.285 0.300 1.00 88.69 317 TRP A O 1
ATOM 2584 N N . LYS A 1 318 ? -1.388 -19.327 0.724 1.00 88.50 318 LYS A N 1
ATOM 2585 C CA . LYS A 1 318 ? -1.525 -19.788 2.113 1.00 88.50 318 LYS A CA 1
ATOM 2586 C C . LYS A 1 318 ? -2.176 -18.717 2.983 1.00 88.50 318 LYS A C 1
ATOM 2588 O O . LYS A 1 318 ? -3.010 -19.056 3.821 1.00 88.50 318 LYS A O 1
ATOM 2593 N N . GLU A 1 319 ? -1.795 -17.455 2.830 1.00 87.00 319 GLU A N 1
ATOM 2594 C CA . GLU A 1 319 ? -2.345 -16.365 3.640 1.00 87.00 319 GLU A CA 1
ATOM 2595 C C . GLU A 1 319 ? -3.812 -16.110 3.321 1.00 87.00 319 GLU A C 1
ATOM 2597 O O . GLU A 1 319 ? -4.643 -16.158 4.229 1.00 87.00 319 GLU A O 1
ATOM 2602 N N . ILE A 1 320 ? -4.145 -15.974 2.036 1.00 87.19 320 ILE A N 1
ATOM 2603 C CA . ILE A 1 320 ? -5.527 -15.781 1.595 1.00 87.19 320 ILE A CA 1
ATOM 2604 C C . ILE A 1 320 ? -6.398 -16.987 1.979 1.00 87.19 320 ILE A C 1
ATOM 2606 O O . ILE A 1 320 ? -7.496 -16.814 2.501 1.00 87.19 320 ILE A O 1
ATOM 2610 N N . PHE A 1 321 ? -5.911 -18.223 1.814 1.00 88.81 321 PHE A N 1
ATOM 2611 C CA . PHE A 1 321 ? -6.642 -19.415 2.258 1.00 88.81 321 PHE A CA 1
ATOM 2612 C C . PHE A 1 321 ? -6.942 -19.392 3.765 1.00 88.81 321 PHE A C 1
ATOM 2614 O O . PHE A 1 321 ? -8.043 -19.764 4.174 1.00 88.81 321 PHE A O 1
ATOM 2621 N N . ASN A 1 322 ? -5.997 -18.944 4.598 1.00 89.25 322 ASN A N 1
ATOM 2622 C CA . ASN A 1 322 ? -6.225 -18.810 6.038 1.00 89.25 322 ASN A CA 1
ATOM 2623 C C . ASN A 1 322 ? -7.251 -17.711 6.347 1.00 89.25 322 ASN A C 1
ATOM 2625 O O . ASN A 1 322 ? -8.182 -17.966 7.110 1.00 89.25 322 ASN A O 1
ATOM 2629 N N . ALA A 1 323 ? -7.133 -16.539 5.718 1.00 88.25 323 ALA A N 1
ATOM 2630 C CA . ALA A 1 323 ? -8.071 -15.428 5.863 1.00 88.25 323 ALA A CA 1
ATOM 2631 C C . ALA A 1 323 ? -9.508 -15.835 5.475 1.00 88.25 323 ALA A C 1
ATOM 2633 O O . ALA A 1 323 ? -10.429 -15.736 6.291 1.00 88.25 323 ALA A O 1
ATOM 2634 N N . SER A 1 324 ? -9.693 -16.414 4.284 1.00 87.81 324 SER A N 1
ATOM 2635 C CA . SER A 1 324 ? -10.985 -16.933 3.811 1.0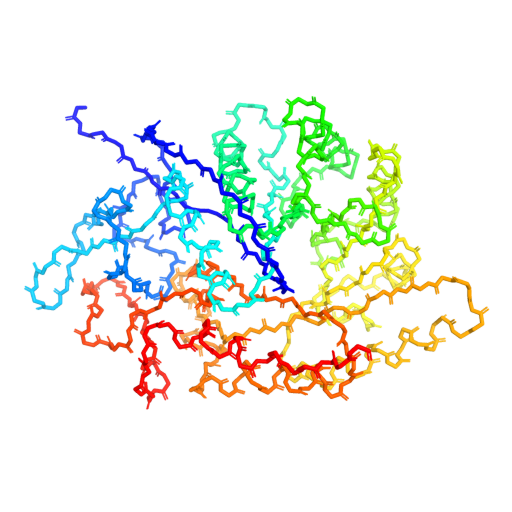0 87.81 324 SER A CA 1
ATOM 2636 C C . SER A 1 324 ? -11.561 -18.012 4.734 1.00 87.81 324 SER A C 1
ATOM 2638 O O . SER A 1 324 ? -12.766 -18.041 4.981 1.00 87.81 324 SER A O 1
ATOM 2640 N N . ARG A 1 325 ? -10.720 -18.883 5.316 1.00 90.31 325 ARG A N 1
ATOM 2641 C CA . ARG A 1 325 ? -11.166 -19.893 6.297 1.00 90.31 325 ARG A CA 1
ATOM 2642 C C . ARG A 1 325 ? -11.562 -19.327 7.662 1.00 90.31 325 ARG A C 1
ATOM 2644 O O . ARG A 1 325 ? -12.237 -20.035 8.411 1.00 90.31 325 ARG A O 1
ATOM 2651 N N . LEU A 1 326 ? -11.165 -18.098 7.985 1.00 88.94 326 LEU A N 1
ATOM 2652 C CA . LEU A 1 326 ? -11.613 -17.370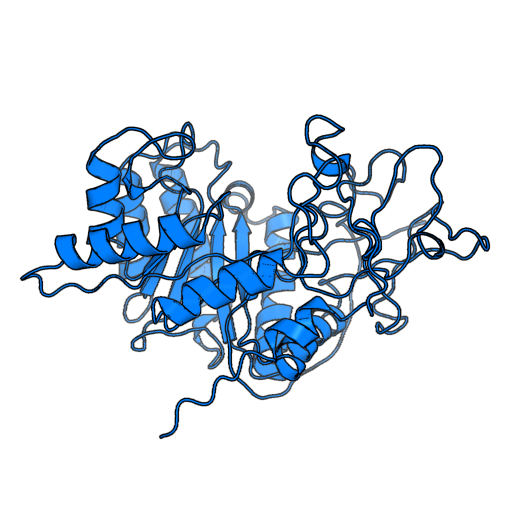 9.176 1.00 88.94 326 LEU A CA 1
ATOM 2653 C C . LEU A 1 326 ? -12.883 -16.541 8.922 1.00 88.94 326 LEU A C 1
ATOM 2655 O O . LEU A 1 326 ? -13.498 -16.071 9.879 1.00 88.94 326 LEU A O 1
ATOM 2659 N N . GLY A 1 327 ? -13.311 -16.417 7.660 1.00 86.94 327 GLY A N 1
ATOM 2660 C CA . GLY A 1 327 ? -14.538 -15.721 7.274 1.00 86.94 327 GLY A CA 1
ATOM 2661 C C . GLY A 1 327 ? -14.411 -14.197 7.250 1.00 86.94 327 GLY A C 1
ATOM 2662 O O . GLY A 1 327 ? -15.408 -13.511 7.476 1.00 86.94 327 GLY A O 1
ATOM 2663 N N . VAL A 1 328 ? -13.209 -13.661 7.005 1.00 84.62 328 VAL A N 1
ATOM 2664 C CA . VAL A 1 328 ? -13.041 -12.217 6.768 1.00 84.62 328 VAL A CA 1
ATOM 2665 C C . VAL A 1 328 ? -13.753 -11.806 5.476 1.00 84.62 328 VAL A C 1
ATOM 2667 O O . VAL A 1 328 ? -13.831 -12.584 4.526 1.00 84.62 328 VAL A O 1
ATOM 2670 N N . ARG A 1 329 ? -14.286 -10.581 5.445 1.00 83.38 329 ARG A N 1
ATOM 2671 C CA . ARG A 1 329 ? -14.996 -10.023 4.277 1.00 83.38 329 ARG A CA 1
ATOM 2672 C C . ARG A 1 329 ? -14.077 -9.271 3.313 1.00 83.38 329 ARG A C 1
ATOM 2674 O O . ARG A 1 329 ? -14.424 -9.103 2.152 1.00 83.38 329 ARG A O 1
ATOM 2681 N N . THR A 1 330 ? -12.928 -8.836 3.818 1.00 87.00 330 THR A N 1
ATOM 2682 C CA . THR A 1 330 ? -11.998 -7.906 3.178 1.00 87.00 330 THR A CA 1
ATOM 2683 C C . THR A 1 330 ? -10.581 -8.349 3.529 1.00 87.00 330 THR A C 1
ATOM 2685 O O . THR A 1 330 ? -10.365 -8.880 4.618 1.00 87.00 330 THR A O 1
ATOM 2688 N N . MET A 1 331 ? -9.620 -8.146 2.633 1.00 88.69 331 MET A N 1
ATOM 2689 C CA . MET A 1 331 ? -8.195 -8.425 2.851 1.00 88.69 331 MET A CA 1
ATOM 2690 C C . MET A 1 331 ? -7.380 -7.265 2.291 1.00 88.69 331 MET A C 1
ATOM 2692 O O . MET A 1 331 ? -7.832 -6.615 1.351 1.00 88.69 331 MET A O 1
ATOM 2696 N N . TYR A 1 332 ? -6.204 -7.015 2.859 1.00 86.94 332 TYR A N 1
ATOM 2697 C CA . TYR A 1 332 ? -5.346 -5.899 2.476 1.00 86.94 332 TYR A CA 1
ATOM 2698 C C . TYR A 1 332 ? -4.123 -6.405 1.713 1.00 86.94 332 TYR A C 1
ATOM 2700 O O . TYR A 1 332 ? -3.315 -7.161 2.257 1.00 86.94 332 TYR A O 1
ATOM 2708 N N . GLY A 1 333 ? -3.982 -6.021 0.446 1.00 86.00 333 GLY A N 1
ATOM 2709 C CA . GLY A 1 333 ? -2.793 -6.382 -0.322 1.00 86.00 333 GLY A CA 1
ATOM 2710 C C . GLY A 1 333 ? -1.591 -5.533 0.091 1.00 86.00 333 GLY A C 1
ATOM 2711 O O . GLY A 1 333 ? -1.629 -4.310 -0.018 1.00 86.00 333 GLY A O 1
ATOM 2712 N N . VAL A 1 334 ? -0.497 -6.176 0.492 1.00 82.25 334 VAL A N 1
ATOM 2713 C CA . VAL A 1 334 ? 0.808 -5.530 0.689 1.00 82.25 334 VAL A CA 1
ATOM 2714 C C . VAL A 1 334 ? 1.748 -6.072 -0.389 1.00 82.25 334 VAL A C 1
ATOM 2716 O O . VAL A 1 334 ? 2.405 -7.083 -0.182 1.00 82.25 334 VAL A O 1
ATOM 2719 N N . SER A 1 335 ? 1.814 -5.485 -1.583 1.00 75.56 335 SER A N 1
ATOM 2720 C CA . SER A 1 335 ? 1.120 -4.274 -2.073 1.00 75.56 335 SER A CA 1
ATOM 2721 C C . SER A 1 335 ? 0.970 -4.323 -3.598 1.00 75.56 335 SER A C 1
ATOM 2723 O O . SER A 1 335 ? 1.483 -5.239 -4.236 1.00 75.56 335 SER A O 1
ATOM 2725 N N . TRP A 1 336 ? 0.296 -3.353 -4.221 1.00 81.69 336 TRP A N 1
ATOM 2726 C CA . TRP A 1 336 ? 0.145 -3.365 -5.679 1.00 81.69 336 TRP A CA 1
ATOM 2727 C C . TRP A 1 336 ? 1.483 -3.100 -6.385 1.00 81.69 336 TRP A C 1
ATOM 2729 O O . TRP A 1 336 ? 1.960 -3.943 -7.143 1.00 81.69 336 TRP A O 1
ATOM 2739 N N . ASP A 1 337 ? 2.133 -1.972 -6.085 1.00 78.19 337 ASP A N 1
ATOM 2740 C CA . ASP A 1 337 ? 3.217 -1.396 -6.893 1.00 78.19 337 ASP A CA 1
ATOM 2741 C C . ASP A 1 337 ? 4.574 -1.245 -6.173 1.00 78.19 337 ASP A C 1
ATOM 2743 O O . ASP A 1 337 ? 5.505 -0.656 -6.725 1.00 78.19 337 ASP A O 1
ATOM 2747 N N . ASN A 1 338 ? 4.752 -1.787 -4.961 1.00 78.81 338 ASN A N 1
ATOM 2748 C CA . ASN A 1 338 ? 5.998 -1.616 -4.201 1.00 78.81 338 ASN A CA 1
ATOM 2749 C C . ASN A 1 338 ? 7.145 -2.547 -4.655 1.00 78.81 338 ASN A C 1
ATOM 2751 O O . ASN A 1 338 ? 7.576 -3.468 -3.950 1.00 78.81 338 ASN A O 1
ATOM 2755 N N . TYR A 1 339 ? 7.715 -2.265 -5.827 1.00 83.62 339 TYR A N 1
ATOM 2756 C CA . TYR A 1 339 ? 8.948 -2.910 -6.303 1.00 83.62 339 TYR A CA 1
ATOM 2757 C C . TYR A 1 339 ? 10.161 -2.596 -5.407 1.00 83.62 339 TYR A C 1
ATOM 2759 O O . TYR A 1 339 ? 11.104 -3.387 -5.346 1.00 83.62 339 TYR A O 1
ATOM 2767 N N . ARG A 1 340 ? 10.131 -1.475 -4.670 1.00 80.38 340 ARG A N 1
ATOM 2768 C CA . ARG A 1 340 ? 11.221 -0.988 -3.807 1.00 80.38 340 ARG A CA 1
ATOM 2769 C C . ARG A 1 340 ? 11.453 -1.873 -2.576 1.00 80.38 340 ARG A C 1
ATOM 2771 O O . ARG A 1 340 ? 12.597 -2.216 -2.287 1.00 80.38 340 ARG A O 1
ATOM 2778 N N . SER A 1 341 ? 10.393 -2.277 -1.878 1.00 79.50 341 SER A N 1
ATOM 2779 C CA . SER A 1 341 ? 10.438 -3.330 -0.846 1.00 79.50 341 SER A CA 1
ATOM 2780 C C . SER A 1 341 ? 10.396 -4.744 -1.442 1.00 79.50 341 SER A C 1
ATOM 2782 O O . SER A 1 341 ? 10.607 -5.730 -0.733 1.00 79.50 341 SER A O 1
ATOM 2784 N N . GLY A 1 342 ? 10.133 -4.849 -2.747 1.00 84.56 342 GLY A N 1
ATOM 2785 C CA . GLY A 1 342 ? 10.051 -6.108 -3.476 1.00 84.56 342 GLY A CA 1
ATOM 2786 C C . GLY A 1 342 ? 8.767 -6.890 -3.202 1.00 84.56 342 GLY A C 1
ATOM 2787 O O . GLY A 1 342 ? 8.801 -8.113 -3.313 1.00 84.56 342 GLY A O 1
ATOM 2788 N N . CYS A 1 343 ? 7.666 -6.208 -2.865 1.00 83.44 343 CYS A N 1
ATOM 2789 C CA . CYS A 1 343 ? 6.343 -6.775 -2.560 1.00 83.44 343 CYS A CA 1
ATOM 2790 C C . CYS A 1 343 ? 5.223 -6.311 -3.506 1.00 83.44 343 CYS A C 1
ATOM 2792 O O . CYS A 1 343 ? 4.050 -6.436 -3.173 1.00 83.44 343 CYS A O 1
ATOM 2794 N N . ALA A 1 344 ? 5.571 -5.802 -4.691 1.00 85.25 344 ALA A N 1
ATOM 2795 C CA . ALA A 1 344 ? 4.599 -5.595 -5.760 1.00 85.25 344 ALA A CA 1
ATOM 2796 C C . ALA A 1 344 ? 3.934 -6.921 -6.177 1.00 85.25 344 ALA A C 1
ATOM 2798 O O . ALA A 1 344 ? 4.612 -7.952 -6.320 1.00 85.25 344 ALA A O 1
ATOM 2799 N N . LEU A 1 345 ? 2.621 -6.843 -6.393 1.00 84.94 345 LEU A N 1
ATOM 2800 C CA . LEU A 1 345 ? 1.810 -7.813 -7.128 1.00 84.94 345 LEU A CA 1
ATOM 2801 C C . LEU A 1 345 ? 1.887 -7.531 -8.640 1.00 84.94 345 LEU A C 1
ATOM 2803 O O . LEU A 1 345 ? 2.017 -8.473 -9.415 1.00 84.94 345 LEU A O 1
ATOM 2807 N N . LEU A 1 346 ? 1.952 -6.251 -9.035 1.00 86.00 346 LEU A N 1
ATOM 2808 C CA . LEU A 1 346 ? 2.062 -5.818 -10.432 1.00 86.00 346 LEU A CA 1
ATOM 2809 C C . LEU A 1 346 ? 3.162 -6.550 -11.235 1.00 86.00 346 LEU A C 1
ATOM 2811 O O . LEU A 1 346 ? 4.182 -6.951 -10.659 1.00 86.00 346 LEU A O 1
ATOM 2815 N N . PRO A 1 347 ? 3.039 -6.643 -12.579 1.00 92.44 347 PRO A N 1
ATOM 2816 C CA . PRO A 1 347 ? 3.842 -7.557 -13.382 1.00 92.44 347 PRO A CA 1
ATOM 2817 C C . PRO A 1 347 ? 5.362 -7.444 -13.208 1.00 92.44 347 PRO A C 1
ATOM 2819 O O . PRO A 1 347 ? 5.952 -6.359 -13.192 1.00 92.44 347 PRO A O 1
ATOM 2822 N N . VAL A 1 348 ? 6.021 -8.597 -13.107 1.00 92.06 348 VAL A N 1
ATOM 2823 C CA . VAL A 1 348 ? 7.461 -8.742 -12.822 1.00 92.06 348 VAL A CA 1
ATOM 2824 C C . VAL A 1 348 ? 8.132 -9.493 -13.967 1.00 92.06 348 VAL A C 1
ATOM 2826 O O . VAL A 1 348 ? 7.540 -10.411 -14.530 1.00 92.06 348 VAL A O 1
ATOM 2829 N N . VAL A 1 349 ? 9.387 -9.162 -14.291 1.00 94.12 349 VAL A N 1
ATOM 2830 C CA . VAL A 1 349 ? 10.182 -9.914 -15.277 1.00 94.12 349 VAL A CA 1
ATOM 2831 C C . VAL A 1 349 ? 10.158 -11.411 -14.922 1.00 94.12 349 VAL A C 1
ATOM 2833 O O . VAL A 1 349 ? 10.534 -11.768 -13.804 1.00 94.12 349 VAL A O 1
ATOM 2836 N N . PRO A 1 350 ? 9.741 -12.311 -15.832 1.00 93.88 350 PRO A N 1
ATOM 2837 C CA . PRO A 1 350 ? 9.457 -13.693 -15.451 1.00 93.88 350 PRO A CA 1
ATOM 2838 C C . PRO A 1 350 ? 10.729 -14.517 -15.207 1.00 93.88 350 PRO A C 1
ATOM 2840 O O . PRO A 1 350 ? 10.766 -15.331 -14.288 1.00 93.88 350 PRO A O 1
ATOM 2843 N N . GLN A 1 351 ? 11.797 -14.274 -15.977 1.00 93.62 351 GLN A N 1
ATOM 2844 C CA . GLN A 1 351 ? 13.022 -15.082 -15.957 1.00 93.62 351 GLN A CA 1
ATOM 2845 C C . GLN A 1 351 ? 14.301 -14.242 -15.791 1.00 93.62 351 GLN A C 1
ATOM 2847 O O . GLN A 1 351 ? 14.458 -13.181 -16.405 1.00 93.62 351 GLN A O 1
ATOM 2852 N N . LYS A 1 352 ? 15.278 -14.756 -15.032 1.00 93.31 352 LYS A N 1
ATOM 2853 C CA . LYS A 1 352 ? 16.592 -14.131 -14.767 1.00 93.31 352 LYS A CA 1
ATOM 2854 C C . LYS A 1 352 ? 17.402 -13.795 -16.019 1.00 93.31 352 LYS A C 1
ATOM 2856 O O . LYS A 1 352 ? 18.240 -12.898 -15.987 1.00 93.31 352 LYS A O 1
ATOM 2861 N N . ASN A 1 353 ? 17.171 -14.506 -17.119 1.00 91.50 353 ASN A N 1
ATOM 2862 C CA . ASN A 1 353 ? 17.819 -14.270 -18.412 1.00 91.50 353 ASN A CA 1
ATOM 2863 C C . ASN A 1 353 ? 17.297 -13.012 -19.144 1.00 91.50 353 ASN A C 1
ATOM 2865 O O . ASN A 1 353 ? 17.965 -12.556 -20.069 1.00 91.50 353 ASN A O 1
ATOM 2869 N N . LEU A 1 354 ? 16.155 -12.445 -18.740 1.00 91.69 354 LEU A N 1
ATOM 2870 C CA . LEU A 1 354 ? 15.606 -11.189 -19.268 1.00 91.69 354 LEU A CA 1
ATOM 2871 C C . LEU A 1 354 ? 16.030 -9.969 -18.433 1.00 91.69 354 LEU A C 1
ATOM 2873 O O . LEU A 1 354 ? 15.880 -8.832 -18.881 1.00 91.69 354 LEU A O 1
ATOM 2877 N N . LEU A 1 355 ? 16.575 -10.191 -17.231 1.00 93.12 355 LEU A N 1
ATOM 2878 C CA . LEU A 1 355 ? 16.989 -9.119 -16.330 1.00 93.12 355 LEU A CA 1
ATOM 2879 C C . LEU A 1 355 ? 18.140 -8.277 -16.907 1.00 93.12 355 LEU A C 1
ATOM 2881 O O . LEU A 1 355 ? 19.054 -8.797 -17.569 1.00 93.12 355 LEU A O 1
ATOM 2885 N N . PRO A 1 356 ? 18.156 -6.970 -16.602 1.00 89.56 356 PRO A N 1
ATOM 2886 C CA . PRO A 1 356 ? 19.243 -6.106 -17.011 1.00 89.56 356 PRO A CA 1
ATOM 2887 C C . PRO A 1 356 ? 20.539 -6.412 -16.256 1.00 89.56 356 PRO A C 1
ATOM 2889 O O . PRO A 1 356 ? 20.542 -6.809 -15.090 1.00 89.56 356 PRO A O 1
ATOM 2892 N N . GLN A 1 357 ? 21.660 -6.201 -16.936 1.00 84.31 357 GLN A N 1
ATOM 2893 C CA . GLN A 1 357 ? 22.997 -6.474 -16.423 1.00 84.31 357 GLN A CA 1
ATOM 2894 C C . GLN A 1 357 ? 23.564 -5.244 -15.704 1.00 84.31 357 GLN A C 1
ATOM 2896 O O . GLN A 1 357 ? 23.451 -4.117 -16.187 1.00 84.31 357 GLN A O 1
ATOM 2901 N N . SER A 1 358 ? 24.204 -5.449 -14.550 1.00 81.75 358 SER A N 1
ATOM 2902 C CA . SER A 1 358 ? 24.919 -4.386 -13.841 1.00 81.75 358 SER A CA 1
ATOM 2903 C C . SER A 1 358 ? 26.050 -4.939 -12.974 1.00 81.75 358 SER A C 1
ATOM 2905 O O . SER A 1 358 ? 25.810 -5.708 -12.048 1.00 81.75 358 SER A O 1
ATOM 2907 N N . ASP A 1 359 ? 27.277 -4.458 -13.184 1.00 75.38 359 ASP A N 1
ATOM 2908 C CA . ASP A 1 359 ? 28.454 -4.840 -12.378 1.00 75.38 359 ASP A CA 1
ATOM 2909 C C . ASP A 1 359 ? 28.353 -4.420 -10.897 1.00 75.38 359 ASP A C 1
ATOM 2911 O O . ASP A 1 359 ? 29.190 -4.782 -10.070 1.00 75.38 359 ASP A O 1
ATOM 2915 N N . LYS A 1 360 ? 27.358 -3.592 -10.555 1.00 76.00 360 LYS A N 1
ATOM 2916 C CA . LYS A 1 360 ? 27.217 -2.944 -9.244 1.00 76.00 360 LYS A CA 1
ATOM 2917 C C . LYS A 1 360 ? 26.117 -3.556 -8.382 1.00 76.00 360 LYS A C 1
ATOM 2919 O O . LYS A 1 360 ? 26.137 -3.364 -7.163 1.00 76.00 360 LYS A O 1
ATOM 2924 N N . ARG A 1 361 ? 25.099 -4.163 -8.996 1.00 85.00 361 ARG A N 1
ATOM 2925 C CA . ARG A 1 361 ? 23.792 -4.441 -8.379 1.00 85.00 361 ARG A CA 1
ATOM 2926 C C . ARG A 1 361 ? 23.122 -5.638 -9.039 1.00 85.00 361 ARG A C 1
ATOM 2928 O O . ARG A 1 361 ? 23.316 -5.878 -10.223 1.00 85.00 361 ARG A O 1
ATOM 2935 N N . LYS A 1 362 ? 22.320 -6.364 -8.263 1.00 89.44 362 LYS A N 1
ATOM 2936 C CA . LYS A 1 362 ? 21.496 -7.475 -8.749 1.00 89.44 362 LYS A CA 1
ATOM 2937 C C . LYS A 1 362 ? 20.040 -7.044 -8.830 1.00 89.44 362 LYS A C 1
ATOM 2939 O O . LYS A 1 362 ? 19.625 -6.168 -8.077 1.00 89.44 362 LYS A O 1
ATOM 2944 N N . PHE A 1 363 ? 19.296 -7.707 -9.702 1.00 92.75 363 PHE A N 1
ATOM 2945 C CA . PHE A 1 363 ? 17.848 -7.597 -9.821 1.00 92.75 363 PHE A CA 1
ATOM 2946 C C . PHE A 1 363 ? 17.217 -8.988 -9.740 1.00 92.75 363 PHE A C 1
ATOM 2948 O O . PHE A 1 363 ? 17.923 -9.993 -9.848 1.00 92.75 363 PHE A O 1
ATOM 2955 N N . MET A 1 364 ? 15.910 -9.027 -9.506 1.00 94.81 364 MET A N 1
ATOM 2956 C CA . MET A 1 364 ? 15.125 -10.222 -9.218 1.00 94.81 364 MET A CA 1
ATOM 2957 C C . MET A 1 364 ? 13.991 -10.376 -10.234 1.00 94.81 364 MET A C 1
ATOM 2959 O O . MET A 1 364 ? 13.321 -9.401 -10.577 1.00 94.81 364 MET A O 1
ATOM 2963 N N . ALA A 1 365 ? 13.788 -11.614 -10.677 1.00 94.88 365 ALA A N 1
ATOM 2964 C CA . ALA A 1 365 ? 12.714 -12.064 -11.558 1.00 94.88 365 ALA A CA 1
ATOM 2965 C C . ALA A 1 365 ? 11.812 -13.073 -10.818 1.00 94.88 365 ALA A C 1
ATOM 2967 O O . ALA A 1 365 ? 12.125 -13.480 -9.696 1.00 94.88 365 ALA A O 1
ATOM 2968 N N . LEU A 1 366 ? 10.700 -13.497 -11.423 1.00 93.06 366 LEU A N 1
ATOM 2969 C CA . LEU A 1 366 ? 9.785 -14.469 -10.801 1.00 93.06 366 LEU A CA 1
ATOM 2970 C C . LEU A 1 366 ? 10.405 -15.862 -10.608 1.00 93.06 366 LEU A C 1
ATOM 2972 O O . LEU A 1 366 ? 10.109 -16.528 -9.613 1.00 93.06 366 LEU A O 1
ATOM 2976 N N . ASP A 1 367 ? 11.343 -16.256 -11.472 1.00 94.06 367 ASP A N 1
ATOM 2977 C CA . ASP A 1 367 ? 12.156 -17.470 -11.327 1.00 94.06 367 ASP A CA 1
ATOM 2978 C C . ASP A 1 367 ? 13.184 -17.427 -10.171 1.00 94.06 367 ASP A C 1
ATOM 2980 O O . ASP A 1 367 ? 14.039 -18.315 -10.053 1.00 94.06 367 ASP A O 1
ATOM 2984 N N . GLU A 1 368 ? 13.112 -16.440 -9.265 1.00 95.06 368 GLU A N 1
ATOM 2985 C CA . GLU A 1 368 ? 14.010 -16.362 -8.110 1.00 95.06 368 GLU A CA 1
ATOM 2986 C C . GLU A 1 368 ? 13.941 -17.608 -7.220 1.00 95.06 368 GLU A C 1
ATOM 2988 O O . GLU A 1 368 ? 14.979 -18.141 -6.825 1.00 95.06 368 GLU A O 1
ATOM 2993 N N . ASP A 1 369 ? 12.731 -18.118 -6.987 1.00 93.94 369 ASP A N 1
ATOM 2994 C CA . ASP A 1 369 ? 12.480 -19.343 -6.221 1.00 93.94 369 ASP A CA 1
ATOM 2995 C C . ASP A 1 369 ? 12.510 -20.632 -7.070 1.00 93.94 369 ASP A C 1
ATOM 2997 O O . ASP A 1 369 ? 12.227 -21.710 -6.551 1.00 93.94 369 ASP A O 1
ATOM 3001 N N . GLY A 1 370 ? 12.887 -20.550 -8.354 1.00 94.19 370 GLY A N 1
ATOM 3002 C CA . GLY A 1 370 ? 13.016 -21.712 -9.243 1.00 94.19 370 GLY A CA 1
ATOM 3003 C C . GLY A 1 370 ? 11.710 -22.182 -9.895 1.00 94.19 370 GLY A C 1
ATOM 3004 O O . GLY A 1 370 ? 11.590 -23.362 -10.228 1.00 94.19 370 GLY A O 1
ATOM 3005 N N . TYR A 1 371 ? 10.745 -21.278 -10.078 1.00 92.44 371 TYR A N 1
ATOM 3006 C CA . TYR A 1 371 ? 9.474 -21.531 -10.766 1.00 92.44 371 TYR A CA 1
ATOM 3007 C C . TYR A 1 371 ? 9.411 -20.762 -12.086 1.00 92.44 371 TYR A C 1
ATOM 3009 O O . TYR A 1 371 ? 9.737 -19.582 -12.120 1.00 92.44 371 TYR A O 1
ATOM 3017 N N . ASP A 1 372 ? 8.974 -21.421 -13.159 1.00 91.62 372 ASP A N 1
ATOM 3018 C CA . ASP A 1 372 ? 8.693 -20.766 -14.440 1.00 91.62 372 ASP A CA 1
ATOM 3019 C C . ASP A 1 372 ? 7.255 -20.229 -14.397 1.00 91.62 372 ASP A C 1
ATOM 3021 O O . ASP A 1 372 ? 6.303 -21.010 -14.319 1.00 91.62 372 ASP A O 1
ATOM 3025 N N . LEU A 1 373 ? 7.110 -18.903 -14.340 1.00 90.25 373 LEU A N 1
ATOM 3026 C CA . LEU A 1 373 ? 5.850 -18.191 -14.101 1.00 90.25 373 LEU A CA 1
ATOM 3027 C C . LEU A 1 373 ? 5.675 -17.075 -15.150 1.00 90.25 373 LEU A C 1
ATOM 3029 O O . LEU A 1 373 ? 6.668 -16.442 -15.512 1.00 90.25 373 LEU A O 1
ATOM 3033 N N . PRO A 1 374 ? 4.448 -16.791 -15.627 1.00 90.06 374 PRO A N 1
ATOM 3034 C CA . PRO A 1 374 ? 4.174 -15.621 -16.461 1.00 90.06 374 PRO A CA 1
ATOM 3035 C C . PRO A 1 374 ? 4.297 -14.325 -15.639 1.00 90.06 374 PRO A C 1
ATOM 3037 O O . PRO A 1 374 ? 4.212 -14.355 -14.411 1.00 90.06 374 PRO A O 1
ATOM 3040 N N . SER A 1 375 ? 4.516 -13.180 -16.291 1.00 85.44 375 SER A N 1
ATOM 3041 C CA . SER A 1 375 ? 4.799 -11.918 -15.590 1.00 85.44 375 SER A CA 1
ATOM 3042 C C . SER A 1 375 ? 3.624 -11.374 -14.773 1.00 85.44 375 SER A C 1
ATOM 3044 O O . SER A 1 375 ? 3.855 -10.763 -13.733 1.00 85.44 375 SER A O 1
ATOM 3046 N N . ASP A 1 376 ? 2.393 -11.658 -15.198 1.00 80.25 376 ASP A N 1
ATOM 3047 C CA . ASP A 1 376 ? 1.098 -11.325 -14.579 1.00 80.25 376 ASP A CA 1
ATOM 3048 C C . ASP A 1 376 ? 0.626 -12.350 -13.522 1.00 80.25 376 ASP A C 1
ATOM 3050 O O . ASP A 1 376 ? -0.528 -12.323 -13.084 1.00 80.25 376 ASP A O 1
ATOM 3054 N N . TRP A 1 377 ? 1.501 -13.276 -13.105 1.00 81.75 377 TRP A N 1
ATOM 3055 C CA . TRP A 1 377 ? 1.147 -14.412 -12.245 1.00 81.75 377 TRP A CA 1
ATOM 3056 C C . TRP A 1 377 ? 0.407 -14.020 -10.961 1.00 81.75 377 TRP A C 1
ATOM 3058 O O . TRP A 1 377 ? -0.522 -14.723 -10.561 1.00 81.75 377 TRP A O 1
ATOM 3068 N N . TRP A 1 378 ? 0.808 -12.932 -10.303 1.00 69.00 378 TRP A N 1
ATOM 3069 C CA . TRP A 1 378 ? 0.213 -12.501 -9.036 1.00 69.00 378 TRP A CA 1
ATOM 3070 C C . TRP A 1 378 ? -1.215 -12.020 -9.222 1.00 69.00 378 TRP A C 1
ATOM 3072 O O . TRP A 1 378 ? -2.126 -12.574 -8.608 1.00 69.00 378 TRP A O 1
ATOM 3082 N N . ASP A 1 379 ? -1.406 -11.062 -10.123 1.00 57.91 379 ASP A N 1
ATOM 3083 C CA . ASP A 1 379 ? -2.703 -10.464 -10.412 1.00 57.91 379 ASP A CA 1
ATOM 3084 C C . ASP A 1 379 ? -3.682 -11.548 -10.920 1.00 57.91 379 ASP A C 1
ATOM 3086 O O . ASP A 1 379 ? -4.805 -11.680 -10.425 1.00 57.91 379 ASP A O 1
ATOM 3090 N N . CYS A 1 380 ? -3.214 -12.458 -11.786 1.00 54.31 380 CYS A N 1
ATOM 3091 C CA . CYS A 1 380 ? -3.975 -13.636 -12.223 1.00 54.31 380 CYS A CA 1
ATOM 3092 C C . CYS A 1 380 ? -4.438 -14.562 -11.085 1.00 54.31 380 CYS A C 1
ATOM 3094 O O . CYS A 1 380 ? -5.476 -15.209 -11.216 1.00 54.31 380 CYS A O 1
ATOM 3096 N N . HIS A 1 381 ? -3.692 -14.662 -9.983 1.00 57.34 381 HIS A N 1
ATOM 3097 C CA . HIS A 1 381 ? -4.063 -15.525 -8.857 1.00 57.34 381 HIS A CA 1
ATOM 3098 C C . HIS A 1 381 ? -4.858 -14.799 -7.770 1.00 57.34 381 HIS A C 1
ATOM 3100 O O . HIS A 1 381 ? -5.589 -15.463 -7.039 1.00 57.34 381 HIS A O 1
ATOM 3106 N N . VAL A 1 382 ? -4.801 -13.465 -7.711 1.00 55.62 382 VAL A N 1
ATOM 3107 C CA . VAL A 1 382 ? -5.729 -12.646 -6.914 1.00 55.62 382 VAL A CA 1
ATOM 3108 C C . VAL A 1 382 ? -7.162 -12.772 -7.457 1.00 55.62 382 VAL A C 1
ATOM 3110 O O . VAL A 1 382 ? -8.098 -12.911 -6.672 1.00 55.62 382 VAL A O 1
ATOM 3113 N N . SER A 1 383 ? -7.348 -12.837 -8.782 1.00 46.28 383 SER A N 1
ATOM 3114 C CA . SER A 1 383 ? -8.685 -12.960 -9.394 1.00 46.28 383 SER A CA 1
ATOM 3115 C C . SER A 1 383 ? -9.352 -14.329 -9.200 1.00 46.28 383 SER A C 1
ATOM 3117 O O . SER A 1 383 ? -10.580 -14.435 -9.178 1.00 46.28 383 SER A O 1
ATOM 3119 N N . ALA A 1 384 ? -8.564 -15.387 -8.981 1.00 35.09 384 ALA A N 1
ATOM 3120 C CA . ALA A 1 384 ? -9.040 -16.758 -8.760 1.00 35.09 384 ALA A CA 1
ATOM 3121 C C . ALA A 1 384 ? -9.772 -16.966 -7.410 1.00 35.09 384 ALA A C 1
ATOM 3123 O O . ALA A 1 384 ? -10.079 -18.099 -7.028 1.00 35.09 384 ALA A O 1
ATOM 3124 N N . LEU A 1 385 ? -10.041 -15.875 -6.688 1.00 39.78 385 LEU A N 1
ATOM 3125 C CA . LEU A 1 385 ? -10.660 -15.817 -5.367 1.00 39.78 385 LEU A CA 1
ATOM 3126 C C . LEU A 1 385 ? -12.044 -15.150 -5.367 1.00 39.78 385 LEU A C 1
ATOM 3128 O O . LEU A 1 385 ? -12.593 -14.924 -4.288 1.00 39.78 385 LEU A O 1
ATOM 3132 N N . ASP A 1 386 ? -12.654 -14.932 -6.542 1.00 34.09 386 ASP A N 1
ATOM 3133 C CA . ASP A 1 386 ? -14.104 -14.698 -6.694 1.00 34.09 386 ASP A CA 1
ATOM 3134 C C . ASP A 1 386 ? -14.908 -15.959 -6.294 1.00 34.09 386 ASP A C 1
ATOM 3136 O O . ASP A 1 386 ? -15.527 -16.671 -7.095 1.00 34.09 386 ASP A O 1
ATOM 3140 N N . VAL A 1 387 ? -14.855 -16.280 -4.999 1.00 28.64 387 VAL A N 1
ATOM 3141 C CA . VAL A 1 387 ? -15.625 -17.337 -4.345 1.00 28.64 387 VAL A CA 1
ATOM 3142 C C . VAL A 1 387 ? -17.051 -16.827 -4.185 1.00 28.64 387 VAL A C 1
ATOM 3144 O O . VAL A 1 387 ? -17.452 -16.378 -3.113 1.00 28.64 387 VAL A O 1
ATOM 3147 N N . ARG A 1 388 ? -17.800 -16.898 -5.292 1.00 25.05 388 ARG A N 1
ATOM 3148 C CA . ARG A 1 388 ? -19.205 -16.494 -5.438 1.00 25.05 388 ARG A CA 1
ATOM 3149 C C . ARG A 1 388 ? -20.042 -16.757 -4.184 1.00 25.05 388 ARG A C 1
ATOM 3151 O O . ARG A 1 388 ? -20.600 -17.844 -4.011 1.00 25.05 388 ARG A O 1
ATOM 3158 N N . LEU A 1 389 ? -20.213 -15.727 -3.361 1.00 22.27 389 LEU A N 1
ATOM 3159 C CA . LEU A 1 389 ? -21.282 -15.689 -2.375 1.00 22.27 389 LEU A CA 1
ATOM 3160 C C . LEU A 1 389 ? -22.575 -15.374 -3.130 1.00 22.27 389 LEU A C 1
ATOM 3162 O O . LEU A 1 389 ? -22.773 -14.271 -3.636 1.00 22.27 389 LEU A O 1
ATOM 3166 N N . SER A 1 390 ? -23.421 -16.393 -3.272 1.00 20.98 390 SER A N 1
ATOM 3167 C CA . SER A 1 390 ? -24.746 -16.272 -3.878 1.00 20.98 390 SER A CA 1
ATOM 3168 C C . SER A 1 390 ? -25.615 -15.256 -3.131 1.00 20.98 390 SER A C 1
ATOM 3170 O O . SER A 1 390 ? -25.503 -15.154 -1.910 1.00 20.98 390 SER A O 1
ATOM 3172 N N . HIS A 1 391 ? -26.482 -14.571 -3.886 1.00 29.39 391 HIS A N 1
ATOM 3173 C CA . HIS A 1 391 ? -27.470 -13.592 -3.409 1.00 29.39 391 HIS A CA 1
ATOM 3174 C C . HIS A 1 391 ? -28.300 -14.068 -2.204 1.00 29.39 391 HIS A C 1
ATOM 3176 O O . HIS A 1 391 ? -28.693 -15.259 -2.206 1.00 29.39 391 HIS A O 1
#

Sequence (391 aa):
MWDGAYDMRYYEPLFNSLNTGMHVREMEIHCDEWFDSQSPDMKRPRFDLFPDVSLYSPSELYPVPGLTTNTNQQTFLFSSRNPSTVQRHFHWMAEHGVDGAFFRRGAGYLRESQDPKRILNNEVMDHVREAAEKEGRVFAIEYDVYDDSASDVALADVLEQDWKNLVYEKGVLNSLNYLRENGKPVISLSNLGWRSAGHTPTLVRSIVAMFQRTTPGGAYIMGYLPTFWRTLEDDADPNSEFVDVWLNEFDAICPHISTNNGERMKADMEFIRKWLEGGQKTVDYIPSVNAGESSHNRTRGSDKWNEFKRDGGRSLWKEIFNASRLGVRTMYGVSWDNYRSGCALLPVVPQKNLLPQSDKRKFMALDEDGYDLPSDWWDCHVSALDVRLSH

pLDDT: mean 81.44, std 20.24, range [20.0, 98.38]

Mean predicted aligned error: 8.14 Å

Foldseek 3Di:
DPFFDAADAFWKWWFDFDAADDDDDDTHWYCPLQAPDRALDVLAGLFFFFFDCVPPDPVQWAFRPPWAAPVRHTDTDGHLNGLVVLLVLLVLCLVLRIQAGEGEDELQQLLDPPRPSVVVSLSSVVSRLRSCNHGVHAYAYEYEDQDNPDPLVVSLVSLLVVVCCCCPVVVVVVRPRQDDDPNFGEYEYEDAQWAPSPHDLVSLLSSLVSQQVRGVVGHQYEYAAEQCQVPCPDTGPVDPCSVVSNLPRHQEYEYDDDDVQLVSLQVVVVVQCVVCVVHPHDYAYAYEAFQFFARCSNVVHPADGRNGPNQLVVRRVVNVVSCVVSPHPIYMYPRCDNSSRPGHLHFTAQDLSRGIDDPNDHHDHVCPNPDRAGRNRSSNVSSVPPPDPDD

Secondary structure (DSSP, 8-state):
----------EEE---------------S--TTTBSSSS--TT-B--SBPBP-TTS-TTT-EEEEEEE-TT-PEEEE--TTSHHHHHHHHHHHHHTT--EEEEEEEGGGTSSTT-HHHHHHHHHHHHHHHHHHHHT-EEEEEEE-TT--S-HHHHHHHHHHHHHIIIIIS-GGGSTTB-EETTEEEEEEESTTBTTS---HHHHHHHHHHHHHHSTT--EEEEEE-TTTTTT-TTB---THHHHHHHHH-SEEEEPP-TTHHHHHHHHHHHHHHHTTT-S---EE--EE-S-B--TTTTTTSSPTTSB--GGGHHHHHHHHHHHHHT-S--EES-SS-TTTT---S-B-S-TTTSPB-TT---B-GGGGS----TTHHHHHHGGG------

Radius of gyration: 20.56 Å; Cα contacts (8 Å, |Δi|>4): 818; chains: 1; bounding box: 56×46×53 Å

Nearest PDB structures (foldseek):
  3w53-assembly1_A  TM=4.932E-01  e=7.763E-03  Micrococcus antarcticus
  6ziv-assembly5_EEE  TM=5.117E-01  e=1.921E-02  Alicyclobacillus tengchongensis
  6ziv-assembly3_CCC  TM=5.211E-01  e=3.115E-02  Alicyclobacillus tengchongensis
  6ziv-assembly7_GGG  TM=4.845E-01  e=4.756E-02  Alicyclobacillus tengchongensis
  6ziv-assembly2_BBB  TM=3.410E-01  e=9.243E-02  Alicyclobacillus tengchongensis

Solvent-accessible surface area (backbone atoms only — not comparable to full-atom values): 20771 Å² total; per-residue (Å²): 144,84,83,69,42,52,36,58,84,53,41,33,36,48,72,44,78,63,60,71,67,94,90,88,92,82,80,64,61,44,11,60,53,59,14,83,39,61,56,68,46,78,90,37,47,21,33,22,43,38,65,43,60,86,88,56,54,80,87,39,50,40,78,42,64,95,34,22,28,80,84,70,44,83,35,63,49,70,31,35,72,35,43,68,40,37,28,47,55,34,40,50,26,47,78,22,50,24,12,30,30,34,40,64,43,55,49,60,46,53,73,45,93,80,34,70,67,37,54,48,52,59,52,35,51,49,28,46,56,40,17,16,38,23,32,19,13,30,33,34,50,24,41,34,48,72,69,47,94,62,56,74,71,54,53,46,53,41,51,53,53,51,50,47,44,39,49,71,75,66,36,52,74,75,42,89,32,38,34,58,53,98,81,18,48,39,37,38,40,29,47,67,52,27,50,89,58,78,62,47,64,70,47,54,54,51,43,53,53,46,47,40,70,71,34,88,87,28,53,31,35,33,33,42,32,32,62,30,46,93,76,32,40,92,51,11,33,72,58,76,59,46,53,56,44,57,65,69,71,29,45,26,43,26,40,44,72,53,91,68,39,53,60,50,54,51,56,50,54,54,47,53,53,61,73,37,66,92,56,91,67,74,65,47,67,30,52,45,40,41,48,28,29,18,30,20,42,49,60,73,57,80,45,50,79,56,66,40,55,36,62,85,47,52,43,28,53,51,38,50,51,38,43,57,73,72,65,52,91,54,52,34,40,50,24,35,64,39,31,30,53,23,18,37,38,55,38,30,29,28,43,68,83,70,44,63,54,51,102,80,56,74,71,39,29,57,32,73,74,73,34,95,49,64,39,54,50,48,43,61,56,58,36,76,61,76,72,79,78,75,133